Protein AF-A0A0F9LJ72-F1 (afdb_monomer_lite)

Organism: NCBI:txid412755

Sequence (467 aa):
MPEAILSLEEQFSLPLVQDIVIENDKLRALLKSGTKIPDSQIEDLTVPYVFKNKLLMKEGEYNGVFYPKEEILAEADQADEKGLVYDHLDTAGEGASNWLGQVTNPRWDDSGEDGPGLYGDLKVVDKSCAQLLASGAKWGISPAIDYQKNEVDGQIVGTNLLWKSFSFVLSPAVRETMLNNLKKIKGDVTMAEPKDEKKKLPYKYPAQNQETPEEKKKRMKKEKEEQGELQVDEKTLQILEARDAEISELKEFKDKIELSEKTATVAELIANEYLIGRLQVDELADREKALMEKSSDVLTELADVIGSHAELSKFTDFVKAFIKKHKGATIKDAAKAWKKQKPKANDKKGKGKLAEPPAVDPNMPGNIPGAATDDPSGVEEGEEGEAEDLEEGEGYIDDPLKPADPNTAAGQAAMAAQAAAKANGAAALTGADNADPGRALAQLNASGMTPDDTDAQMLAWFRGGAE

pLDDT: mean 70.54, std 20.56, range [31.77, 98.31]

Foldseek 3Di:
DDDPDDDPVRVCPPPVNVVVVVVVVVVVVCVVQLPQDPPVVLVVDDAQDKDFWFFQDAAQAFPQAGEHPVQCQVCQVLQAFAWEFAPPPPPDPCRVVGTFFGWHDWHFDCPGPLHTGIITMGGGGDSVVSSCLSRQNWWFKEWDWDFDWDADPNGTYGHPIHTHHIYTHNDYSPNSRTRNPSPPPVDDDDPDDPPPPPPPDPPDDDPDPPDDPVNVVVVVVVVVVPPPDPPCDPVNVVVVVVVVVVVVVVVVVVVVVVVVVVLVVLVVVLVVCVVVVVDDPVCSVVSSVVVVVVVVVVVVVVVVVVVVVVVVVVLVVQLVVVCVVPPPDDSVNSVVVVVVPPDPPDPPDDPDDDDDDDDDDPDDDDDDDDDDDDDDDDDDDDDDDDDDDDDDDDDDDDDPDDQDDCPDPNVVVVVVVVVVVVVVVVVVPPPDPDDDPVVVVVVVVVVPDDPVNVVVVVVVVVPPPDD

Secondary structure (DSSP, 8-state):
-------HHHHHTSHHHHHHHHHHHHHHHHHHTT----HHHHTTPPSSEEEEEEEEE-SEEETTEEE-HHHHHHTGGGGTTPEEEETT--STT-TTTTEEEEEEEEEEETT-TTSSEEEEEEEE--HHHHHHHHTT---EEEEEEEEEEEEETTEEEEEEEEEEEEEEESS-SSGGGBTT-----TT-------------------------HHHHHHHHHHHHHHS------HHHHHHHHHHHHHHHHHHHHHHHHHHHHHHHHHHHHHHHHHHTT-S-GGGHHHHHHHHHHHHHHHHHHHHHHHHHHHHHHHHHHHHHHHHHHSTT--HHHHHHHHHHHS----------PPPPPPPPPS-PPP-------------------------------PPS-PPPPTTSHHHHHHHHHHHHHHHHHHHTT-------HHHHHHHHHHHT--HHHHHHHHHHHHHSS--

Radius of gyration: 37.3 Å; chains: 1; bounding box: 86×95×108 Å

Structure (mmCIF, N/CA/C/O backbone):
data_AF-A0A0F9LJ72-F1
#
_entry.id   AF-A0A0F9LJ72-F1
#
loop_
_atom_site.group_PDB
_atom_site.id
_atom_site.type_symbol
_atom_site.label_atom_id
_atom_site.label_alt_id
_atom_site.label_comp_id
_atom_site.label_asym_id
_atom_site.label_entity_id
_atom_site.label_seq_id
_atom_site.pdbx_PDB_ins_code
_atom_site.Cartn_x
_atom_site.Cartn_y
_atom_site.Cartn_z
_atom_site.occupancy
_atom_site.B_iso_or_equiv
_atom_site.auth_seq_id
_atom_site.auth_comp_id
_atom_site.auth_asym_id
_atom_site.auth_atom_id
_atom_site.pdbx_PDB_model_num
ATOM 1 N N . MET A 1 1 ? 0.663 -53.477 -32.502 1.00 50.84 1 MET A N 1
ATOM 2 C CA . MET A 1 1 ? 1.498 -53.896 -31.359 1.00 50.84 1 MET A CA 1
ATOM 3 C C . MET A 1 1 ? 1.127 -52.995 -30.199 1.00 50.84 1 MET A C 1
ATOM 5 O O . MET A 1 1 ? 0.999 -51.806 -30.461 1.00 50.84 1 MET A O 1
ATOM 9 N N . PRO A 1 2 ? 0.837 -53.519 -29.000 1.00 62.47 2 PRO A N 1
ATOM 10 C CA . PRO A 1 2 ? 0.548 -52.662 -27.855 1.00 62.47 2 PRO A CA 1
ATOM 11 C C . PRO A 1 2 ? 1.790 -51.820 -27.548 1.00 62.47 2 PRO A C 1
ATOM 13 O O . PRO A 1 2 ? 2.891 -52.363 -27.462 1.00 62.47 2 PRO A O 1
ATOM 16 N N . GLU A 1 3 ? 1.619 -50.503 -27.456 1.00 69.69 3 GLU A N 1
ATOM 17 C CA . GLU A 1 3 ? 2.677 -49.601 -27.011 1.00 69.69 3 GLU A CA 1
ATOM 18 C C . GLU A 1 3 ? 3.055 -49.984 -25.580 1.00 69.69 3 GLU A C 1
ATOM 20 O O . GLU A 1 3 ? 2.192 -50.117 -24.709 1.00 69.69 3 GLU A O 1
ATOM 25 N N . ALA A 1 4 ? 4.342 -50.241 -25.354 1.00 78.44 4 ALA A N 1
ATOM 26 C CA . ALA A 1 4 ? 4.844 -50.524 -24.023 1.00 78.44 4 ALA A CA 1
ATOM 27 C C . ALA A 1 4 ? 4.711 -49.246 -23.188 1.00 78.44 4 ALA A C 1
ATOM 29 O O . ALA A 1 4 ? 5.447 -48.281 -23.388 1.00 78.44 4 ALA A O 1
ATOM 30 N N . ILE A 1 5 ? 3.739 -49.229 -22.278 1.00 86.88 5 ILE A N 1
ATOM 31 C CA . ILE A 1 5 ? 3.590 -48.156 -21.301 1.00 86.88 5 ILE A CA 1
ATOM 32 C C . ILE A 1 5 ? 4.741 -48.315 -20.309 1.00 86.88 5 ILE A C 1
ATOM 34 O O . ILE A 1 5 ? 4.753 -49.260 -19.521 1.00 86.88 5 ILE A O 1
ATOM 38 N N . LEU A 1 6 ? 5.714 -47.408 -20.386 1.00 88.56 6 LEU A N 1
ATOM 39 C CA . LEU A 1 6 ? 6.800 -47.317 -19.413 1.00 88.56 6 LEU A CA 1
ATOM 40 C C . LEU A 1 6 ? 6.217 -47.112 -18.015 1.00 88.56 6 LEU A C 1
ATOM 42 O O . LEU A 1 6 ? 5.262 -46.347 -17.837 1.00 88.56 6 LEU A O 1
ATOM 46 N N . SER A 1 7 ? 6.810 -47.766 -17.024 1.00 93.81 7 SER A N 1
ATOM 47 C CA . SER A 1 7 ? 6.487 -47.519 -15.621 1.00 93.81 7 SER A CA 1
ATOM 48 C C . SER A 1 7 ? 6.820 -46.074 -15.231 1.00 93.81 7 SER A C 1
ATOM 50 O O . SER A 1 7 ? 7.626 -45.403 -15.875 1.00 93.81 7 SER A O 1
ATOM 52 N N . LEU A 1 8 ? 6.202 -45.569 -14.161 1.00 88.75 8 LEU A N 1
ATOM 53 C CA . LEU A 1 8 ? 6.429 -44.194 -13.706 1.00 88.75 8 LEU A CA 1
ATOM 54 C C . LEU A 1 8 ? 7.914 -43.942 -13.374 1.00 88.75 8 LEU A C 1
ATOM 56 O O . LEU A 1 8 ? 8.455 -42.905 -13.736 1.00 88.75 8 LEU A O 1
ATOM 60 N N . GLU A 1 9 ? 8.600 -44.908 -12.759 1.00 92.00 9 GLU A N 1
ATOM 61 C CA . GLU A 1 9 ? 10.041 -44.818 -12.468 1.00 92.00 9 GLU A CA 1
ATOM 62 C C . GLU A 1 9 ? 10.893 -44.757 -13.746 1.00 92.00 9 GLU A C 1
ATOM 64 O O . GLU A 1 9 ? 11.844 -43.976 -13.833 1.00 92.00 9 GLU A O 1
ATOM 69 N N . GLU A 1 10 ? 10.522 -45.516 -14.778 1.00 93.19 10 GLU A N 1
ATOM 70 C CA . GLU A 1 10 ? 11.187 -45.455 -16.083 1.00 93.19 10 GLU A CA 1
ATOM 71 C C . GLU A 1 10 ? 10.942 -44.109 -16.772 1.00 93.19 10 GLU A C 1
ATOM 73 O O . GLU A 1 10 ? 11.863 -43.548 -17.353 1.00 93.19 10 GLU A O 1
ATOM 78 N N . GLN A 1 11 ? 9.742 -43.534 -16.644 1.00 90.12 11 GLN A N 1
ATOM 79 C CA . GLN A 1 11 ? 9.440 -42.202 -17.177 1.00 90.12 11 GLN A CA 1
ATOM 80 C C . GLN A 1 11 ? 10.259 -41.109 -16.474 1.00 90.12 11 GLN A C 1
ATOM 82 O O . GLN A 1 11 ? 10.795 -40.229 -17.143 1.00 90.12 11 GLN A O 1
ATOM 87 N N . PHE A 1 12 ? 10.420 -41.179 -15.148 1.00 88.44 12 PHE A N 1
ATOM 88 C CA . PHE A 1 12 ? 11.232 -40.215 -14.395 1.00 88.44 12 PHE A CA 1
ATOM 89 C C . PHE A 1 12 ? 12.741 -40.388 -14.590 1.00 88.44 12 PHE A C 1
ATOM 91 O O . PHE A 1 12 ? 13.483 -39.441 -14.345 1.00 88.44 12 PHE A O 1
ATOM 98 N N . SER A 1 13 ? 13.215 -41.553 -15.034 1.00 91.88 13 SER A N 1
ATOM 99 C CA . SER A 1 13 ? 14.638 -41.776 -15.335 1.00 91.88 13 SER A CA 1
ATOM 100 C C . SER A 1 13 ? 15.041 -41.369 -16.756 1.00 91.88 13 SER A C 1
ATOM 102 O O . SER A 1 13 ? 16.231 -41.372 -17.077 1.00 91.88 13 SER A O 1
ATOM 104 N N . LEU A 1 14 ? 14.086 -40.960 -17.601 1.00 93.06 14 LEU A N 1
ATOM 105 C CA . LEU A 1 14 ? 14.394 -40.397 -18.913 1.00 93.06 14 LEU A CA 1
ATOM 106 C C . LEU A 1 14 ? 15.237 -39.114 -18.760 1.00 93.06 14 LEU A C 1
ATOM 108 O O . LEU A 1 14 ? 14.856 -38.238 -17.978 1.00 93.06 14 LEU A O 1
ATOM 112 N N . PRO A 1 15 ? 16.330 -38.944 -19.535 1.00 93.69 15 PRO A N 1
ATOM 113 C CA . PRO A 1 15 ? 17.223 -37.785 -19.422 1.00 93.69 15 PRO A CA 1
ATOM 114 C C . PRO A 1 15 ? 16.497 -36.437 -19.498 1.00 93.69 15 PRO A C 1
ATOM 116 O O . PRO A 1 15 ? 16.713 -35.573 -18.659 1.00 93.69 15 PRO A O 1
ATOM 119 N N . LEU A 1 16 ? 15.545 -36.303 -20.428 1.00 89.75 16 LEU A N 1
ATOM 120 C CA . LEU A 1 16 ? 14.754 -35.080 -20.582 1.00 89.75 16 LEU A CA 1
ATOM 121 C C . LEU A 1 16 ? 13.919 -34.755 -19.332 1.00 89.75 16 LEU A C 1
ATOM 123 O O . LEU A 1 16 ? 13.757 -33.592 -18.978 1.00 89.75 16 LEU A O 1
ATOM 127 N N . VAL A 1 17 ? 13.385 -35.773 -18.651 1.00 87.56 17 VAL A N 1
ATOM 128 C CA . VAL A 1 17 ? 12.588 -35.574 -17.432 1.00 87.56 17 VAL A CA 1
ATOM 129 C C . VAL A 1 17 ? 13.492 -35.184 -16.264 1.00 87.56 17 VAL A C 1
ATOM 131 O O . VAL A 1 17 ? 13.129 -34.299 -15.494 1.00 87.56 17 VAL A O 1
ATOM 134 N N . GLN A 1 18 ? 14.687 -35.770 -16.166 1.00 94.06 18 GLN A N 1
ATOM 135 C CA . GLN A 1 18 ? 15.696 -35.367 -15.181 1.00 94.06 18 GLN A CA 1
ATOM 136 C C . GLN A 1 18 ? 16.146 -33.915 -15.383 1.00 94.06 18 GLN A C 1
ATOM 138 O O . GLN A 1 18 ? 16.195 -33.162 -14.412 1.00 94.06 18 GLN A O 1
ATOM 143 N N . ASP A 1 19 ? 16.383 -33.490 -16.626 1.00 89.62 19 ASP A N 1
ATOM 144 C CA . ASP A 1 19 ? 16.747 -32.104 -16.942 1.00 89.62 19 ASP A CA 1
ATOM 145 C C . ASP A 1 19 ? 15.642 -31.123 -16.518 1.00 89.62 19 ASP A C 1
ATOM 147 O O . ASP A 1 19 ? 15.917 -30.130 -15.841 1.00 89.62 19 ASP A O 1
ATOM 151 N N . ILE A 1 20 ? 14.376 -31.450 -16.808 1.00 86.75 20 ILE A N 1
ATOM 152 C CA . ILE A 1 20 ? 13.211 -30.650 -16.392 1.00 86.75 20 ILE A CA 1
ATOM 153 C C . ILE A 1 20 ? 13.081 -30.589 -14.865 1.00 86.75 20 ILE A C 1
ATOM 155 O O . ILE A 1 20 ? 12.712 -29.546 -14.319 1.00 86.75 20 ILE A O 1
ATOM 159 N N . VAL A 1 21 ? 13.348 -31.689 -14.155 1.00 87.25 21 VAL A N 1
ATOM 160 C CA . VAL A 1 21 ? 13.312 -31.724 -12.685 1.00 87.25 21 VAL A CA 1
ATOM 161 C C . VAL A 1 21 ? 14.422 -30.850 -12.104 1.00 87.25 21 VAL A C 1
ATOM 163 O O . VAL A 1 21 ? 14.139 -30.013 -11.251 1.00 87.25 21 VAL A O 1
ATOM 166 N N . ILE A 1 22 ? 15.653 -30.967 -12.609 1.00 89.25 22 ILE A N 1
ATOM 167 C CA . ILE A 1 22 ? 16.801 -30.162 -12.167 1.00 89.25 22 ILE A CA 1
ATOM 168 C C . ILE A 1 22 ? 16.555 -28.672 -12.422 1.00 89.25 22 ILE A C 1
ATOM 170 O O . ILE A 1 22 ? 16.842 -27.839 -11.561 1.00 89.25 22 ILE A O 1
ATOM 174 N N . GLU A 1 23 ? 16.029 -28.312 -13.590 1.00 85.69 23 GLU A N 1
ATOM 175 C CA . GLU A 1 23 ? 15.719 -26.924 -13.921 1.00 85.69 23 GLU A CA 1
ATOM 176 C C . GLU A 1 23 ? 14.580 -26.372 -13.056 1.00 85.69 23 GLU A C 1
ATOM 178 O O . GLU A 1 23 ? 14.698 -25.271 -12.517 1.00 85.69 23 GLU A O 1
ATOM 183 N N . ASN A 1 24 ? 13.531 -27.163 -12.804 1.00 75.12 24 ASN A N 1
ATOM 184 C CA . ASN A 1 24 ? 12.488 -26.797 -11.847 1.00 75.12 24 ASN A CA 1
ATOM 185 C C . ASN A 1 24 ? 13.031 -26.631 -10.429 1.00 75.12 24 ASN A C 1
ATOM 187 O O . ASN A 1 24 ? 12.614 -25.712 -9.728 1.00 75.12 24 ASN A O 1
ATOM 191 N N . ASP A 1 25 ? 13.957 -27.479 -9.993 1.00 79.69 25 ASP A N 1
ATOM 192 C CA . ASP A 1 25 ? 14.572 -27.363 -8.676 1.00 79.69 25 ASP A CA 1
ATOM 193 C C . ASP A 1 25 ? 15.471 -26.128 -8.579 1.00 79.69 25 ASP A C 1
ATOM 195 O O . ASP A 1 25 ? 15.443 -25.445 -7.556 1.00 79.69 25 ASP A O 1
ATOM 199 N N . LYS A 1 26 ? 16.184 -25.760 -9.653 1.00 73.94 26 LYS A N 1
ATOM 200 C CA . LYS A 1 26 ? 16.916 -24.485 -9.744 1.00 73.94 26 LYS A CA 1
ATOM 201 C C . LYS A 1 26 ? 15.971 -23.287 -9.688 1.00 73.94 26 LYS A C 1
ATOM 203 O O . LYS A 1 26 ? 16.219 -22.368 -8.915 1.00 73.94 26 LYS A O 1
ATOM 208 N N . LEU A 1 27 ? 14.869 -23.304 -10.437 1.00 71.94 27 LEU A N 1
ATOM 209 C CA . LEU A 1 27 ? 13.854 -22.245 -10.405 1.00 71.94 27 LEU A CA 1
ATOM 210 C C . LEU A 1 27 ? 13.197 -22.141 -9.025 1.00 71.94 27 LEU A C 1
ATOM 212 O O . LEU A 1 27 ? 13.038 -21.047 -8.493 1.00 71.94 27 LEU A O 1
ATOM 216 N N . ARG A 1 28 ? 12.874 -23.274 -8.394 1.00 68.94 28 ARG A N 1
ATOM 217 C CA . ARG A 1 28 ? 12.359 -23.327 -7.019 1.00 68.94 28 ARG A CA 1
ATOM 218 C C . ARG A 1 28 ? 13.387 -22.844 -6.009 1.00 68.94 28 ARG A C 1
ATOM 220 O O . ARG A 1 28 ? 12.994 -22.197 -5.045 1.00 68.94 28 ARG A O 1
ATOM 227 N N . ALA A 1 29 ? 14.669 -23.145 -6.201 1.00 68.06 29 ALA A N 1
ATOM 228 C CA . ALA A 1 29 ? 15.744 -22.637 -5.360 1.00 68.06 29 ALA A CA 1
ATOM 229 C C . ALA A 1 29 ? 15.866 -21.118 -5.504 1.00 68.06 29 ALA A C 1
ATOM 231 O O . ALA A 1 29 ? 15.840 -20.445 -4.483 1.00 68.06 29 ALA A O 1
ATOM 232 N N . LEU A 1 30 ? 15.867 -20.584 -6.731 1.00 61.53 30 LEU A N 1
ATOM 233 C CA . LEU A 1 30 ? 15.886 -19.143 -7.019 1.00 61.53 30 LEU A CA 1
ATOM 234 C C . LEU A 1 30 ? 14.655 -18.412 -6.457 1.00 61.53 30 LEU A C 1
ATOM 236 O O . LEU A 1 30 ? 14.777 -17.321 -5.900 1.00 61.53 30 LEU A O 1
ATOM 240 N N . LEU A 1 31 ? 13.474 -19.027 -6.545 1.00 58.81 31 LEU A N 1
ATOM 241 C CA . LEU A 1 31 ? 12.247 -18.520 -5.927 1.00 58.81 31 LEU A CA 1
ATOM 242 C C . LEU A 1 31 ? 12.326 -18.561 -4.392 1.00 58.81 31 LEU A C 1
ATOM 244 O O . LEU A 1 31 ? 11.867 -17.637 -3.725 1.00 58.81 31 LEU A O 1
ATOM 248 N N . LYS A 1 32 ? 12.927 -19.611 -3.815 1.00 59.56 32 LYS A N 1
ATOM 249 C CA . LYS A 1 32 ? 13.073 -19.782 -2.359 1.00 59.56 32 LYS A CA 1
ATOM 250 C C . LYS A 1 32 ? 14.172 -18.922 -1.744 1.00 59.56 32 LYS A C 1
ATOM 252 O O . LYS A 1 32 ? 14.033 -18.549 -0.582 1.00 59.56 32 LYS A O 1
ATOM 257 N N . SER A 1 33 ? 15.246 -18.611 -2.468 1.00 56.75 33 SER A N 1
ATOM 258 C CA . SER A 1 33 ? 16.335 -17.771 -1.957 1.00 56.75 33 SER A CA 1
ATOM 259 C C . SER A 1 33 ? 15.973 -16.289 -1.892 1.00 56.75 33 SER A C 1
ATOM 261 O O . SER A 1 33 ? 16.799 -15.499 -1.442 1.00 56.75 33 SER A O 1
ATOM 263 N N . GLY A 1 34 ? 14.764 -15.893 -2.320 1.00 56.47 34 GLY A N 1
ATOM 264 C CA . GLY A 1 34 ? 14.388 -14.480 -2.409 1.00 56.47 34 GLY A CA 1
ATOM 265 C C . GLY A 1 34 ? 15.362 -13.702 -3.292 1.00 56.47 34 GLY A C 1
ATOM 266 O O . GLY A 1 34 ? 15.623 -12.527 -3.039 1.00 56.47 34 GLY A O 1
ATOM 267 N N . THR A 1 35 ? 15.980 -14.394 -4.257 1.00 53.97 35 THR A N 1
ATOM 268 C CA . THR A 1 35 ? 17.068 -13.850 -5.062 1.00 53.97 35 THR A CA 1
ATOM 269 C C . THR A 1 35 ? 16.526 -12.665 -5.825 1.00 53.97 35 THR A C 1
ATOM 271 O O . THR A 1 35 ? 15.562 -12.800 -6.580 1.00 53.97 35 THR A O 1
ATOM 274 N N . LYS A 1 36 ? 17.150 -11.511 -5.585 1.00 64.00 36 LYS A N 1
ATOM 275 C CA . LYS A 1 36 ? 16.972 -10.302 -6.380 1.00 64.00 36 LYS A CA 1
ATOM 276 C C . LYS A 1 36 ? 16.926 -10.693 -7.851 1.00 64.00 36 LYS A C 1
ATOM 278 O O . LYS A 1 36 ? 17.757 -11.489 -8.299 1.00 64.00 36 LYS A O 1
ATOM 283 N N . ILE A 1 37 ? 15.947 -10.157 -8.570 1.00 69.69 37 ILE A N 1
ATOM 284 C CA . ILE A 1 37 ? 15.932 -10.263 -10.027 1.00 69.69 37 ILE A CA 1
ATOM 285 C C . ILE A 1 37 ? 17.291 -9.725 -10.510 1.00 69.69 37 ILE A C 1
ATOM 287 O O . ILE A 1 37 ? 17.715 -8.691 -9.993 1.00 69.69 37 ILE A O 1
ATOM 291 N N . PRO A 1 38 ? 18.026 -10.428 -11.394 1.00 74.75 38 PRO A N 1
ATOM 292 C CA . PRO A 1 38 ? 19.294 -9.924 -11.913 1.00 74.75 38 PRO A CA 1
ATOM 293 C C . PRO A 1 38 ? 19.111 -8.515 -12.477 1.00 74.75 38 PRO A C 1
ATOM 295 O O . PRO A 1 38 ? 18.100 -8.265 -13.131 1.00 74.75 38 PRO A O 1
ATOM 298 N N . ASP A 1 39 ? 20.077 -7.618 -12.270 1.00 75.50 39 ASP A N 1
ATOM 299 C CA . ASP A 1 39 ? 19.963 -6.210 -12.688 1.00 75.50 39 ASP A CA 1
ATOM 300 C C . ASP A 1 39 ? 19.587 -6.065 -14.174 1.00 75.50 39 ASP A C 1
ATOM 302 O O . ASP A 1 39 ? 18.750 -5.237 -14.524 1.00 75.50 39 ASP A O 1
ATOM 306 N N . SER A 1 40 ? 20.083 -6.964 -15.033 1.00 79.75 40 SER A N 1
ATOM 307 C CA . SER A 1 40 ? 19.744 -7.005 -16.462 1.00 79.75 40 SER A CA 1
ATOM 308 C C . SER A 1 40 ? 18.270 -7.298 -16.767 1.00 79.75 40 SER A C 1
ATOM 310 O O . SER A 1 40 ? 17.785 -6.920 -17.822 1.00 79.75 40 SER A O 1
ATOM 312 N N . GLN A 1 41 ? 17.546 -7.965 -15.869 1.00 80.12 41 GLN A N 1
ATOM 313 C CA . GLN A 1 41 ? 16.116 -8.258 -16.018 1.00 80.12 41 GLN A CA 1
ATOM 314 C C . GLN A 1 41 ? 15.227 -7.204 -15.340 1.00 80.12 41 GLN A C 1
ATOM 316 O O . GLN A 1 41 ? 14.017 -7.184 -15.562 1.00 80.12 41 GLN A O 1
ATOM 321 N N . ILE A 1 42 ? 15.804 -6.330 -14.508 1.00 81.81 42 ILE A N 1
ATOM 322 C CA . ILE A 1 42 ? 15.067 -5.254 -13.837 1.00 81.81 42 ILE A CA 1
ATOM 323 C C . ILE A 1 42 ? 14.723 -4.140 -14.836 1.00 81.81 42 ILE A C 1
ATOM 325 O O . ILE A 1 42 ? 13.632 -3.569 -14.774 1.00 81.81 42 ILE A O 1
ATOM 329 N N . GLU A 1 43 ? 15.601 -3.843 -15.795 1.00 84.62 43 GLU A N 1
ATOM 330 C CA . GLU A 1 43 ? 15.350 -2.822 -16.827 1.00 84.62 43 GLU A CA 1
ATOM 331 C C . GLU A 1 43 ? 14.154 -3.175 -17.734 1.00 84.62 43 GLU A C 1
ATOM 333 O O . GLU A 1 43 ? 13.341 -2.301 -18.071 1.00 84.62 43 GLU A O 1
ATOM 338 N N . ASP A 1 44 ? 13.985 -4.471 -18.009 1.00 87.94 44 ASP A N 1
ATOM 339 C CA . ASP A 1 44 ? 12.940 -5.045 -18.868 1.00 87.94 44 ASP A CA 1
ATOM 340 C C . ASP A 1 44 ? 11.633 -5.379 -18.127 1.00 87.94 44 ASP A C 1
ATOM 342 O O . ASP A 1 44 ? 10.718 -5.985 -18.692 1.00 87.94 44 ASP A O 1
ATOM 346 N N . LEU A 1 45 ? 11.510 -4.984 -16.857 1.00 89.06 45 LEU A N 1
ATOM 347 C CA . LEU A 1 45 ? 10.332 -5.281 -16.049 1.00 89.06 45 LEU A CA 1
ATOM 348 C C . LEU A 1 45 ? 9.066 -4.658 -16.666 1.00 89.06 45 LEU A C 1
ATOM 350 O O . LEU A 1 45 ? 8.931 -3.435 -16.779 1.00 89.06 45 LEU A O 1
ATOM 354 N N . THR A 1 46 ? 8.114 -5.509 -17.049 1.00 92.56 46 THR A N 1
ATOM 355 C CA . THR A 1 46 ? 6.834 -5.085 -17.624 1.00 92.56 46 THR A CA 1
ATOM 356 C C . THR A 1 46 ? 5.858 -4.667 -16.530 1.00 92.56 46 THR A C 1
ATOM 358 O O . THR A 1 46 ? 5.611 -5.432 -15.594 1.00 92.56 46 THR A O 1
ATOM 361 N N . VAL A 1 47 ? 5.247 -3.492 -16.681 1.00 93.38 47 VAL A N 1
ATOM 362 C CA . VAL A 1 47 ? 4.157 -3.019 -15.817 1.00 93.38 47 VAL A CA 1
ATOM 363 C C . VAL A 1 47 ? 2.783 -3.301 -16.453 1.00 93.38 47 VAL A C 1
ATOM 365 O O . VAL A 1 47 ? 2.656 -3.209 -17.675 1.00 93.38 47 VAL A O 1
ATOM 368 N N . PRO A 1 48 ? 1.740 -3.637 -15.665 1.00 96.00 48 PRO A N 1
ATOM 369 C CA . PRO A 1 48 ? 1.744 -3.751 -14.208 1.00 96.00 48 PRO A CA 1
ATOM 370 C C . PRO A 1 48 ? 2.512 -4.982 -13.712 1.00 96.00 48 PRO A C 1
ATOM 372 O O . PRO A 1 48 ? 2.287 -6.094 -14.186 1.00 96.00 48 PRO A O 1
ATOM 375 N N . TYR A 1 49 ? 3.366 -4.788 -12.709 1.00 95.62 49 TYR A N 1
ATOM 376 C CA . TYR A 1 49 ? 4.073 -5.872 -12.041 1.00 95.62 49 TYR A CA 1
ATOM 377 C C . TYR A 1 49 ? 3.315 -6.288 -10.779 1.00 95.62 49 TYR A C 1
ATOM 379 O O . TYR A 1 49 ? 2.917 -5.443 -9.975 1.00 95.62 49 TYR A O 1
ATOM 387 N N . VAL A 1 50 ? 3.083 -7.591 -10.608 1.00 96.31 50 VAL A N 1
ATOM 388 C CA . VAL A 1 50 ? 2.220 -8.115 -9.539 1.00 96.31 50 VAL A CA 1
ATOM 389 C C . VAL A 1 50 ? 3.048 -8.833 -8.479 1.00 96.31 50 VAL A C 1
ATOM 391 O O . VAL A 1 50 ? 3.538 -9.942 -8.702 1.00 96.31 50 VAL A O 1
ATOM 394 N N . PHE A 1 51 ? 3.141 -8.240 -7.290 1.00 94.44 51 PHE A N 1
ATOM 395 C CA . PHE A 1 51 ? 3.702 -8.893 -6.110 1.00 94.44 51 PHE A CA 1
ATOM 396 C C . PHE A 1 51 ? 2.612 -9.701 -5.414 1.00 94.44 51 PHE A C 1
ATOM 398 O O . PHE A 1 51 ? 1.777 -9.150 -4.701 1.00 94.44 51 PHE A O 1
ATOM 405 N N . LYS A 1 52 ? 2.621 -11.017 -5.625 1.00 95.62 52 LYS A N 1
ATOM 406 C CA . LYS A 1 52 ? 1.585 -11.901 -5.086 1.00 95.62 52 LYS A CA 1
ATOM 407 C C . LYS A 1 52 ? 1.732 -12.149 -3.587 1.00 95.62 52 LYS A C 1
ATOM 409 O O . LYS A 1 52 ? 2.856 -12.219 -3.080 1.00 95.62 52 LYS A O 1
ATOM 414 N N . ASN A 1 53 ? 0.595 -12.382 -2.934 1.00 95.69 53 ASN A N 1
ATOM 415 C CA . ASN A 1 53 ? 0.471 -12.906 -1.573 1.00 95.69 53 ASN A CA 1
ATOM 416 C C . ASN A 1 53 ? 1.287 -12.129 -0.535 1.00 95.69 53 ASN A C 1
ATOM 418 O O . ASN A 1 53 ? 2.058 -12.712 0.225 1.00 95.69 53 ASN A O 1
ATOM 422 N N . LYS A 1 54 ? 1.149 -10.805 -0.514 1.00 95.50 54 LYS A N 1
ATOM 423 C CA . LYS A 1 54 ? 1.808 -9.946 0.471 1.00 95.50 54 LYS A CA 1
ATOM 424 C C . LYS A 1 54 ? 0.898 -9.704 1.666 1.00 95.50 54 LYS A C 1
ATOM 426 O O . LYS A 1 54 ? -0.294 -9.466 1.488 1.00 95.50 54 LYS A O 1
ATOM 431 N N . LEU A 1 55 ? 1.466 -9.782 2.871 1.00 96.38 55 LEU A N 1
ATOM 432 C CA . LEU A 1 55 ? 0.759 -9.487 4.114 1.00 96.38 55 LEU A CA 1
ATOM 433 C C . LEU A 1 55 ? 0.424 -7.993 4.164 1.00 96.38 55 LEU A C 1
ATOM 435 O O . LEU A 1 55 ? 1.322 -7.157 4.195 1.00 96.38 55 LEU A O 1
ATOM 439 N N . LEU A 1 56 ? -0.864 -7.670 4.198 1.00 96.81 56 LEU A N 1
ATOM 440 C CA . LEU A 1 56 ? -1.381 -6.303 4.242 1.00 96.81 56 LEU A CA 1
ATOM 441 C C . LEU A 1 56 ? -1.602 -5.825 5.680 1.00 96.81 56 LEU A C 1
ATOM 443 O O . LEU A 1 56 ? -1.294 -4.686 6.018 1.00 96.81 56 LEU A O 1
ATOM 447 N N . MET A 1 57 ? -2.157 -6.695 6.527 1.00 96.75 57 MET A N 1
ATOM 448 C CA . MET A 1 57 ? -2.449 -6.412 7.933 1.00 96.75 57 MET A CA 1
ATOM 449 C C . MET A 1 57 ? -2.608 -7.723 8.705 1.00 96.75 57 MET A C 1
ATOM 451 O O . MET A 1 57 ? -3.050 -8.722 8.149 1.00 96.75 57 MET A O 1
ATOM 455 N N . LYS A 1 58 ? -2.299 -7.730 10.001 1.00 96.25 58 LYS A N 1
ATOM 456 C CA . LYS A 1 58 ? -2.567 -8.861 10.903 1.00 96.25 58 LYS A CA 1
ATOM 457 C C . LYS A 1 58 ? -3.317 -8.369 12.139 1.00 96.25 58 LYS A C 1
ATOM 459 O O . LYS A 1 58 ? -3.228 -7.187 12.473 1.00 96.25 58 LYS A O 1
ATOM 464 N N . GLU A 1 59 ? -3.987 -9.267 12.849 1.00 96.69 59 GLU A N 1
ATOM 465 C CA . GLU A 1 59 ? -4.580 -8.955 14.155 1.00 96.69 59 GLU A CA 1
ATOM 466 C C . GLU A 1 59 ? -3.513 -8.409 15.119 1.00 96.69 59 GLU A C 1
ATOM 468 O O . GLU A 1 59 ? -2.409 -8.955 15.224 1.00 96.69 59 GLU A O 1
ATOM 473 N N . GLY A 1 60 ? -3.824 -7.327 15.831 1.00 95.44 60 GLY A N 1
ATOM 474 C CA . GLY A 1 60 ? -2.882 -6.752 16.785 1.00 95.44 60 GLY A CA 1
ATOM 475 C C . GLY A 1 60 ? -3.196 -5.326 17.205 1.00 95.44 60 GLY A C 1
ATOM 476 O O . GLY A 1 60 ? -4.178 -4.728 16.776 1.00 95.44 60 GLY A O 1
ATOM 477 N N . GLU A 1 61 ? -2.341 -4.792 18.075 1.00 95.12 61 GLU A N 1
ATOM 478 C CA . GLU A 1 61 ? -2.402 -3.403 18.522 1.00 95.12 61 GLU A CA 1
ATOM 479 C C . GLU A 1 61 ? -1.455 -2.540 17.686 1.00 95.12 61 GLU A C 1
ATOM 481 O O . GLU A 1 61 ? -0.243 -2.760 17.690 1.00 95.12 61 GLU A O 1
ATOM 486 N N . TYR A 1 62 ? -2.009 -1.546 16.993 1.00 93.62 62 TYR A N 1
ATOM 487 C CA . TYR A 1 62 ? -1.255 -0.582 16.196 1.00 93.62 62 TYR A CA 1
ATOM 488 C C . TYR A 1 62 ? -1.693 0.823 16.564 1.00 93.62 62 TYR A C 1
ATOM 490 O O . TYR A 1 62 ? -2.884 1.134 16.571 1.00 93.62 62 TYR A O 1
ATOM 498 N N . ASN A 1 63 ? -0.723 1.681 16.877 1.00 91.50 63 ASN A N 1
ATOM 499 C CA . ASN A 1 63 ? -0.972 3.065 17.283 1.00 91.50 63 ASN A CA 1
ATOM 500 C C . ASN A 1 63 ? -1.968 3.175 18.460 1.00 91.50 63 ASN A C 1
ATOM 502 O O . ASN A 1 63 ? -2.813 4.068 18.488 1.00 91.50 63 ASN A O 1
ATOM 506 N N . GLY A 1 64 ? -1.882 2.244 19.421 1.00 93.31 64 GLY A N 1
ATOM 507 C CA . GLY A 1 64 ? -2.738 2.201 20.613 1.00 93.31 64 GLY A CA 1
ATOM 508 C C . GLY A 1 64 ? -4.172 1.721 20.366 1.00 93.31 64 GLY A C 1
ATOM 509 O O . GLY A 1 64 ? -5.018 1.868 21.247 1.00 93.31 64 GLY A O 1
ATOM 510 N N . VAL A 1 65 ? -4.465 1.176 19.180 1.00 96.50 65 VAL A N 1
ATOM 511 C CA . VAL A 1 65 ? -5.769 0.600 18.837 1.00 96.50 65 VAL A CA 1
ATOM 512 C C . VAL A 1 65 ? -5.603 -0.865 18.482 1.00 96.50 65 VAL A C 1
ATOM 514 O O . VAL A 1 65 ? -4.769 -1.221 17.652 1.00 96.50 65 VAL A O 1
ATOM 517 N N . PHE A 1 66 ? -6.402 -1.715 19.114 1.00 97.19 66 PHE A N 1
ATOM 518 C CA . PHE A 1 66 ? -6.461 -3.137 18.824 1.00 97.19 66 PHE A CA 1
ATOM 519 C C . PHE A 1 66 ? -7.429 -3.413 17.672 1.00 97.19 66 PHE A C 1
ATOM 521 O O . PHE A 1 66 ? -8.584 -2.990 17.710 1.00 97.19 66 PHE A O 1
ATOM 528 N N . TYR A 1 67 ? -6.955 -4.131 16.658 1.00 97.00 67 TYR A N 1
ATOM 529 C CA . TYR A 1 67 ? -7.729 -4.533 15.488 1.00 97.00 67 TYR A CA 1
ATOM 530 C C . TYR A 1 67 ? -7.938 -6.050 15.531 1.00 97.00 67 TYR A C 1
ATOM 532 O O . TYR A 1 67 ? -6.986 -6.795 15.268 1.00 97.00 67 TYR A O 1
ATOM 540 N N . PRO A 1 68 ? -9.143 -6.514 15.898 1.00 96.94 68 PRO A N 1
ATOM 541 C CA . PRO A 1 68 ? -9.437 -7.934 16.031 1.00 96.94 68 PRO A CA 1
ATOM 542 C C . PRO A 1 68 ? -9.574 -8.601 14.655 1.00 96.94 68 PRO A C 1
ATOM 544 O O . PRO A 1 68 ? -9.983 -7.965 13.678 1.00 96.94 68 PRO A O 1
ATOM 547 N N . LYS A 1 69 ? -9.264 -9.903 14.582 1.00 97.12 69 LYS A N 1
ATOM 548 C CA . LYS A 1 69 ? -9.365 -10.703 13.349 1.00 97.12 69 LYS A CA 1
ATOM 549 C C . LYS A 1 69 ? -10.757 -10.618 12.732 1.00 97.12 69 LYS A C 1
ATOM 551 O O . LYS A 1 69 ? -10.872 -10.503 11.517 1.00 97.12 69 LYS A O 1
ATOM 556 N N . GLU A 1 70 ? -11.799 -10.680 13.553 1.00 96.75 70 GLU A N 1
ATOM 557 C CA . GLU A 1 70 ? -13.188 -10.706 13.099 1.00 96.75 70 GLU A CA 1
ATOM 558 C C . GLU A 1 70 ? -13.557 -9.437 12.321 1.00 96.75 70 GLU A C 1
ATOM 560 O O . GLU A 1 70 ? -14.209 -9.531 11.285 1.00 96.75 70 GLU A O 1
ATOM 565 N N . GLU A 1 71 ? -13.085 -8.270 12.768 1.00 96.94 71 GLU A N 1
ATOM 566 C CA . GLU A 1 71 ? -13.333 -6.983 12.102 1.00 96.94 71 GLU A CA 1
ATOM 567 C C . GLU A 1 71 ? -12.518 -6.836 10.814 1.00 96.94 71 GLU A C 1
ATOM 569 O O . GLU A 1 71 ? -13.026 -6.337 9.813 1.00 96.94 71 GLU A O 1
ATOM 574 N N . ILE A 1 72 ? -11.268 -7.313 10.808 1.00 97.31 72 ILE A N 1
ATOM 575 C CA . ILE A 1 72 ? -10.438 -7.320 9.593 1.00 97.31 72 ILE A CA 1
ATOM 576 C C . ILE A 1 72 ? -11.049 -8.249 8.540 1.00 97.31 72 ILE A C 1
ATOM 578 O O . ILE A 1 72 ? -11.118 -7.887 7.369 1.00 97.31 72 ILE A O 1
ATOM 582 N N . LEU A 1 73 ? -11.497 -9.439 8.951 1.00 96.81 73 LEU A N 1
ATOM 583 C CA . LEU A 1 73 ? -12.103 -10.434 8.071 1.00 96.81 73 LEU A CA 1
ATOM 584 C C . LEU A 1 73 ? -13.442 -9.953 7.504 1.00 96.81 73 LEU A C 1
ATOM 586 O O . LEU A 1 73 ? -13.686 -10.139 6.315 1.00 96.81 73 LEU A O 1
ATOM 590 N N . ALA A 1 74 ? -14.292 -9.344 8.338 1.00 96.81 74 ALA A N 1
ATOM 591 C CA . ALA A 1 74 ? -15.601 -8.845 7.922 1.00 96.81 74 ALA A CA 1
ATOM 592 C C . ALA A 1 74 ? -15.500 -7.799 6.804 1.00 96.81 74 ALA A C 1
ATOM 594 O O . ALA A 1 74 ? -16.357 -7.761 5.927 1.00 96.81 74 ALA A O 1
ATOM 595 N N . GLU A 1 75 ? -14.433 -6.998 6.820 1.00 96.94 75 GLU A N 1
ATOM 596 C CA . GLU A 1 75 ? -14.228 -5.898 5.879 1.00 96.94 75 GLU A CA 1
ATOM 597 C C . GLU A 1 75 ? -13.093 -6.169 4.879 1.00 96.94 75 GLU A C 1
ATOM 599 O O . GLU A 1 75 ? -12.630 -5.247 4.210 1.00 96.94 75 GLU A O 1
ATOM 604 N N . ALA A 1 76 ? -12.626 -7.417 4.758 1.00 96.06 76 ALA A N 1
ATOM 605 C CA . ALA A 1 76 ? -11.500 -7.786 3.898 1.00 96.06 76 ALA A CA 1
ATOM 606 C C . ALA A 1 76 ? -11.760 -7.474 2.415 1.00 96.06 76 ALA A C 1
ATOM 608 O O . ALA A 1 76 ? -10.881 -6.946 1.736 1.00 96.06 76 ALA A O 1
ATOM 609 N N . ASP A 1 77 ? -12.977 -7.731 1.929 1.00 96.62 77 ASP A N 1
ATOM 610 C CA . ASP A 1 77 ? -13.360 -7.497 0.530 1.00 96.62 77 ASP A CA 1
ATOM 611 C C . ASP A 1 77 ? -13.292 -6.011 0.151 1.00 96.62 77 ASP A C 1
ATOM 613 O O . ASP A 1 77 ? -13.008 -5.666 -0.993 1.00 96.62 77 ASP A O 1
ATOM 617 N N . GLN A 1 78 ? -13.494 -5.105 1.116 1.00 96.88 78 GLN A N 1
ATOM 618 C CA . GLN A 1 78 ? -13.364 -3.672 0.866 1.00 96.88 78 GLN A CA 1
ATOM 619 C C . GLN A 1 78 ? -11.925 -3.261 0.537 1.00 96.88 78 GLN A C 1
ATOM 621 O O . GLN A 1 78 ? -11.733 -2.173 0.002 1.00 96.88 78 GLN A O 1
ATOM 626 N N . ALA A 1 79 ? -10.916 -4.066 0.881 1.00 96.50 79 ALA A N 1
ATOM 627 C CA . ALA A 1 79 ? -9.527 -3.774 0.545 1.00 96.50 79 ALA A CA 1
ATOM 628 C C . ALA A 1 79 ? -9.222 -3.969 -0.952 1.00 96.50 79 ALA A C 1
ATOM 630 O O . ALA A 1 79 ? -8.172 -3.515 -1.415 1.00 96.50 79 ALA A O 1
ATOM 631 N N . ASP A 1 80 ? -10.112 -4.626 -1.705 1.00 97.88 80 ASP A N 1
ATOM 632 C CA . ASP A 1 80 ? -9.914 -4.882 -3.128 1.00 97.88 80 ASP A CA 1
ATOM 633 C C . ASP A 1 80 ? -9.968 -3.568 -3.911 1.00 97.88 80 ASP A C 1
ATOM 635 O O . ASP A 1 80 ? -10.723 -2.649 -3.586 1.00 97.88 80 ASP A O 1
ATOM 639 N N . GLU A 1 81 ? -9.104 -3.458 -4.915 1.00 96.81 81 GLU A N 1
ATOM 640 C CA . GLU A 1 81 ? -8.941 -2.272 -5.764 1.00 96.81 81 GLU A CA 1
ATOM 641 C C . GLU A 1 81 ? -8.549 -0.980 -5.021 1.00 96.81 81 GLU A C 1
ATOM 643 O O . GLU A 1 81 ? -8.534 0.104 -5.611 1.00 96.81 81 GLU A O 1
ATOM 648 N N . LYS A 1 82 ? -8.175 -1.055 -3.736 1.00 96.44 82 LYS A N 1
ATOM 649 C CA . LYS A 1 82 ? -7.701 0.120 -2.996 1.00 96.44 82 LYS A CA 1
ATOM 650 C C . LYS A 1 82 ? -6.339 0.567 -3.501 1.00 96.44 82 LYS A C 1
ATOM 652 O O . LYS A 1 82 ? -5.444 -0.245 -3.742 1.00 96.44 82 LYS A O 1
ATOM 657 N N . GLY A 1 83 ? -6.197 1.883 -3.648 1.00 95.00 83 GLY A N 1
ATOM 658 C CA . GLY A 1 83 ? -4.995 2.509 -4.182 1.00 95.00 83 GLY A CA 1
ATOM 659 C C . GLY A 1 83 ? -3.772 2.244 -3.311 1.00 95.00 83 GLY A C 1
ATOM 660 O O . GLY A 1 83 ? -3.861 2.236 -2.084 1.00 95.00 83 GLY A O 1
ATOM 661 N N . LEU A 1 84 ? -2.640 2.047 -3.973 1.00 95.62 84 LEU A N 1
ATOM 662 C CA . LEU A 1 84 ? -1.319 1.923 -3.383 1.00 95.62 84 LEU A CA 1
ATOM 663 C C . LEU A 1 84 ? -0.570 3.237 -3.604 1.00 95.62 84 LEU A C 1
ATOM 665 O O . LEU A 1 84 ? -0.469 3.679 -4.748 1.00 95.62 84 LEU A O 1
ATOM 669 N N . VAL A 1 85 ? -0.074 3.868 -2.542 1.00 95.00 85 VAL A N 1
ATOM 670 C CA . VAL A 1 85 ? 0.569 5.191 -2.600 1.00 95.00 85 VAL A CA 1
ATOM 671 C C . VAL A 1 85 ? 1.900 5.231 -1.849 1.00 95.00 85 VAL A C 1
ATOM 673 O O . VAL A 1 85 ? 2.230 4.308 -1.104 1.00 95.00 85 VAL A O 1
ATOM 676 N N . TYR A 1 86 ? 2.675 6.301 -2.019 1.00 92.56 86 TYR A N 1
ATOM 677 C CA . TYR A 1 86 ? 3.846 6.565 -1.178 1.00 92.56 86 TYR A CA 1
ATOM 678 C C . TYR A 1 86 ? 3.478 7.265 0.141 1.00 92.56 86 TYR A C 1
ATOM 680 O O . TYR A 1 86 ? 2.691 8.209 0.155 1.00 92.56 86 TYR A O 1
ATOM 688 N N . ASP A 1 87 ? 4.066 6.784 1.243 1.00 86.75 87 ASP A N 1
ATOM 689 C CA . ASP A 1 87 ? 4.166 7.441 2.560 1.00 86.75 87 ASP A CA 1
ATOM 690 C C . ASP A 1 87 ? 2.891 8.104 3.119 1.00 86.75 87 ASP A C 1
ATOM 692 O O . ASP A 1 87 ? 2.928 9.165 3.733 1.00 86.75 87 ASP A O 1
ATOM 696 N N . HIS A 1 88 ? 1.724 7.487 2.901 1.00 82.44 88 HIS A N 1
ATOM 697 C CA . HIS A 1 88 ? 0.428 8.022 3.345 1.00 82.44 88 HIS A CA 1
ATOM 698 C C . HIS A 1 88 ? 0.104 9.439 2.845 1.00 82.44 88 HIS A C 1
ATOM 700 O O . HIS A 1 88 ? -0.744 10.110 3.436 1.00 82.44 88 HIS A O 1
ATOM 706 N N . LEU A 1 89 ? 0.686 9.870 1.722 1.00 72.44 89 LEU A N 1
ATOM 707 C CA . LEU A 1 89 ? 0.352 11.130 1.046 1.00 72.44 89 LEU A CA 1
ATOM 708 C C . LEU A 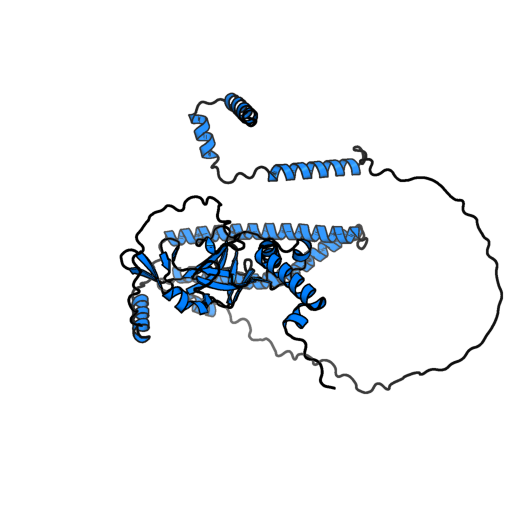1 89 ? -1.001 11.038 0.303 1.00 72.44 89 LEU A C 1
ATOM 710 O O . LEU A 1 89 ? -1.134 11.378 -0.870 1.00 72.44 89 LEU A O 1
ATOM 714 N N . ASP A 1 90 ? -2.019 10.549 1.013 1.00 59.91 90 ASP A N 1
ATOM 715 C CA . ASP A 1 90 ? -3.444 10.500 0.656 1.00 59.91 90 ASP A CA 1
ATOM 716 C C . ASP A 1 90 ? -4.080 11.910 0.682 1.00 59.91 90 ASP A C 1
ATOM 718 O O . ASP A 1 90 ? -5.182 12.135 0.185 1.00 59.91 90 ASP A O 1
ATOM 722 N N . THR A 1 91 ? -3.371 12.906 1.217 1.00 51.78 91 THR A N 1
ATOM 723 C CA . THR A 1 91 ? -3.890 14.249 1.476 1.00 51.78 91 THR A CA 1
ATOM 724 C C . THR A 1 91 ? -4.428 14.961 0.228 1.00 51.78 91 THR A C 1
ATOM 726 O O . THR A 1 91 ? -3.704 15.277 -0.711 1.00 51.78 91 THR A O 1
ATOM 729 N N . ALA A 1 92 ? -5.740 15.230 0.266 1.00 54.53 92 ALA A N 1
ATOM 730 C CA . ALA A 1 92 ? -6.505 16.302 -0.386 1.00 54.53 92 ALA A CA 1
ATOM 731 C C . ALA A 1 92 ? -5.897 16.968 -1.645 1.00 54.53 92 ALA A C 1
ATOM 733 O O . ALA A 1 92 ? -5.772 18.189 -1.697 1.00 54.53 92 ALA A O 1
ATOM 734 N N . GLY A 1 93 ? -5.595 16.182 -2.683 1.00 58.00 93 GLY A N 1
ATOM 735 C CA . GLY A 1 93 ? -5.227 16.690 -4.014 1.00 58.00 93 GLY A CA 1
ATOM 736 C C . GLY A 1 93 ? -3.932 16.127 -4.600 1.00 58.00 93 GLY A C 1
ATOM 737 O O . GLY A 1 93 ? -3.759 16.195 -5.812 1.00 58.00 93 GLY A O 1
ATOM 738 N N . GLU A 1 94 ? -3.073 15.511 -3.785 1.00 61.34 94 GLU A N 1
ATOM 739 C CA . GLU A 1 94 ? -1.780 14.950 -4.227 1.00 61.34 94 GLU A CA 1
ATOM 740 C C . GLU A 1 94 ? -1.811 13.425 -4.423 1.00 61.34 94 GLU A C 1
ATOM 742 O O . GLU A 1 94 ? -0.863 12.823 -4.926 1.00 61.34 94 GLU A O 1
ATOM 747 N N . GLY A 1 95 ? -2.931 12.777 -4.089 1.00 65.81 95 GLY A N 1
ATOM 748 C CA . GLY A 1 95 ? -3.056 11.319 -4.172 1.00 65.81 95 GLY A CA 1
ATOM 749 C C . GLY A 1 95 ? -2.853 10.751 -5.583 1.00 65.81 95 GLY A C 1
ATOM 750 O O . GLY A 1 95 ? -2.438 9.605 -5.719 1.00 65.81 95 GLY A O 1
ATOM 751 N N . ALA A 1 96 ? -3.098 11.544 -6.634 1.00 73.25 96 ALA A N 1
ATOM 752 C CA . ALA A 1 96 ? -2.893 11.108 -8.016 1.00 73.25 96 ALA A CA 1
ATOM 753 C C . ALA A 1 96 ? -1.409 11.060 -8.415 1.00 73.25 96 ALA A C 1
ATOM 755 O O . ALA A 1 96 ? -1.010 10.141 -9.123 1.00 73.25 96 ALA A O 1
ATOM 756 N N . SER A 1 97 ? -0.587 12.014 -7.959 1.00 81.56 97 SER A N 1
ATOM 757 C CA . SER A 1 97 ? 0.851 12.036 -8.273 1.00 81.56 97 SER A CA 1
ATOM 758 C C . SER A 1 97 ? 1.632 10.966 -7.515 1.00 81.56 97 SER A C 1
ATOM 760 O O . SER A 1 97 ? 2.673 10.527 -7.986 1.00 81.56 97 SER A O 1
ATOM 762 N N . ASN A 1 98 ? 1.109 10.519 -6.372 1.00 89.19 98 ASN A N 1
ATOM 763 C CA . ASN A 1 98 ? 1.739 9.503 -5.529 1.00 89.19 98 ASN A CA 1
ATOM 764 C C . ASN A 1 98 ? 1.154 8.101 -5.733 1.00 89.19 98 ASN A C 1
ATOM 766 O O . ASN A 1 98 ? 1.440 7.203 -4.942 1.00 89.19 98 ASN A O 1
ATOM 770 N N . TRP A 1 99 ? 0.310 7.910 -6.749 1.00 93.44 99 TRP A N 1
ATOM 771 C CA . TRP A 1 99 ? -0.342 6.636 -7.022 1.00 93.44 99 TRP A CA 1
ATOM 772 C C . TRP A 1 99 ? 0.608 5.654 -7.710 1.00 93.44 99 TRP A C 1
ATOM 774 O O . TRP A 1 99 ? 1.156 5.928 -8.772 1.00 93.44 99 TRP A O 1
ATOM 784 N N . LEU A 1 100 ? 0.768 4.477 -7.109 1.00 95.62 100 LEU A N 1
ATOM 785 C CA . LEU A 1 100 ? 1.700 3.436 -7.548 1.00 95.62 100 LEU A CA 1
ATOM 786 C C . LEU A 1 100 ? 0.997 2.228 -8.140 1.00 95.62 100 LEU A C 1
ATOM 788 O O . LEU A 1 100 ? 1.635 1.412 -8.804 1.00 95.62 100 LEU A O 1
ATOM 792 N N . GLY A 1 101 ? -0.298 2.075 -7.877 1.00 96.88 101 GLY A N 1
ATOM 793 C CA . GLY A 1 101 ? -1.056 0.900 -8.269 1.00 96.88 101 GLY A CA 1
ATOM 794 C C . GLY A 1 101 ? -2.193 0.599 -7.309 1.00 96.88 101 GLY A C 1
ATOM 795 O O . GLY A 1 101 ? -2.785 1.499 -6.718 1.00 96.88 101 GLY A O 1
ATOM 796 N N . GLN A 1 102 ? -2.518 -0.675 -7.147 1.00 97.62 102 GLN A N 1
ATOM 797 C CA . GLN A 1 102 ? -3.643 -1.085 -6.312 1.00 97.62 102 GLN A CA 1
ATOM 798 C C . GLN A 1 102 ? -3.426 -2.453 -5.677 1.00 97.62 102 GLN A C 1
ATOM 800 O O . GLN A 1 102 ? -2.677 -3.289 -6.191 1.00 97.62 102 GLN A O 1
ATOM 805 N N . VAL A 1 103 ? -4.122 -2.684 -4.572 1.00 98.06 103 VAL A N 1
ATOM 806 C CA . VAL A 1 103 ? -4.287 -4.011 -3.983 1.00 98.06 103 VAL A CA 1
ATOM 807 C C . VAL A 1 103 ? -5.345 -4.778 -4.770 1.00 98.06 103 VAL A C 1
ATOM 809 O O . VAL A 1 103 ? -6.328 -4.205 -5.233 1.00 98.06 103 VAL A O 1
ATOM 812 N N . THR A 1 104 ? -5.123 -6.076 -4.955 1.00 98.31 104 THR A N 1
ATOM 813 C CA . THR A 1 104 ? -6.070 -6.995 -5.591 1.00 98.31 104 THR A CA 1
ATOM 814 C C . THR A 1 104 ? -6.156 -8.307 -4.821 1.00 98.31 104 THR A C 1
ATOM 816 O O . THR A 1 104 ? -5.184 -8.697 -4.174 1.00 98.31 104 THR A O 1
ATOM 819 N N . ASN A 1 105 ? -7.287 -9.011 -4.911 1.00 97.88 105 ASN A N 1
ATOM 820 C CA . ASN A 1 105 ? -7.465 -10.348 -4.322 1.00 97.88 105 ASN A CA 1
ATOM 821 C C . ASN A 1 105 ? -7.148 -10.406 -2.803 1.00 97.88 105 ASN A C 1
ATOM 823 O O . ASN A 1 105 ? -6.368 -11.269 -2.368 1.00 97.88 105 ASN A O 1
ATOM 827 N N . PRO A 1 106 ? -7.695 -9.477 -1.989 1.00 98.06 106 PRO A N 1
ATOM 828 C CA . PRO A 1 106 ? -7.526 -9.525 -0.547 1.00 98.06 106 PRO A CA 1
ATOM 829 C C . PRO A 1 106 ? -8.233 -10.756 0.018 1.00 98.06 106 PRO A C 1
ATOM 831 O O . PRO A 1 106 ? -9.353 -11.092 -0.359 1.00 98.06 106 PRO A O 1
ATOM 834 N N . ARG A 1 107 ? -7.574 -11.447 0.939 1.00 97.44 107 ARG A N 1
ATOM 835 C CA . ARG A 1 107 ? -8.140 -12.606 1.624 1.00 97.44 107 ARG A CA 1
ATOM 836 C C . ARG A 1 107 ? -7.442 -12.828 2.947 1.00 97.44 107 ARG A C 1
ATOM 838 O O . ARG A 1 107 ? -6.233 -12.630 3.072 1.00 97.44 107 ARG A O 1
ATOM 845 N N . TRP A 1 108 ? -8.197 -13.282 3.932 1.00 97.50 108 TRP A N 1
ATOM 846 C CA . TRP A 1 108 ? -7.594 -13.772 5.157 1.00 97.50 108 TRP A CA 1
ATOM 847 C C . TRP A 1 108 ? -6.965 -15.146 4.919 1.00 97.50 108 TRP A C 1
ATOM 849 O O . TRP A 1 108 ? -7.598 -16.028 4.338 1.00 97.50 108 TRP A O 1
ATOM 859 N N . ASP A 1 109 ? -5.738 -15.338 5.389 1.00 96.50 109 ASP A N 1
ATOM 860 C CA . ASP A 1 109 ? -5.042 -16.620 5.353 1.00 96.50 109 ASP A CA 1
ATOM 861 C C . ASP A 1 109 ? -4.489 -16.932 6.744 1.00 96.50 109 ASP A C 1
ATOM 863 O O . ASP A 1 109 ? -3.617 -16.230 7.254 1.00 96.50 109 ASP A O 1
ATOM 867 N N . ASP A 1 110 ? -5.004 -17.994 7.366 1.00 96.19 110 ASP A N 1
ATOM 868 C CA . ASP A 1 110 ? -4.532 -18.481 8.669 1.00 96.19 110 ASP A CA 1
ATOM 869 C C . ASP A 1 110 ? -3.185 -19.221 8.576 1.00 96.19 110 ASP A C 1
ATOM 871 O O . ASP A 1 110 ? -2.543 -19.479 9.594 1.00 96.19 110 ASP A O 1
ATOM 875 N N . SER A 1 111 ? -2.754 -19.570 7.362 1.00 94.00 111 SER A N 1
ATOM 876 C CA . SER A 1 111 ? -1.567 -20.377 7.070 1.00 94.00 111 SER A CA 1
ATOM 877 C C . SER A 1 111 ? -0.473 -19.628 6.307 1.00 94.00 111 SER A C 1
ATOM 879 O O . SER A 1 111 ? 0.506 -20.248 5.887 1.00 94.00 111 SER A O 1
ATOM 881 N N . GLY A 1 112 ? -0.628 -18.313 6.127 1.00 88.62 112 GLY A N 1
ATOM 882 C CA . GLY A 1 112 ? 0.318 -17.494 5.378 1.00 88.62 112 GLY A CA 1
ATOM 883 C C . GLY A 1 112 ? 1.740 -17.552 5.949 1.00 88.62 112 GLY A C 1
ATOM 884 O O . GLY A 1 112 ? 1.943 -17.832 7.133 1.00 88.62 112 GLY A O 1
ATOM 885 N N . GLU A 1 113 ? 2.742 -17.295 5.101 1.00 85.56 113 GLU A N 1
ATOM 886 C CA . GLU A 1 113 ? 4.160 -17.437 5.478 1.00 85.56 113 GLU A CA 1
ATOM 887 C C . GLU A 1 113 ? 4.557 -16.573 6.687 1.00 85.56 113 GLU A C 1
ATOM 889 O O . GLU A 1 113 ? 5.409 -16.984 7.477 1.00 85.56 113 GLU A O 1
ATOM 894 N N . ASP A 1 114 ? 3.905 -15.422 6.854 1.00 87.12 114 ASP A N 1
ATOM 895 C CA . ASP A 1 114 ? 4.133 -14.466 7.941 1.00 87.12 114 ASP A CA 1
ATOM 896 C C . ASP A 1 114 ? 3.133 -14.644 9.107 1.00 87.12 114 ASP A C 1
ATOM 898 O O . ASP A 1 114 ? 3.068 -13.824 10.026 1.00 87.12 114 ASP A O 1
ATOM 902 N N . GLY A 1 115 ? 2.371 -15.744 9.099 1.00 91.75 115 GLY A N 1
ATOM 903 C CA . GLY A 1 115 ? 1.335 -16.080 10.074 1.00 91.75 115 GLY A CA 1
ATOM 904 C C . GLY A 1 115 ? -0.077 -15.639 9.659 1.00 91.75 115 GLY A C 1
ATOM 905 O O . GLY A 1 115 ? -0.273 -15.156 8.540 1.00 91.75 115 GLY A O 1
ATOM 906 N N . PRO A 1 116 ? -1.073 -15.811 10.552 1.00 95.38 116 PRO A N 1
ATOM 907 C CA . PRO A 1 116 ? -2.459 -15.432 10.290 1.00 95.38 116 PRO A CA 1
ATOM 908 C C . PRO A 1 116 ? -2.613 -13.934 10.015 1.00 95.38 116 PRO A C 1
ATOM 910 O O . PRO A 1 116 ? -2.220 -13.104 10.840 1.00 95.38 116 PRO A O 1
ATOM 913 N N . GLY A 1 117 ? -3.220 -13.581 8.886 1.00 97.12 117 GLY A N 1
ATOM 914 C CA . GLY A 1 117 ? -3.444 -12.184 8.526 1.00 97.12 117 GLY A CA 1
ATOM 915 C C . GLY A 1 117 ? -4.218 -12.000 7.228 1.00 97.12 117 GLY A C 1
ATOM 916 O O . GLY A 1 117 ? -4.592 -12.961 6.557 1.00 97.12 117 GLY A O 1
ATOM 917 N N . LEU A 1 118 ? -4.450 -10.741 6.873 1.00 97.69 118 LEU A N 1
ATOM 918 C CA . LEU A 1 118 ? -4.994 -10.320 5.592 1.00 97.69 118 LEU A CA 1
ATOM 919 C C . LEU A 1 118 ? -3.859 -10.236 4.569 1.00 97.69 118 LEU A C 1
ATOM 921 O O . LEU A 1 118 ? -2.946 -9.424 4.721 1.00 97.69 118 LEU A O 1
ATOM 925 N N . TYR A 1 119 ? -3.933 -11.047 3.520 1.00 97.88 119 TYR A N 1
ATOM 926 C CA . TYR A 1 119 ? -2.992 -11.063 2.402 1.00 97.88 119 TYR A CA 1
ATOM 927 C C . TYR A 1 119 ? -3.661 -10.544 1.133 1.00 97.88 119 TYR A C 1
ATOM 929 O O . TYR A 1 119 ? -4.862 -10.709 0.958 1.00 97.88 119 TYR A O 1
ATOM 937 N N . GLY A 1 120 ? -2.881 -9.976 0.219 1.00 97.81 120 GLY A N 1
ATOM 938 C CA . GLY A 1 120 ? -3.351 -9.581 -1.107 1.00 97.81 120 GLY A CA 1
ATOM 939 C C . GLY A 1 120 ? -2.217 -9.485 -2.120 1.00 97.81 120 GLY A C 1
ATOM 940 O O . GLY A 1 120 ? -1.037 -9.595 -1.782 1.00 97.81 120 GLY A O 1
ATOM 941 N N . ASP A 1 121 ? -2.581 -9.290 -3.377 1.00 97.94 121 ASP A N 1
ATOM 942 C CA . ASP A 1 121 ? -1.653 -9.108 -4.484 1.00 97.94 121 ASP A CA 1
ATOM 943 C C . ASP A 1 121 ? -1.479 -7.607 -4.754 1.00 97.94 121 ASP A C 1
ATOM 945 O O . ASP A 1 121 ? -2.457 -6.886 -4.950 1.00 97.94 121 ASP A O 1
ATOM 949 N N . LEU A 1 122 ? -0.238 -7.120 -4.782 1.00 97.69 122 LEU A N 1
ATOM 950 C CA . LEU A 1 122 ? 0.058 -5.716 -5.074 1.00 97.69 122 LEU A CA 1
ATOM 951 C C . LEU A 1 122 ? 0.328 -5.559 -6.563 1.00 97.69 122 LEU A C 1
ATOM 953 O O . LEU A 1 122 ? 1.361 -6.006 -7.063 1.00 97.69 122 LEU A O 1
ATOM 957 N N . LYS A 1 123 ? -0.593 -4.917 -7.272 1.00 97.88 123 LYS A N 1
ATOM 958 C CA . LYS A 1 123 ? -0.461 -4.606 -8.692 1.00 97.88 123 LYS A CA 1
ATOM 959 C C . LYS A 1 123 ? 0.156 -3.218 -8.839 1.00 97.88 123 LYS A C 1
ATOM 961 O O . LYS A 1 123 ? -0.561 -2.223 -8.786 1.00 97.88 123 LYS A O 1
ATOM 966 N N . VAL A 1 124 ? 1.473 -3.162 -9.022 1.00 97.44 124 VAL A N 1
ATOM 967 C CA . VAL A 1 124 ? 2.249 -1.919 -9.146 1.00 97.44 124 VAL A CA 1
ATOM 968 C C . VAL A 1 124 ? 2.349 -1.526 -10.618 1.00 97.44 124 VAL A C 1
ATOM 970 O O . VAL A 1 124 ? 2.795 -2.317 -11.449 1.00 97.44 124 VAL A O 1
ATOM 973 N N . VAL A 1 125 ? 1.912 -0.317 -10.955 1.00 96.94 125 VAL A N 1
ATOM 974 C CA . VAL A 1 125 ? 1.988 0.248 -12.310 1.00 96.94 125 VAL A CA 1
ATOM 975 C C . VAL A 1 125 ? 3.168 1.200 -12.490 1.00 96.94 125 VAL A C 1
ATOM 977 O O . VAL A 1 125 ? 3.597 1.410 -13.622 1.00 96.94 125 VAL A O 1
ATOM 980 N N . ASP A 1 126 ? 3.698 1.760 -11.399 1.00 95.94 126 ASP A N 1
ATOM 981 C CA . ASP A 1 126 ? 4.865 2.636 -11.448 1.00 95.94 126 ASP A CA 1
ATOM 982 C C . ASP A 1 126 ? 6.136 1.809 -11.687 1.00 95.94 126 ASP A C 1
ATOM 984 O O . ASP A 1 126 ? 6.499 0.952 -10.873 1.00 95.94 126 ASP A O 1
ATOM 988 N N . LYS A 1 127 ? 6.801 2.038 -12.828 1.00 95.19 127 LYS A N 1
ATOM 989 C CA . LYS A 1 127 ? 7.954 1.231 -13.256 1.00 95.19 127 LYS A CA 1
ATOM 990 C C . LYS A 1 127 ? 9.118 1.361 -12.274 1.00 95.19 127 LYS A C 1
ATOM 992 O O . LYS A 1 127 ? 9.673 0.343 -11.873 1.00 95.19 127 LYS A O 1
ATOM 997 N N . SER A 1 128 ? 9.441 2.579 -11.846 1.00 94.50 128 SER A N 1
ATOM 998 C CA . SER A 1 128 ? 10.550 2.849 -10.925 1.00 94.50 128 SER A CA 1
ATOM 999 C C . SER A 1 128 ? 10.343 2.157 -9.574 1.00 94.50 128 SER A C 1
ATOM 1001 O O . SER A 1 128 ? 11.240 1.483 -9.071 1.00 94.50 128 SER A O 1
ATOM 1003 N N . CYS A 1 129 ? 9.136 2.245 -9.012 1.00 94.81 129 CYS A N 1
ATOM 1004 C CA . CYS A 1 129 ? 8.745 1.548 -7.790 1.00 94.81 129 CYS A CA 1
ATOM 1005 C C . CYS A 1 129 ? 8.868 0.031 -7.946 1.00 94.81 129 CYS A C 1
ATOM 1007 O O . CYS A 1 129 ? 9.491 -0.641 -7.122 1.00 94.81 129 CYS A O 1
ATOM 1009 N N . ALA A 1 130 ? 8.301 -0.514 -9.027 1.00 94.69 130 ALA A N 1
ATOM 1010 C CA . ALA A 1 130 ? 8.326 -1.944 -9.291 1.00 94.69 130 ALA A CA 1
ATOM 1011 C C . ALA A 1 130 ? 9.766 -2.469 -9.420 1.00 94.69 130 ALA A C 1
ATOM 1013 O O . ALA A 1 130 ? 10.083 -3.515 -8.852 1.00 94.69 130 ALA A O 1
ATOM 1014 N N . GLN A 1 131 ? 10.645 -1.714 -10.086 1.00 92.38 131 GLN A N 1
ATOM 1015 C CA . GLN A 1 131 ? 12.072 -2.012 -10.195 1.00 92.38 131 GLN A CA 1
ATOM 1016 C C . GLN A 1 131 ? 12.761 -2.008 -8.829 1.00 92.38 131 GLN A C 1
ATOM 1018 O O . GLN A 1 131 ? 13.388 -3.000 -8.473 1.00 92.38 131 GLN A O 1
ATOM 1023 N N . LEU A 1 132 ? 12.582 -0.959 -8.018 1.00 91.81 132 LEU A N 1
ATOM 1024 C CA . LEU A 1 132 ? 13.172 -0.880 -6.674 1.00 91.81 132 LEU A CA 1
ATOM 1025 C C . LEU A 1 132 ? 12.748 -2.060 -5.789 1.00 91.81 132 LEU A C 1
ATOM 1027 O O . LEU A 1 132 ? 13.578 -2.688 -5.125 1.00 91.81 132 LEU A O 1
ATOM 1031 N N . LEU A 1 133 ? 11.458 -2.396 -5.794 1.00 91.50 133 LEU A N 1
ATOM 1032 C CA . LEU A 1 133 ? 10.928 -3.525 -5.033 1.00 91.50 133 LEU A CA 1
ATOM 1033 C C . LEU A 1 133 ? 11.465 -4.869 -5.546 1.00 91.50 133 LEU A C 1
ATOM 1035 O O . LEU A 1 133 ? 11.805 -5.735 -4.735 1.00 91.50 133 LEU A O 1
ATOM 1039 N N . ALA A 1 134 ? 11.594 -5.033 -6.866 1.00 88.25 134 ALA A N 1
ATOM 1040 C CA . ALA A 1 134 ? 12.193 -6.208 -7.500 1.00 88.25 134 ALA A CA 1
ATOM 1041 C C . ALA A 1 134 ? 13.698 -6.357 -7.198 1.00 88.25 134 ALA A C 1
ATOM 1043 O O . ALA A 1 134 ? 14.182 -7.476 -7.010 1.00 88.25 134 ALA A O 1
ATOM 1044 N N . SER A 1 135 ? 14.421 -5.243 -7.057 1.00 85.69 135 SER A N 1
ATOM 1045 C CA . SER A 1 135 ? 15.822 -5.193 -6.610 1.00 85.69 135 SER A CA 1
ATOM 1046 C C . SER A 1 135 ? 16.002 -5.507 -5.119 1.00 85.69 135 SER A C 1
ATOM 1048 O O . SER A 1 135 ? 17.131 -5.541 -4.613 1.00 85.69 135 SER A O 1
ATOM 1050 N N . GLY A 1 136 ? 14.911 -5.743 -4.386 1.00 85.56 136 GLY A N 1
ATOM 1051 C CA . GLY A 1 136 ? 14.948 -6.086 -2.969 1.00 85.56 136 GLY A CA 1
ATOM 1052 C C . GLY A 1 136 ? 14.935 -4.877 -2.037 1.00 85.56 136 GLY A C 1
ATOM 1053 O O . GLY A 1 136 ? 15.434 -4.983 -0.914 1.00 85.56 136 GLY A O 1
ATOM 1054 N N . ALA A 1 137 ? 14.399 -3.730 -2.470 1.00 88.81 137 ALA A N 1
ATOM 1055 C CA . ALA A 1 137 ? 14.162 -2.618 -1.558 1.00 88.81 137 ALA A CA 1
ATOM 1056 C C . ALA A 1 137 ? 13.269 -3.069 -0.387 1.00 88.81 137 ALA A C 1
ATOM 1058 O O . ALA A 1 137 ? 12.341 -3.868 -0.553 1.00 88.81 137 ALA A O 1
ATOM 1059 N N . LYS A 1 138 ? 13.580 -2.566 0.812 1.00 89.44 138 LYS A N 1
ATOM 1060 C CA . LYS A 1 138 ? 12.903 -2.923 2.064 1.00 89.44 138 LYS A CA 1
ATOM 1061 C C . LYS A 1 138 ? 11.833 -1.888 2.383 1.00 89.44 138 LYS A C 1
ATOM 1063 O O . LYS A 1 138 ? 12.142 -0.839 2.937 1.00 89.44 138 LYS A O 1
ATOM 1068 N N . TRP A 1 139 ? 10.597 -2.191 2.016 1.00 93.81 139 TRP A N 1
ATOM 1069 C CA . TRP A 1 139 ? 9.442 -1.322 2.232 1.00 93.81 139 TRP A CA 1
ATOM 1070 C C . TRP A 1 139 ? 8.341 -2.110 2.920 1.00 93.81 139 TRP A C 1
ATOM 1072 O O . TRP A 1 139 ? 8.116 -3.261 2.585 1.00 93.81 139 TRP A O 1
ATOM 1082 N N . GLY A 1 140 ? 7.651 -1.506 3.869 1.00 94.69 140 GLY A N 1
ATOM 1083 C CA . GLY A 1 140 ? 6.448 -2.032 4.492 1.00 94.69 140 GLY A CA 1
ATOM 1084 C C . GLY A 1 140 ? 5.183 -1.638 3.765 1.00 94.69 140 GLY A C 1
ATOM 1085 O O . GLY A 1 140 ? 5.158 -0.642 3.045 1.00 94.69 140 GLY A O 1
ATOM 1086 N N . ILE A 1 141 ? 4.124 -2.399 4.017 1.00 96.12 141 ILE A N 1
ATOM 1087 C CA . ILE A 1 141 ? 2.765 -2.046 3.620 1.00 96.12 141 ILE A CA 1
ATOM 1088 C C . ILE A 1 141 ? 2.051 -1.516 4.855 1.00 96.12 141 ILE A C 1
ATOM 1090 O O . ILE A 1 141 ? 1.968 -2.189 5.878 1.00 96.12 141 ILE A O 1
ATOM 1094 N N . SER A 1 142 ? 1.530 -0.302 4.767 1.00 95.38 142 SER A N 1
ATOM 1095 C CA . SER A 1 142 ? 0.798 0.321 5.862 1.00 95.38 142 SER A CA 1
ATOM 1096 C C . SER A 1 142 ? -0.598 0.707 5.385 1.00 95.38 142 SER A C 1
ATOM 1098 O O . SER A 1 142 ? -0.723 1.569 4.511 1.00 95.38 142 SER A O 1
ATOM 1100 N N . PRO A 1 143 ? -1.660 0.066 5.895 1.00 95.88 143 PRO A N 1
ATOM 1101 C CA . PRO A 1 143 ? -3.015 0.407 5.501 1.00 95.88 143 PRO A CA 1
ATOM 1102 C C . PRO A 1 143 ? -3.474 1.720 6.143 1.00 95.88 143 PRO A C 1
ATOM 1104 O O . PRO A 1 143 ? -3.243 1.968 7.327 1.00 95.88 143 PRO A O 1
ATOM 1107 N N . ALA A 1 144 ? -4.176 2.545 5.371 1.00 94.38 144 ALA A N 1
ATOM 1108 C CA . ALA A 1 144 ? -4.940 3.675 5.879 1.00 94.38 144 ALA A CA 1
ATOM 1109 C C . ALA A 1 144 ? -6.388 3.225 6.117 1.00 94.38 144 ALA A C 1
ATOM 1111 O O . ALA A 1 144 ? -7.114 2.892 5.175 1.00 94.38 144 ALA A O 1
ATOM 1112 N N . ILE A 1 145 ? -6.798 3.197 7.385 1.00 94.50 145 ILE A N 1
ATOM 1113 C CA . ILE A 1 145 ? -8.088 2.652 7.818 1.00 94.50 145 ILE A CA 1
ATOM 1114 C C . ILE A 1 145 ? -8.802 3.689 8.679 1.00 94.50 145 ILE A C 1
ATOM 1116 O O . ILE A 1 145 ? -8.249 4.162 9.674 1.00 94.50 145 ILE A O 1
ATOM 1120 N N . ASP A 1 146 ? -10.046 3.999 8.326 1.00 95.81 146 ASP A N 1
ATOM 1121 C CA . ASP A 1 146 ? -10.980 4.651 9.241 1.00 95.81 146 ASP A CA 1
ATOM 1122 C C . ASP A 1 146 ? -11.708 3.591 10.066 1.00 95.81 146 ASP A C 1
ATOM 1124 O O . ASP A 1 146 ? -12.042 2.521 9.566 1.00 95.81 146 ASP A O 1
ATOM 1128 N N . TYR A 1 147 ? -11.974 3.881 11.335 1.00 96.88 147 TYR A N 1
ATOM 1129 C CA . TYR A 1 147 ? -12.633 2.940 12.236 1.00 96.88 147 TYR A CA 1
ATOM 1130 C C . TYR A 1 147 ? -13.442 3.672 13.304 1.00 96.88 147 TYR A C 1
ATOM 1132 O O . TYR A 1 147 ? -13.173 4.825 13.656 1.00 96.88 147 TYR A O 1
ATOM 1140 N N . GLN A 1 148 ? -14.430 2.977 13.858 1.00 96.81 148 GLN A N 1
ATOM 1141 C CA . GLN A 1 148 ? -15.134 3.401 15.059 1.00 96.81 148 GLN A CA 1
ATOM 1142 C C . GLN A 1 148 ? -14.375 2.921 16.294 1.00 96.81 148 GLN A C 1
ATOM 1144 O O . GLN A 1 148 ? -14.072 1.734 16.434 1.00 96.81 148 GLN A O 1
ATOM 1149 N N . LYS A 1 149 ? -14.068 3.863 17.189 1.00 96.31 149 LYS A N 1
ATOM 1150 C CA . LYS A 1 149 ? -13.412 3.596 18.471 1.00 96.31 149 LYS A CA 1
ATOM 1151 C C . LYS A 1 149 ? -14.429 3.057 19.469 1.00 96.31 149 LYS A C 1
ATOM 1153 O O . LYS A 1 149 ? -15.317 3.799 19.878 1.00 96.31 149 LYS A O 1
ATOM 1158 N N . ASN A 1 150 ? -14.243 1.813 19.895 1.00 95.88 150 ASN A N 1
ATOM 1159 C CA . ASN A 1 150 ? -14.983 1.214 21.000 1.00 95.88 150 ASN A CA 1
ATOM 1160 C C . ASN A 1 150 ? -14.018 0.888 22.137 1.00 95.88 150 ASN A C 1
ATOM 1162 O O . ASN A 1 150 ? -12.955 0.330 21.898 1.00 95.88 150 ASN A O 1
ATOM 1166 N N . GLU A 1 151 ? -14.370 1.225 23.373 1.00 96.25 151 GLU A N 1
ATOM 1167 C CA . GLU A 1 151 ? -13.578 0.839 24.542 1.00 96.25 151 GLU A CA 1
ATOM 1168 C C . GLU A 1 151 ? -14.159 -0.443 25.141 1.00 96.25 151 GLU A C 1
ATOM 1170 O O . GLU A 1 151 ? -15.331 -0.486 25.518 1.00 96.25 151 GLU A O 1
ATOM 1175 N N . VAL A 1 152 ? -13.347 -1.498 25.204 1.00 92.94 152 VAL A N 1
ATOM 1176 C CA . VAL A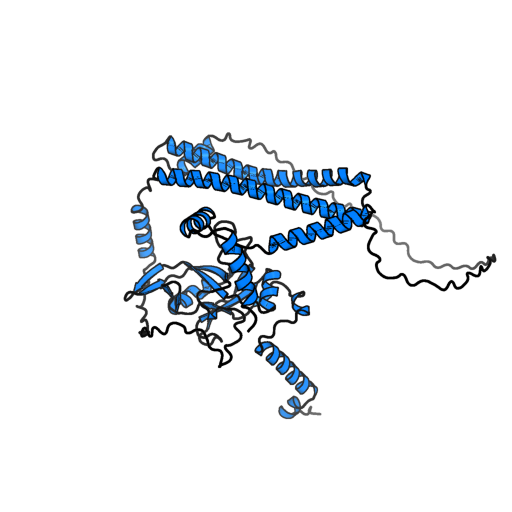 1 152 ? -13.726 -2.796 25.773 1.00 92.94 152 VAL A CA 1
ATOM 1177 C C . VAL A 1 152 ? -12.651 -3.195 26.772 1.00 92.94 152 VAL A C 1
ATOM 1179 O O . VAL A 1 152 ? -11.480 -3.282 26.417 1.00 92.94 152 VAL A O 1
ATOM 1182 N N . ASP A 1 153 ? -13.041 -3.383 28.033 1.00 92.50 153 ASP A N 1
ATOM 1183 C CA . ASP A 1 153 ? -12.135 -3.742 29.134 1.00 92.50 153 ASP A CA 1
ATOM 1184 C C . ASP A 1 153 ? -10.911 -2.808 29.277 1.00 92.50 153 ASP A C 1
ATOM 1186 O O . ASP A 1 153 ? -9.818 -3.231 29.654 1.00 92.50 153 ASP A O 1
ATOM 1190 N N . GLY A 1 154 ? -11.091 -1.515 28.975 1.00 92.69 154 GLY A N 1
ATOM 1191 C CA . GLY A 1 154 ? -10.033 -0.499 29.035 1.00 92.69 154 GLY A CA 1
ATOM 1192 C C . GLY A 1 154 ? -9.055 -0.516 27.853 1.00 92.69 154 GLY A C 1
ATOM 1193 O O . GLY A 1 154 ? -8.054 0.199 27.882 1.00 92.69 154 GLY A O 1
ATOM 1194 N N . GLN A 1 155 ? -9.319 -1.318 26.816 1.00 94.19 155 GLN A N 1
ATOM 1195 C CA . GLN A 1 155 ? -8.577 -1.318 25.557 1.00 94.19 155 GLN A CA 1
ATOM 1196 C C . GLN A 1 155 ? -9.413 -0.660 24.451 1.00 94.19 155 GLN A C 1
ATOM 1198 O O . GLN A 1 155 ? -10.606 -0.935 24.311 1.00 94.19 155 GLN A O 1
ATOM 1203 N N . ILE A 1 156 ? -8.789 0.207 23.647 1.00 96.38 156 ILE A N 1
ATOM 1204 C CA . ILE A 1 156 ? -9.435 0.801 22.470 1.00 96.38 156 ILE A CA 1
ATOM 1205 C C . ILE A 1 156 ? -9.405 -0.229 21.342 1.00 96.38 156 ILE A C 1
ATOM 1207 O O . ILE A 1 156 ? -8.337 -0.614 20.872 1.00 96.38 156 ILE A O 1
ATOM 1211 N N . VAL A 1 157 ? -10.582 -0.647 20.898 1.00 97.12 157 VAL A N 1
ATOM 1212 C CA . VAL A 1 157 ? -10.800 -1.605 19.816 1.00 97.12 157 VAL A CA 1
ATOM 1213 C C . VAL A 1 157 ? -11.365 -0.868 18.604 1.00 97.12 157 VAL A C 1
ATOM 1215 O O . VAL A 1 157 ? -12.348 -0.128 18.710 1.00 97.12 157 VAL A O 1
ATOM 1218 N N . GLY A 1 158 ? -10.726 -1.049 17.451 1.00 96.88 158 GLY A N 1
ATOM 1219 C CA . GLY A 1 158 ? -11.211 -0.539 16.173 1.00 96.88 158 GLY A CA 1
ATOM 1220 C C . GLY A 1 158 ? -12.269 -1.470 15.590 1.00 96.88 158 GLY A C 1
ATOM 1221 O O . GLY A 1 158 ? -12.016 -2.659 15.429 1.00 96.88 158 GLY A O 1
ATOM 1222 N N . THR A 1 159 ? -13.446 -0.931 15.274 1.00 96.25 159 THR A N 1
ATOM 1223 C CA . THR A 1 159 ? -14.558 -1.675 14.648 1.00 96.25 159 THR A CA 1
ATOM 1224 C C . THR A 1 159 ? -15.099 -0.940 13.425 1.00 96.25 159 THR A C 1
ATOM 1226 O O . THR A 1 159 ? -14.850 0.260 13.281 1.00 96.25 159 THR A O 1
ATOM 1229 N N . ASN A 1 160 ? -15.879 -1.623 12.582 1.00 95.44 160 ASN A N 1
ATOM 1230 C CA . ASN A 1 160 ? -16.440 -1.094 11.334 1.00 95.44 160 ASN A CA 1
ATOM 1231 C C . ASN A 1 160 ? -15.343 -0.470 10.459 1.00 95.44 160 ASN A C 1
ATOM 1233 O O . ASN A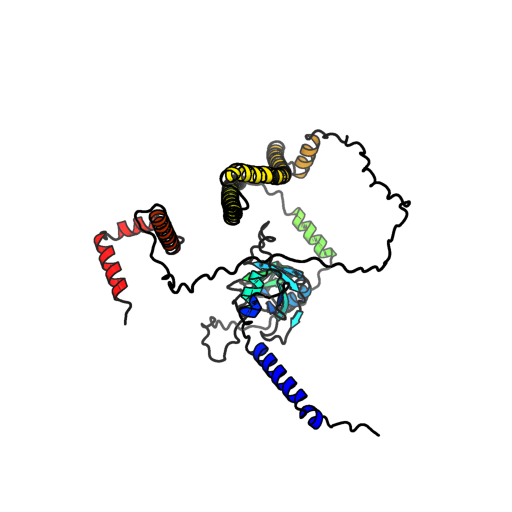 1 160 ? -15.368 0.732 10.172 1.00 95.44 160 ASN A O 1
ATOM 1237 N N . LEU A 1 161 ? -14.335 -1.277 10.131 1.00 97.00 161 LEU A N 1
ATOM 1238 C CA . LEU A 1 161 ? -13.151 -0.825 9.411 1.00 97.00 161 LEU A CA 1
ATOM 1239 C C . LEU A 1 161 ? -13.528 -0.368 7.995 1.00 97.00 161 LEU A C 1
ATOM 1241 O O . LEU A 1 161 ? -14.252 -1.047 7.274 1.00 97.00 161 LEU A O 1
ATOM 1245 N N . LEU A 1 162 ? -13.009 0.787 7.589 1.00 96.69 162 LEU A N 1
ATOM 1246 C CA . LEU A 1 162 ? -13.172 1.338 6.250 1.00 96.69 162 LEU A CA 1
ATOM 1247 C C . LEU A 1 162 ? -11.793 1.576 5.639 1.00 96.69 162 LEU A C 1
ATOM 1249 O O . LEU A 1 162 ? -11.073 2.501 6.022 1.00 96.69 162 LEU A O 1
ATOM 1253 N N . TRP A 1 163 ? -11.441 0.747 4.660 1.00 95.94 163 TRP A N 1
ATOM 1254 C CA . TRP A 1 163 ? -10.162 0.833 3.962 1.00 95.94 163 TRP A CA 1
ATOM 1255 C C . TRP A 1 163 ? -10.160 2.011 2.990 1.00 95.94 163 TRP A C 1
ATOM 1257 O O . TRP A 1 163 ? -11.000 2.102 2.084 1.00 95.94 163 TRP A O 1
ATOM 1267 N N . LYS A 1 164 ? -9.197 2.915 3.161 1.00 94.62 164 LYS A N 1
ATOM 1268 C CA . LYS A 1 164 ? -9.002 4.069 2.277 1.00 94.62 164 LYS A CA 1
ATOM 1269 C C . LYS A 1 164 ? -7.998 3.759 1.180 1.00 94.62 164 LYS A C 1
ATOM 1271 O O . LYS A 1 164 ? -8.325 3.849 -0.001 1.00 94.62 164 LYS A O 1
ATOM 1276 N N . SER A 1 165 ? -6.802 3.366 1.588 1.00 95.00 165 SER A N 1
ATOM 1277 C CA . SER A 1 165 ? -5.642 3.168 0.727 1.00 95.00 165 SER A CA 1
ATOM 1278 C C . SER A 1 165 ? -4.611 2.298 1.446 1.00 95.00 165 SER A C 1
ATOM 1280 O O . SER A 1 165 ? -4.733 2.005 2.639 1.00 95.00 165 SER A O 1
ATOM 1282 N N . PHE A 1 166 ? -3.593 1.873 0.712 1.00 96.25 166 PHE A N 1
ATOM 1283 C CA . PHE A 1 166 ? -2.407 1.219 1.241 1.00 96.25 166 PHE A CA 1
ATOM 1284 C C . PHE A 1 166 ? -1.192 2.048 0.860 1.00 96.25 166 PHE A C 1
ATOM 1286 O O . PHE A 1 166 ? -1.125 2.580 -0.244 1.00 96.25 166 PHE A O 1
ATOM 1293 N N . SER A 1 167 ? -0.219 2.137 1.755 1.00 95.38 167 SER A N 1
ATOM 1294 C CA . SER A 1 167 ? 0.998 2.898 1.507 1.00 95.38 167 SER A CA 1
ATOM 1295 C C . SER A 1 167 ? 2.219 2.006 1.550 1.00 95.38 167 SER A C 1
ATOM 1297 O O . SER A 1 167 ? 2.342 1.160 2.437 1.00 95.38 167 SER A O 1
ATOM 1299 N N . PHE A 1 168 ? 3.156 2.256 0.644 1.00 95.69 168 PHE A N 1
ATOM 1300 C CA . PHE A 1 168 ? 4.526 1.817 0.826 1.00 95.69 168 PHE A CA 1
ATOM 1301 C C . PHE A 1 168 ? 5.256 2.791 1.751 1.00 95.69 168 PHE A C 1
ATOM 1303 O O . PHE A 1 168 ? 5.337 3.988 1.474 1.00 95.69 168 PHE A O 1
ATOM 1310 N N . VAL A 1 169 ? 5.774 2.264 2.862 1.00 94.38 169 VAL A N 1
ATOM 1311 C CA . VAL A 1 169 ? 6.448 3.032 3.921 1.00 94.38 169 VAL A CA 1
ATOM 1312 C C . VAL A 1 169 ? 7.779 2.389 4.292 1.00 94.38 169 VAL A C 1
ATOM 1314 O O . VAL A 1 169 ? 7.922 1.173 4.243 1.00 94.38 169 VAL A O 1
ATOM 1317 N N . LEU A 1 170 ? 8.763 3.169 4.733 1.00 90.31 170 LEU A N 1
ATOM 1318 C CA . LEU A 1 170 ? 10.047 2.612 5.190 1.00 90.31 170 LEU A CA 1
ATOM 1319 C C . LEU A 1 170 ? 9.963 1.977 6.588 1.00 90.31 170 LEU A C 1
ATOM 1321 O O . LEU A 1 170 ? 10.838 1.208 6.983 1.00 90.31 170 LEU A O 1
ATOM 1325 N N . SER A 1 171 ? 8.936 2.318 7.368 1.00 87.19 171 SER A N 1
ATOM 1326 C CA . SER A 1 171 ? 8.750 1.853 8.747 1.00 87.19 171 SER A CA 1
ATOM 1327 C C . SER A 1 171 ? 7.266 1.613 9.039 1.00 87.19 171 SER A C 1
ATOM 1329 O O . SER A 1 171 ? 6.608 2.475 9.620 1.00 87.19 171 SER A O 1
ATOM 1331 N N . PRO A 1 172 ? 6.705 0.462 8.625 1.00 88.06 172 PRO A N 1
ATOM 1332 C CA . PRO A 1 172 ? 5.307 0.141 8.881 1.00 88.06 172 PRO A CA 1
ATOM 1333 C C . PRO A 1 172 ? 5.064 -0.095 10.373 1.00 88.06 172 PRO A C 1
ATOM 1335 O O . PRO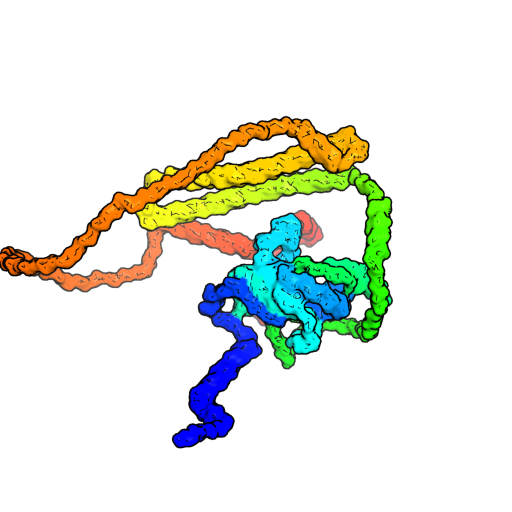 A 1 172 ? 5.927 -0.617 11.085 1.00 88.06 172 PRO A O 1
ATOM 1338 N N . ALA A 1 173 ? 3.847 0.208 10.831 1.00 82.12 173 ALA A N 1
ATOM 1339 C CA . ALA A 1 173 ? 3.411 -0.126 12.189 1.00 82.12 173 ALA A CA 1
ATOM 1340 C C . ALA A 1 173 ? 3.456 -1.645 12.446 1.00 82.12 173 ALA A C 1
ATOM 1342 O O . ALA A 1 173 ? 3.760 -2.093 13.550 1.00 82.12 173 ALA A O 1
ATOM 1343 N N . VAL A 1 174 ? 3.203 -2.439 11.401 1.00 84.62 174 VAL A N 1
ATOM 1344 C CA . VAL A 1 174 ? 3.302 -3.899 11.421 1.00 84.62 174 VAL A CA 1
ATOM 1345 C C . VAL A 1 174 ? 4.611 -4.313 10.751 1.00 84.62 174 VAL A C 1
ATOM 1347 O O . VAL A 1 174 ? 4.675 -4.400 9.529 1.00 84.62 174 VAL A O 1
ATOM 1350 N N . ARG A 1 175 ? 5.677 -4.577 11.511 1.00 85.00 175 ARG A N 1
ATOM 1351 C CA . ARG A 1 175 ? 7.002 -4.900 10.933 1.00 85.00 175 ARG A CA 1
ATOM 1352 C C . ARG A 1 175 ? 7.003 -6.120 10.007 1.00 85.00 175 ARG A C 1
ATOM 1354 O O . ARG A 1 175 ? 7.843 -6.213 9.118 1.00 85.00 175 ARG A O 1
ATOM 1361 N N . GLU A 1 176 ? 6.082 -7.053 10.197 1.00 85.19 176 GLU A N 1
ATOM 1362 C CA . GLU A 1 176 ? 5.936 -8.243 9.357 1.00 85.19 176 GLU A CA 1
ATOM 1363 C C . GLU A 1 176 ? 5.397 -7.924 7.960 1.00 85.19 176 GLU A C 1
ATOM 1365 O O . GLU A 1 176 ? 5.622 -8.698 7.042 1.00 85.19 176 GLU A O 1
ATOM 1370 N N . THR A 1 177 ? 4.775 -6.758 7.761 1.00 84.12 177 THR A N 1
ATOM 1371 C CA . THR A 1 177 ? 4.358 -6.287 6.425 1.00 84.12 177 THR A CA 1
ATOM 1372 C C . THR A 1 177 ? 5.526 -5.769 5.578 1.00 84.12 177 THR A C 1
ATOM 1374 O O . THR A 1 177 ? 5.322 -5.361 4.435 1.00 84.12 177 THR A O 1
ATOM 1377 N N . MET A 1 178 ? 6.753 -5.752 6.117 1.00 88.38 178 MET A N 1
ATOM 1378 C CA . MET A 1 178 ? 7.958 -5.422 5.354 1.00 88.38 178 MET A CA 1
ATOM 1379 C C . MET A 1 178 ? 8.154 -6.420 4.209 1.00 88.38 178 MET A C 1
ATOM 1381 O O . MET A 1 178 ? 8.460 -7.598 4.404 1.00 88.38 178 MET A O 1
ATOM 1385 N N . LEU A 1 179 ? 8.027 -5.909 2.991 1.00 81.44 179 LEU A N 1
ATOM 1386 C CA . LEU A 1 179 ? 8.412 -6.569 1.763 1.00 81.44 179 LEU A CA 1
ATOM 1387 C C . LEU A 1 179 ? 9.886 -6.942 1.812 1.00 81.44 179 LEU A C 1
ATOM 1389 O O . LEU A 1 179 ? 10.738 -6.182 2.279 1.00 81.44 179 LEU A O 1
ATOM 1393 N N . ASN A 1 180 ? 10.179 -8.125 1.277 1.00 73.38 180 ASN A N 1
ATOM 1394 C CA . ASN A 1 180 ? 11.533 -8.655 1.199 1.00 73.38 180 ASN A CA 1
ATOM 1395 C C . ASN A 1 180 ? 12.220 -8.733 2.571 1.00 73.38 180 ASN A C 1
ATOM 1397 O O . ASN A 1 180 ? 13.446 -8.622 2.660 1.00 73.38 180 ASN A O 1
ATOM 1401 N N . ASN A 1 181 ? 11.449 -8.962 3.643 1.00 66.06 181 ASN A N 1
ATOM 1402 C CA . ASN A 1 181 ? 12.001 -9.493 4.878 1.00 66.06 181 ASN A CA 1
ATOM 1403 C C . ASN A 1 181 ? 12.695 -10.812 4.534 1.00 66.06 181 ASN A C 1
ATOM 1405 O O . ASN A 1 181 ? 12.062 -11.859 4.402 1.00 66.06 181 ASN A O 1
ATOM 1409 N N . LEU A 1 182 ? 14.017 -10.746 4.350 1.00 54.22 182 LEU A N 1
ATOM 1410 C CA . LEU A 1 182 ? 14.888 -11.908 4.380 1.00 54.22 182 LEU A CA 1
ATOM 1411 C C . LEU A 1 182 ? 14.503 -12.645 5.656 1.00 54.22 182 LEU A C 1
ATOM 1413 O O . LEU A 1 182 ? 14.670 -12.094 6.748 1.00 54.22 182 LEU A O 1
ATOM 1417 N N . LYS A 1 183 ? 13.874 -13.818 5.496 1.00 55.62 183 LYS A N 1
ATOM 1418 C CA . LYS A 1 183 ? 13.414 -14.665 6.599 1.00 55.62 183 LYS A CA 1
ATOM 1419 C C . LYS A 1 183 ? 14.474 -14.598 7.679 1.00 55.62 183 LYS A C 1
ATOM 1421 O O . LYS A 1 183 ? 15.630 -14.862 7.354 1.00 55.62 183 LYS A O 1
ATOM 1426 N N . LYS A 1 184 ? 14.093 -14.211 8.908 1.00 48.47 184 LYS A N 1
ATOM 1427 C CA . LYS A 1 184 ? 14.992 -14.233 10.069 1.00 48.47 184 LYS A CA 1
ATOM 1428 C C . LYS A 1 184 ? 15.739 -15.560 10.009 1.00 48.47 184 LYS A C 1
ATOM 1430 O O . LYS A 1 184 ? 15.156 -16.609 10.295 1.00 48.47 184 LYS A O 1
ATOM 1435 N N . ILE A 1 185 ? 16.997 -15.527 9.574 1.00 43.25 185 ILE A N 1
ATOM 1436 C CA . ILE A 1 185 ? 17.880 -16.673 9.693 1.00 43.25 185 ILE A CA 1
ATOM 1437 C C . ILE A 1 185 ? 17.873 -16.919 11.195 1.00 43.25 185 ILE A C 1
ATOM 1439 O O . ILE A 1 185 ? 18.153 -15.996 11.962 1.00 43.25 185 ILE A O 1
ATOM 1443 N N . LYS A 1 186 ? 17.396 -18.093 11.626 1.00 40.81 186 LYS A N 1
ATOM 1444 C CA . LYS A 1 186 ? 17.336 -18.470 13.045 1.00 40.81 186 LYS A CA 1
ATOM 1445 C C . LYS A 1 186 ? 18.730 -18.244 13.646 1.00 40.81 186 LYS A C 1
ATOM 1447 O O . LYS A 1 186 ? 19.596 -19.092 13.472 1.00 40.81 186 LYS A O 1
ATOM 1452 N N . GLY A 1 187 ? 18.956 -17.100 14.289 1.00 45.03 187 GLY A N 1
ATOM 1453 C CA . GLY A 1 187 ? 20.290 -16.693 14.731 1.00 45.03 187 GLY A CA 1
ATOM 1454 C C . GLY A 1 187 ? 20.524 -15.185 14.813 1.00 45.03 187 GLY A C 1
ATOM 1455 O O . GLY A 1 187 ? 21.304 -14.773 15.665 1.00 45.03 187 GLY A O 1
ATOM 1456 N N . ASP A 1 188 ? 19.835 -14.359 14.017 1.00 34.78 188 ASP A N 1
ATOM 1457 C CA . ASP A 1 188 ? 20.049 -12.908 14.094 1.00 34.78 188 ASP A CA 1
ATOM 1458 C C . ASP A 1 188 ? 19.341 -12.290 15.304 1.00 34.78 188 ASP A C 1
ATOM 1460 O O . ASP A 1 188 ? 18.119 -12.361 15.473 1.00 34.78 188 ASP A O 1
ATOM 1464 N N . VAL A 1 189 ? 20.160 -11.687 16.165 1.00 35.81 189 VAL A N 1
ATOM 1465 C CA . VAL A 1 189 ? 19.776 -10.979 17.383 1.00 35.81 189 VAL A CA 1
ATOM 1466 C C . VAL A 1 189 ? 18.914 -9.778 16.999 1.00 35.81 189 VAL A C 1
ATOM 1468 O O . VAL A 1 189 ? 19.408 -8.718 16.627 1.00 35.81 189 VAL A O 1
ATOM 1471 N N . THR A 1 190 ? 17.597 -9.929 17.091 1.00 35.22 190 THR A N 1
ATOM 1472 C CA . THR A 1 190 ? 16.688 -8.786 17.035 1.00 35.22 190 THR A CA 1
ATOM 1473 C C . THR A 1 190 ? 16.843 -7.954 18.301 1.00 35.22 190 THR A C 1
ATOM 1475 O O . THR A 1 190 ? 16.777 -8.503 19.402 1.00 35.22 190 THR A O 1
ATOM 1478 N N . MET A 1 191 ? 16.983 -6.634 18.142 1.00 34.75 191 MET A N 1
ATOM 1479 C CA . MET A 1 191 ? 16.765 -5.654 19.211 1.00 34.75 191 MET A CA 1
ATOM 1480 C C . MET A 1 191 ? 15.466 -6.011 19.932 1.00 34.75 191 MET A C 1
ATOM 1482 O O . MET A 1 191 ? 14.412 -6.083 19.297 1.00 34.75 191 MET A O 1
ATOM 1486 N N . ALA A 1 192 ? 15.587 -6.327 21.221 1.00 35.53 192 ALA A N 1
ATOM 1487 C CA . ALA A 1 192 ? 14.505 -6.850 22.034 1.00 35.53 192 ALA A CA 1
ATOM 1488 C C . ALA A 1 192 ? 13.274 -5.945 21.914 1.00 35.53 192 ALA A C 1
ATOM 1490 O O . ALA A 1 192 ? 13.310 -4.781 22.312 1.00 35.53 192 ALA A O 1
ATOM 1491 N N . GLU A 1 193 ? 12.182 -6.490 21.376 1.00 45.97 193 GLU A N 1
ATOM 1492 C CA . GLU A 1 193 ? 10.863 -5.940 21.662 1.00 45.97 193 GLU A CA 1
ATOM 1493 C C . GLU A 1 193 ? 10.724 -5.900 23.190 1.00 45.97 193 GLU A C 1
ATOM 1495 O O . GLU A 1 193 ? 11.091 -6.885 23.850 1.00 45.97 193 GLU A O 1
ATOM 1500 N N . PRO A 1 194 ? 10.283 -4.775 23.780 1.00 39.53 194 PRO A N 1
ATOM 1501 C CA . PRO A 1 194 ? 10.059 -4.707 25.212 1.00 39.53 194 PRO A CA 1
ATOM 1502 C C . PRO A 1 194 ? 9.097 -5.835 25.585 1.00 39.53 194 PRO A C 1
ATOM 1504 O O . PRO A 1 194 ? 7.943 -5.861 25.158 1.00 39.53 194 PRO A O 1
ATOM 1507 N N . LYS A 1 195 ? 9.617 -6.814 26.332 1.00 40.31 195 LYS A N 1
ATOM 1508 C CA . LYS A 1 195 ? 8.871 -7.953 26.868 1.00 40.31 195 LYS A CA 1
ATOM 1509 C C . LYS A 1 195 ? 7.957 -7.472 27.991 1.00 40.31 195 LYS A C 1
ATOM 1511 O O . LYS A 1 195 ? 8.128 -7.860 29.142 1.00 40.31 195 LYS A O 1
ATOM 1516 N N . ASP A 1 196 ? 6.986 -6.636 27.667 1.00 44.53 196 ASP A N 1
ATOM 1517 C CA . ASP A 1 196 ? 5.838 -6.469 28.537 1.00 44.53 196 ASP A CA 1
ATOM 1518 C C . ASP A 1 196 ? 4.929 -7.671 28.291 1.00 44.53 196 ASP A C 1
ATOM 1520 O O . ASP A 1 196 ? 4.108 -7.696 27.375 1.00 44.53 196 ASP A O 1
ATOM 1524 N N . GLU A 1 197 ? 5.113 -8.707 29.114 1.00 46.22 197 GLU A N 1
ATOM 1525 C CA . GLU A 1 197 ? 4.206 -9.847 29.269 1.00 46.22 197 GLU A CA 1
ATOM 1526 C C . GLU A 1 197 ? 2.848 -9.374 29.824 1.00 46.22 197 GLU A C 1
ATOM 1528 O O . GLU A 1 197 ? 2.399 -9.767 30.903 1.00 46.22 197 GLU A O 1
ATOM 1533 N N . LYS A 1 198 ? 2.139 -8.514 29.091 1.00 49.44 198 LYS A N 1
ATOM 1534 C CA . LYS A 1 198 ? 0.709 -8.330 29.307 1.00 49.44 198 LYS A CA 1
ATOM 1535 C C . LYS A 1 198 ? 0.049 -9.627 28.861 1.00 49.44 198 LYS A C 1
ATOM 1537 O O . LYS A 1 198 ? 0.023 -9.951 27.676 1.00 49.44 198 LYS A O 1
ATOM 1542 N N . LYS A 1 199 ? -0.434 -10.404 29.837 1.00 45.75 199 LYS A N 1
ATOM 1543 C CA . LYS A 1 199 ? -1.271 -11.592 29.626 1.00 45.75 199 LYS A CA 1
ATOM 1544 C C . LYS A 1 199 ? -2.337 -11.257 28.580 1.00 45.75 199 LYS A C 1
ATOM 1546 O O . LYS A 1 199 ? -3.293 -10.555 28.896 1.00 45.75 199 LYS A O 1
ATOM 1551 N N . LYS A 1 200 ? -2.175 -11.767 27.354 1.00 46.78 200 LYS A N 1
ATOM 1552 C CA . LYS A 1 200 ? -3.230 -11.785 26.338 1.00 46.78 200 LYS A CA 1
ATOM 1553 C C . LYS A 1 200 ? -4.341 -12.685 26.872 1.00 46.78 200 LYS A C 1
ATOM 1555 O O . LYS A 1 200 ? -4.306 -13.900 26.691 1.00 46.78 200 LYS A O 1
ATOM 1560 N N . LEU A 1 201 ? -5.281 -12.111 27.620 1.00 46.22 201 LEU A N 1
ATOM 1561 C CA . LEU A 1 201 ? -6.565 -12.765 27.825 1.00 46.22 201 LEU A CA 1
ATOM 1562 C C . LEU A 1 201 ? -7.184 -12.916 26.428 1.00 46.22 201 LEU A C 1
ATOM 1564 O O . LEU A 1 201 ? -7.132 -11.954 25.661 1.00 46.22 201 LEU A O 1
ATOM 1568 N N . PRO A 1 202 ? -7.697 -14.100 26.054 1.00 57.03 202 PRO A N 1
ATOM 1569 C CA . PRO A 1 202 ? -8.375 -14.263 24.778 1.00 57.03 202 PRO A CA 1
ATOM 1570 C C . PRO A 1 202 ? -9.530 -13.263 24.740 1.00 57.03 202 PRO A C 1
ATOM 1572 O O . PRO A 1 202 ? -10.460 -13.366 25.545 1.00 57.03 202 PRO A O 1
ATOM 1575 N N . TYR A 1 203 ? -9.425 -12.269 23.857 1.00 55.12 203 TYR A N 1
ATOM 1576 C CA . TYR A 1 203 ? -10.463 -11.274 23.642 1.00 55.12 203 TYR A CA 1
ATOM 1577 C C . TYR A 1 203 ? -11.726 -12.023 23.214 1.00 55.12 203 TYR A C 1
ATOM 1579 O O . TYR A 1 203 ? -11.782 -12.618 22.139 1.00 55.12 203 TYR A O 1
ATOM 1587 N N . LYS A 1 204 ? -12.726 -12.087 24.097 1.00 62.16 204 LYS A N 1
ATOM 1588 C CA . LYS A 1 204 ? -14.030 -12.648 23.750 1.00 62.16 204 LYS A CA 1
ATOM 1589 C C . LYS A 1 204 ? -14.824 -11.539 23.096 1.00 62.16 204 LYS A C 1
ATOM 1591 O O . LYS A 1 204 ? -15.390 -10.705 23.795 1.00 62.16 204 LYS A O 1
ATOM 1596 N N . TYR A 1 205 ? -14.857 -11.567 21.769 1.00 54.56 205 TYR A N 1
ATOM 1597 C CA . TYR A 1 205 ? -15.693 -10.686 20.972 1.00 54.56 205 TYR A CA 1
ATOM 1598 C C . TYR A 1 205 ? -17.140 -10.766 21.500 1.00 54.56 205 TYR A C 1
ATOM 1600 O O . TYR A 1 205 ? -17.741 -11.848 21.448 1.00 54.56 205 TYR A O 1
ATOM 1608 N N . PRO A 1 206 ? -17.710 -9.694 22.086 1.00 56.28 206 PRO A N 1
ATOM 1609 C CA . PRO A 1 206 ? -19.114 -9.714 22.458 1.00 56.28 206 PRO A CA 1
ATOM 1610 C C . PRO A 1 206 ? -19.902 -9.849 21.158 1.00 56.28 206 PRO A C 1
ATOM 1612 O O . PRO A 1 206 ? -19.721 -9.045 20.248 1.00 56.28 206 PRO A O 1
ATOM 1615 N N . ALA A 1 207 ? -20.724 -10.894 21.038 1.00 52.16 207 ALA A N 1
ATOM 1616 C CA . ALA A 1 207 ? -21.551 -11.107 19.856 1.00 52.16 207 ALA A CA 1
ATOM 1617 C C . ALA A 1 207 ? -22.320 -9.811 19.551 1.00 52.16 207 ALA A C 1
ATOM 1619 O O . ALA A 1 207 ? -23.183 -9.404 20.331 1.00 52.16 207 ALA A O 1
ATOM 1620 N N . GLN A 1 208 ? -21.946 -9.127 18.466 1.00 53.00 208 GLN A N 1
ATOM 1621 C CA . GLN A 1 208 ? -22.586 -7.882 18.067 1.00 53.00 208 GLN A CA 1
ATOM 1622 C C . GLN A 1 208 ? -24.057 -8.187 17.776 1.00 53.00 208 GLN A C 1
ATOM 1624 O O . GLN A 1 208 ? -24.389 -8.913 16.838 1.00 53.00 208 GLN A O 1
ATOM 1629 N N . ASN A 1 209 ? -24.947 -7.610 18.582 1.00 49.66 209 ASN A N 1
ATOM 1630 C CA . ASN A 1 209 ? -26.321 -7.388 18.164 1.00 49.66 209 ASN A CA 1
ATOM 1631 C C . ASN A 1 209 ? -26.246 -6.495 16.923 1.00 49.66 209 ASN A C 1
ATOM 1633 O O . ASN A 1 209 ? -25.893 -5.323 17.036 1.00 49.66 209 ASN A O 1
ATOM 1637 N N . GLN A 1 210 ? -26.519 -7.053 15.744 1.00 49.69 210 GLN A N 1
ATOM 1638 C CA . GLN A 1 210 ? -26.652 -6.274 14.518 1.00 49.69 210 GLN A CA 1
ATOM 1639 C C . GLN A 1 210 ? -27.777 -5.254 14.726 1.00 49.69 210 GLN A C 1
ATOM 1641 O O . GLN A 1 210 ? -28.955 -5.613 14.704 1.00 49.69 210 GLN A O 1
ATOM 1646 N N . GLU A 1 211 ? -27.416 -3.993 14.978 1.00 52.59 211 GLU A N 1
ATOM 1647 C CA . GLU A 1 211 ? -28.382 -2.897 15.026 1.00 52.59 211 GLU A CA 1
ATOM 1648 C C . GLU A 1 211 ? -29.120 -2.850 13.690 1.00 52.59 211 GLU A C 1
ATOM 1650 O O . GLU A 1 211 ? -28.526 -2.868 12.605 1.00 52.59 211 GLU A O 1
ATOM 1655 N N . THR A 1 212 ? -30.444 -2.803 13.766 1.00 70.00 212 THR A N 1
ATOM 1656 C CA . THR A 1 212 ? -31.265 -2.802 12.560 1.00 70.00 212 THR A CA 1
ATOM 1657 C C . THR A 1 212 ? -31.064 -1.491 11.784 1.00 70.00 212 THR A C 1
ATOM 1659 O O . THR A 1 212 ? -30.833 -0.434 12.382 1.00 70.00 212 THR A O 1
ATOM 1662 N N . PRO A 1 213 ? -31.197 -1.489 10.442 1.00 65.00 213 PRO A N 1
ATOM 1663 C CA . PRO A 1 213 ? -31.062 -0.278 9.621 1.00 65.00 213 PRO A CA 1
ATOM 1664 C C . PRO A 1 213 ? -31.934 0.913 10.074 1.00 65.00 213 PRO A C 1
ATOM 1666 O O . PRO A 1 213 ? -31.629 2.067 9.762 1.00 65.00 213 PRO A O 1
ATOM 1669 N N . GLU A 1 214 ? -33.014 0.655 10.818 1.00 73.50 214 GLU A N 1
ATOM 1670 C CA . GLU A 1 214 ? -33.891 1.677 11.398 1.00 73.50 214 GLU A CA 1
ATOM 1671 C C . GLU A 1 214 ? -33.284 2.389 12.618 1.00 73.50 214 GLU A C 1
ATOM 1673 O O . GLU A 1 214 ? -33.457 3.605 12.763 1.00 73.50 214 GLU A O 1
ATOM 1678 N N . GLU A 1 215 ? -32.520 1.686 13.457 1.00 73.31 215 GLU A N 1
ATOM 1679 C CA . GLU A 1 215 ? -31.834 2.262 14.623 1.00 73.31 215 GLU A CA 1
ATOM 1680 C C . GLU A 1 215 ? -30.674 3.166 14.189 1.00 73.31 215 GLU A C 1
ATOM 1682 O O . GLU A 1 215 ? -30.566 4.309 14.652 1.00 73.31 215 GLU A O 1
ATOM 1687 N N . LYS A 1 216 ? -29.911 2.740 13.172 1.00 68.94 216 LYS A N 1
ATOM 1688 C CA . LYS A 1 216 ? -28.837 3.541 12.558 1.00 68.94 216 LYS A CA 1
ATOM 1689 C C . LYS A 1 216 ? -29.368 4.853 11.956 1.00 68.94 216 LYS A C 1
ATOM 1691 O O . LYS A 1 216 ? -28.770 5.918 12.130 1.00 68.94 216 LYS A O 1
ATOM 1696 N N . LYS A 1 217 ? -30.549 4.817 11.320 1.00 72.94 217 LYS A N 1
ATOM 1697 C CA . LYS A 1 217 ? -31.231 6.014 10.784 1.00 72.94 217 LYS A CA 1
ATOM 1698 C C . LYS A 1 217 ? -31.700 6.977 11.875 1.00 72.94 217 LYS A C 1
ATOM 1700 O O . LYS A 1 217 ? -31.613 8.191 11.686 1.00 72.94 217 LYS A O 1
ATOM 1705 N N . LYS A 1 218 ? -32.195 6.468 13.009 1.00 75.06 218 LYS A N 1
ATOM 1706 C CA . LYS A 1 218 ? -32.608 7.304 14.150 1.00 75.06 218 LYS A CA 1
ATOM 1707 C C . LYS A 1 218 ? -31.421 8.021 14.787 1.00 75.06 218 LYS A C 1
ATOM 1709 O O . LYS A 1 218 ? -31.543 9.200 15.116 1.00 75.06 218 LYS A O 1
ATOM 1714 N N . ARG A 1 219 ? -30.274 7.348 14.908 1.00 73.62 219 ARG A N 1
ATOM 1715 C CA . ARG A 1 219 ? -29.069 7.921 15.519 1.00 73.62 219 ARG A CA 1
ATOM 1716 C C . ARG A 1 219 ? -28.450 9.031 14.663 1.00 73.62 219 ARG A C 1
ATOM 1718 O O . ARG A 1 219 ? -28.235 10.128 15.170 1.00 73.62 219 ARG A O 1
ATOM 1725 N N . MET A 1 220 ? -28.323 8.814 13.348 1.00 61.03 220 MET A N 1
ATOM 1726 C CA . MET A 1 220 ? -27.848 9.849 12.412 1.00 61.03 220 MET A CA 1
ATOM 1727 C C . MET A 1 220 ? -28.748 11.091 12.371 1.00 61.03 220 MET A C 1
ATOM 1729 O O . MET A 1 220 ? -28.271 12.198 12.131 1.00 61.03 220 MET A O 1
ATOM 1733 N N . LYS A 1 221 ? -30.060 10.932 12.590 1.00 72.62 221 LYS A N 1
ATOM 1734 C CA . LYS A 1 221 ? -30.982 12.073 12.630 1.00 72.62 221 LYS A CA 1
ATOM 1735 C C . LYS A 1 221 ? -30.806 12.908 13.905 1.00 72.62 221 LYS A C 1
ATOM 1737 O O . LYS A 1 221 ? -30.928 14.124 13.833 1.00 72.62 221 LYS A O 1
ATOM 1742 N N . LYS A 1 222 ? -30.469 12.267 15.029 1.00 72.25 222 LYS A N 1
ATOM 1743 C CA . LYS A 1 222 ? -30.264 12.926 16.325 1.00 72.25 222 LYS A CA 1
ATOM 1744 C C . LYS A 1 222 ? -28.933 13.690 16.392 1.00 72.25 222 LYS A C 1
ATOM 1746 O O . LYS A 1 222 ? -28.926 14.839 16.812 1.00 72.25 222 LYS A O 1
ATOM 1751 N N . GLU A 1 223 ? -27.842 13.123 15.870 1.00 55.50 223 GLU A N 1
ATOM 1752 C CA . GLU A 1 223 ? -26.538 13.817 15.802 1.00 55.50 223 GLU A CA 1
ATOM 1753 C C . GLU A 1 223 ? -26.571 15.057 14.892 1.00 55.50 223 GLU A C 1
ATOM 1755 O O . GLU A 1 223 ? -25.901 16.053 15.159 1.00 55.50 223 GLU A O 1
ATOM 1760 N N . LYS A 1 224 ? -27.400 15.037 13.841 1.00 58.2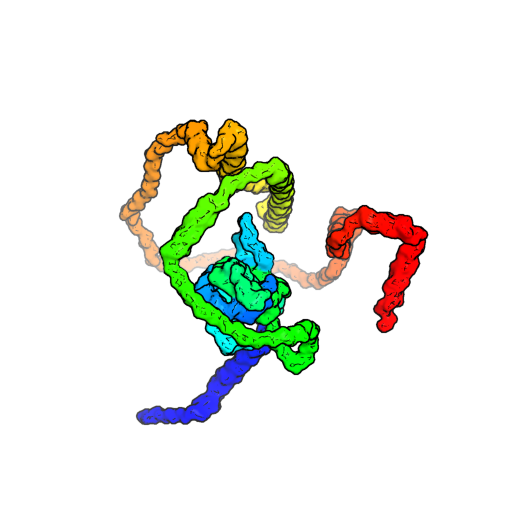5 224 LYS A N 1
ATOM 1761 C CA . LYS A 1 224 ? -27.556 16.169 12.917 1.00 58.25 224 LYS A CA 1
ATOM 1762 C C . LYS A 1 224 ? -28.389 17.324 13.489 1.00 58.25 224 LYS A C 1
ATOM 1764 O O . LYS A 1 224 ? -28.305 18.432 12.970 1.00 58.25 224 LYS A O 1
ATOM 1769 N N . GLU A 1 225 ? -29.197 17.068 14.517 1.00 59.16 225 GLU A N 1
ATOM 1770 C CA . GLU A 1 225 ? -29.966 18.091 15.242 1.00 59.16 225 GLU A CA 1
ATOM 1771 C C . GLU A 1 225 ? -29.194 18.647 16.457 1.00 59.16 225 GLU A C 1
ATOM 1773 O O . GLU A 1 225 ? -29.444 19.782 16.854 1.00 59.16 225 GLU A O 1
ATOM 1778 N N . GLU A 1 226 ? -28.223 17.904 17.008 1.00 52.25 226 GLU A N 1
ATOM 1779 C CA . GLU A 1 226 ? -27.373 18.347 18.132 1.00 52.25 226 GLU A CA 1
ATOM 1780 C C . GLU A 1 226 ? -26.108 19.118 17.706 1.00 52.25 226 GLU A C 1
ATOM 1782 O O . GLU A 1 226 ? -25.560 19.879 18.507 1.00 52.25 226 GLU A O 1
ATOM 1787 N N . GLN A 1 227 ? -25.666 19.016 16.447 1.00 41.19 227 GLN A N 1
ATOM 1788 C CA . GLN A 1 227 ? -24.647 19.915 15.887 1.00 41.19 227 GLN A CA 1
ATOM 1789 C C . GLN A 1 227 ? -25.259 21.285 15.558 1.00 41.19 227 GLN A C 1
ATOM 1791 O O . GLN A 1 227 ? -25.555 21.609 14.407 1.00 41.19 227 GLN A O 1
ATOM 1796 N N . GLY A 1 228 ? -25.475 22.087 16.602 1.00 49.62 228 GLY A N 1
ATOM 1797 C CA . GLY A 1 228 ? -25.834 23.497 16.482 1.00 49.62 228 GLY A CA 1
ATOM 1798 C C . GLY A 1 228 ? -24.812 24.286 15.656 1.00 49.62 228 GLY A C 1
ATOM 1799 O O . GLY A 1 228 ? -23.641 23.914 15.569 1.00 49.62 228 GLY A O 1
ATOM 1800 N N . GLU A 1 229 ? -25.280 25.375 15.040 1.00 48.25 229 GLU A N 1
ATOM 1801 C CA . GLU A 1 229 ? -24.495 26.293 14.209 1.00 48.25 229 GLU A CA 1
ATOM 1802 C C . GLU A 1 229 ? -23.133 26.614 14.845 1.00 48.25 229 GLU A C 1
ATOM 1804 O O . GLU A 1 229 ? -23.051 27.321 15.851 1.00 48.25 229 GLU A O 1
ATOM 1809 N N . LEU A 1 230 ? -22.057 26.103 14.236 1.00 47.94 230 LEU A N 1
ATOM 1810 C CA . LEU A 1 230 ? -20.690 26.489 14.566 1.00 47.94 230 LEU A CA 1
ATOM 1811 C C . LEU A 1 230 ? -20.542 27.995 14.325 1.00 47.94 230 LEU A C 1
ATOM 1813 O O . LEU A 1 230 ? -20.444 28.457 13.187 1.00 47.94 230 LEU A O 1
ATOM 1817 N N . GLN A 1 231 ? -20.529 28.766 15.410 1.00 54.00 231 GLN A N 1
ATOM 1818 C CA . GLN A 1 231 ? -20.088 30.150 15.370 1.00 54.00 231 GLN A CA 1
ATOM 1819 C C . GLN A 1 231 ? -18.582 30.140 15.124 1.00 54.00 231 GLN A C 1
ATOM 1821 O O . GLN A 1 231 ? -17.801 29.775 15.999 1.00 54.00 231 GLN A O 1
ATOM 1826 N N . VAL A 1 232 ? -18.187 30.492 13.902 1.00 57.88 232 VAL A N 1
ATOM 1827 C CA . VAL A 1 232 ? -16.782 30.686 13.543 1.00 57.88 232 VAL A CA 1
ATOM 1828 C C . VAL A 1 232 ? -16.284 31.897 14.321 1.00 57.88 232 VAL A C 1
ATOM 1830 O O . VAL A 1 232 ? -16.759 33.015 14.104 1.00 57.88 232 VAL A O 1
ATOM 1833 N N . ASP A 1 233 ? -15.385 31.666 15.272 1.00 80.50 233 ASP A N 1
ATOM 1834 C CA . ASP A 1 233 ? -14.804 32.733 16.071 1.00 80.50 233 ASP A CA 1
ATOM 1835 C C . ASP A 1 233 ? -13.806 33.563 15.243 1.00 80.50 233 ASP A C 1
ATOM 1837 O O . ASP A 1 233 ? -13.285 33.145 14.206 1.00 80.50 233 ASP A O 1
ATOM 1841 N N . GLU A 1 234 ? -13.550 34.792 15.690 1.00 82.69 234 GLU A N 1
ATOM 1842 C CA . GLU A 1 234 ? -12.682 35.734 14.973 1.00 82.69 234 GLU A CA 1
ATOM 1843 C C . GLU A 1 234 ? -11.231 35.231 14.869 1.00 82.69 234 GLU A C 1
ATOM 1845 O O . GLU A 1 234 ? -10.521 35.562 13.922 1.00 82.69 234 GLU A O 1
ATOM 1850 N N . LYS A 1 235 ? -10.818 34.342 15.783 1.00 81.88 235 LYS A N 1
ATOM 1851 C CA . LYS A 1 235 ? -9.526 33.649 15.716 1.00 81.88 235 LYS A CA 1
ATOM 1852 C C . LYS A 1 235 ? -9.465 32.646 14.567 1.00 81.88 235 LYS A C 1
ATOM 1854 O O . LYS A 1 235 ? -8.460 32.609 13.864 1.00 81.88 235 LYS A O 1
ATOM 1859 N N . THR A 1 236 ? -10.526 31.874 14.329 1.00 73.38 236 THR A N 1
ATOM 1860 C CA . THR A 1 236 ? -10.592 30.953 13.185 1.00 73.38 236 THR A CA 1
ATOM 1861 C C . THR A 1 236 ? -10.544 31.717 11.861 1.00 73.38 236 THR A C 1
ATOM 1863 O O . THR A 1 236 ? -9.882 31.275 10.927 1.00 73.38 236 THR A O 1
ATOM 1866 N N . LEU A 1 237 ? -11.169 32.898 11.783 1.00 77.38 237 LEU A N 1
ATOM 1867 C CA . LEU A 1 237 ? -11.072 33.764 10.601 1.00 77.38 237 LEU A CA 1
ATOM 1868 C C . LEU A 1 237 ? -9.641 34.264 10.350 1.00 77.38 237 LEU A C 1
ATOM 1870 O O . LEU A 1 237 ? -9.177 34.181 9.217 1.00 77.38 237 LEU A O 1
ATOM 1874 N N . GLN A 1 238 ? -8.917 34.700 11.386 1.00 84.31 238 GLN A N 1
ATOM 1875 C CA . GLN A 1 238 ? -7.515 35.126 11.249 1.00 84.31 238 GLN A CA 1
ATOM 1876 C C . GLN A 1 238 ? -6.586 33.976 10.826 1.00 84.31 238 GLN A C 1
ATOM 1878 O O . GLN A 1 238 ? -5.680 34.182 10.022 1.00 84.31 238 GLN A O 1
ATOM 1883 N N . ILE A 1 239 ? -6.826 32.755 11.322 1.00 78.88 239 ILE A N 1
ATOM 1884 C CA . ILE A 1 239 ? -6.073 31.559 10.906 1.00 78.88 239 ILE A CA 1
ATOM 1885 C C . ILE A 1 239 ? -6.332 31.237 9.428 1.00 78.88 239 ILE A C 1
ATOM 1887 O O . ILE A 1 239 ? -5.401 30.883 8.706 1.00 78.88 239 ILE A O 1
ATOM 1891 N N . LEU A 1 240 ? -7.577 31.378 8.962 1.00 74.38 240 LEU A N 1
ATOM 1892 C CA . LEU A 1 240 ? -7.920 31.168 7.554 1.00 74.38 240 LEU A CA 1
ATOM 1893 C C . LEU A 1 240 ? -7.285 32.228 6.643 1.00 74.38 240 LEU A C 1
ATOM 1895 O O . LEU A 1 240 ? -6.767 31.872 5.593 1.00 74.38 240 LEU A O 1
ATOM 1899 N N . GLU A 1 241 ? -7.264 33.500 7.049 1.00 84.19 241 GLU A N 1
ATOM 1900 C CA . GLU A 1 241 ? -6.606 34.571 6.283 1.00 84.19 241 GLU A CA 1
ATOM 1901 C C . GLU A 1 241 ? -5.083 34.383 6.204 1.00 84.19 241 GLU A C 1
ATOM 1903 O O . GLU A 1 241 ? -4.499 34.570 5.137 1.00 84.19 241 GLU A O 1
ATOM 1908 N N . ALA A 1 242 ? -4.440 33.953 7.296 1.00 85.88 242 ALA A N 1
ATOM 1909 C CA . ALA A 1 242 ? -3.011 33.638 7.298 1.00 85.88 242 ALA A CA 1
ATOM 1910 C C . ALA A 1 242 ? -2.679 32.454 6.373 1.00 85.88 242 ALA A C 1
ATOM 1912 O O . ALA A 1 242 ? -1.696 32.505 5.636 1.00 85.88 242 ALA A O 1
ATOM 1913 N N . ARG A 1 243 ? -3.528 31.415 6.354 1.00 81.19 243 ARG A N 1
ATOM 1914 C CA . ARG A 1 243 ? -3.367 30.283 5.430 1.00 81.19 243 ARG A CA 1
ATOM 1915 C C . ARG A 1 243 ? -3.616 30.653 3.973 1.00 81.19 243 ARG A C 1
ATOM 1917 O O . ARG A 1 243 ? -2.903 30.160 3.107 1.00 81.19 243 ARG A O 1
ATOM 1924 N N . ASP A 1 244 ? -4.586 31.521 3.695 1.00 78.06 244 ASP A N 1
ATOM 1925 C CA . ASP A 1 244 ? -4.835 32.010 2.334 1.00 78.06 244 ASP A CA 1
ATOM 1926 C C . ASP A 1 244 ? -3.601 32.778 1.794 1.00 78.06 244 ASP A C 1
ATOM 1928 O O . ASP A 1 244 ? -3.256 32.633 0.619 1.00 78.06 244 ASP A O 1
ATOM 1932 N N . ALA A 1 245 ? -2.891 33.536 2.643 1.00 85.62 245 ALA A N 1
ATOM 1933 C CA . ALA A 1 245 ? -1.650 34.224 2.268 1.00 85.62 245 ALA A CA 1
ATOM 1934 C C . ALA A 1 245 ? -0.489 33.249 1.991 1.00 85.62 245 ALA A C 1
ATOM 1936 O O . ALA A 1 245 ? 0.167 33.359 0.957 1.00 85.62 245 ALA A O 1
ATOM 1937 N N . GLU A 1 246 ? -0.290 32.254 2.861 1.00 81.44 246 GLU A N 1
ATOM 1938 C CA . GLU A 1 246 ? 0.732 31.207 2.696 1.00 81.44 246 GLU A CA 1
ATOM 1939 C C . GLU A 1 246 ? 0.518 30.397 1.403 1.00 81.44 246 GLU A C 1
ATOM 1941 O O . GLU A 1 246 ? 1.454 30.154 0.642 1.00 81.44 246 GLU A O 1
ATOM 1946 N N . ILE A 1 247 ? -0.737 30.049 1.091 1.00 78.75 247 ILE A N 1
ATOM 1947 C CA . ILE A 1 247 ? -1.096 29.370 -0.163 1.00 78.75 247 ILE A CA 1
ATOM 1948 C C . ILE A 1 247 ? -0.762 30.243 -1.382 1.00 78.75 247 ILE A C 1
ATOM 1950 O O . ILE A 1 247 ? -0.331 29.719 -2.412 1.00 78.75 247 ILE A O 1
ATOM 1954 N N . SER A 1 248 ? -0.944 31.563 -1.288 1.00 82.75 248 SER A N 1
ATOM 1955 C CA . SER A 1 248 ? -0.607 32.484 -2.377 1.00 82.75 248 SER A CA 1
ATOM 1956 C C . SER A 1 248 ? 0.903 32.549 -2.628 1.00 82.75 248 SER A C 1
ATOM 1958 O O . SER A 1 248 ? 1.322 32.486 -3.782 1.00 82.75 248 SER A O 1
ATOM 1960 N N . GLU A 1 249 ? 1.721 32.617 -1.574 1.00 84.31 249 GLU A N 1
ATOM 1961 C CA . GLU A 1 249 ? 3.188 32.621 -1.692 1.00 84.31 249 GLU A CA 1
ATOM 1962 C C . GLU A 1 249 ? 3.720 31.301 -2.270 1.00 84.31 249 GLU A C 1
ATOM 1964 O O . GLU A 1 249 ? 4.553 31.306 -3.180 1.00 84.31 249 GLU A O 1
ATOM 1969 N N . LEU A 1 250 ? 3.187 30.161 -1.810 1.00 73.56 250 LEU A N 1
ATOM 1970 C CA . LEU A 1 250 ? 3.541 28.842 -2.345 1.00 73.56 250 LEU A CA 1
ATOM 1971 C C . LEU A 1 250 ? 3.181 28.702 -3.826 1.00 73.56 250 LEU A C 1
ATOM 1973 O O . LEU A 1 250 ? 3.917 28.072 -4.586 1.00 73.56 250 LEU A O 1
ATOM 1977 N N . LYS A 1 251 ? 2.074 29.314 -4.257 1.00 77.25 251 LYS A N 1
ATOM 1978 C CA . LYS A 1 251 ? 1.672 29.316 -5.663 1.00 77.25 251 LYS A CA 1
ATOM 1979 C C . LYS A 1 251 ? 2.649 30.113 -6.530 1.00 77.25 251 LYS A C 1
ATOM 1981 O O . LYS A 1 251 ? 3.095 29.600 -7.550 1.00 77.25 251 LYS A O 1
ATOM 1986 N N . GLU A 1 252 ? 3.049 31.310 -6.099 1.00 83.44 252 GLU A N 1
ATOM 1987 C CA . GLU A 1 252 ? 4.063 32.100 -6.814 1.00 83.44 252 GLU A CA 1
ATOM 1988 C C . GLU A 1 252 ? 5.422 31.390 -6.878 1.00 83.44 252 GLU A C 1
ATOM 1990 O O . GLU A 1 252 ? 6.137 31.486 -7.878 1.00 83.44 252 GLU A O 1
ATOM 1995 N N . PHE A 1 253 ? 5.797 30.675 -5.815 1.00 73.44 253 PHE A N 1
ATOM 1996 C CA . PHE A 1 253 ? 7.031 29.896 -5.780 1.00 73.44 253 PHE A CA 1
ATOM 1997 C C . PHE A 1 253 ? 6.985 28.703 -6.744 1.00 73.44 253 PHE A C 1
ATOM 1999 O O . PHE A 1 253 ? 7.931 28.498 -7.505 1.00 73.44 253 PHE A O 1
ATOM 2006 N N . LYS A 1 254 ? 5.866 27.968 -6.776 1.00 77.00 254 LYS A N 1
ATOM 2007 C CA . LYS A 1 254 ? 5.645 26.871 -7.726 1.00 77.00 254 LYS A CA 1
ATOM 2008 C C . LYS A 1 254 ? 5.713 27.357 -9.175 1.00 77.00 254 LYS A C 1
ATOM 2010 O O . LYS A 1 254 ? 6.425 26.756 -9.974 1.00 77.00 254 LYS A O 1
ATOM 2015 N N . ASP A 1 255 ? 5.052 28.472 -9.487 1.00 76.31 255 ASP A N 1
ATOM 2016 C CA . ASP A 1 255 ? 5.052 29.051 -10.835 1.00 76.31 255 ASP A CA 1
ATOM 2017 C C . ASP A 1 255 ? 6.477 29.459 -11.277 1.00 76.31 255 ASP A C 1
ATOM 2019 O O . ASP A 1 255 ? 6.845 29.289 -12.441 1.00 76.31 255 ASP A O 1
ATOM 2023 N N . LYS A 1 256 ? 7.322 29.938 -10.347 1.00 78.69 256 LYS A N 1
ATOM 2024 C CA . LYS A 1 256 ? 8.743 30.242 -10.614 1.00 78.69 256 LYS A CA 1
ATOM 2025 C C . LYS A 1 256 ? 9.579 28.991 -10.887 1.00 78.69 256 LYS A C 1
ATOM 2027 O O . LYS A 1 256 ? 10.393 29.016 -11.810 1.00 78.69 256 LYS A O 1
ATOM 2032 N N . ILE A 1 257 ? 9.398 27.923 -10.105 1.00 71.69 257 ILE A N 1
ATOM 2033 C CA . ILE A 1 257 ? 10.104 26.650 -10.324 1.00 71.69 257 ILE A CA 1
ATOM 2034 C C . ILE A 1 257 ? 9.727 26.083 -11.689 1.00 71.69 257 ILE A C 1
ATOM 2036 O O . ILE A 1 257 ? 10.614 25.803 -12.494 1.00 71.69 257 ILE A O 1
ATOM 2040 N N . GLU A 1 258 ? 8.432 26.013 -11.990 1.00 74.38 258 GLU A N 1
ATOM 2041 C CA . GLU A 1 258 ? 7.937 25.454 -13.247 1.00 74.38 258 GLU A CA 1
ATOM 2042 C C . GLU A 1 258 ? 8.445 26.254 -14.460 1.00 74.38 258 GLU A C 1
ATOM 2044 O O . GLU A 1 258 ? 8.835 25.678 -15.476 1.00 74.38 258 GLU A O 1
ATOM 2049 N N . LEU A 1 259 ? 8.520 27.586 -14.352 1.00 78.50 259 LEU A N 1
ATOM 2050 C CA . LEU A 1 259 ? 9.125 28.425 -15.387 1.00 78.50 259 LEU A CA 1
ATOM 2051 C C . LEU A 1 259 ? 10.627 28.138 -15.566 1.00 78.50 259 LEU A C 1
ATOM 2053 O O . LEU A 1 259 ? 11.112 28.098 -16.700 1.00 78.50 259 LEU A O 1
ATOM 2057 N N . SER A 1 260 ? 11.364 27.919 -14.473 1.00 75.31 260 SER A N 1
ATOM 2058 C CA . SER A 1 260 ? 12.801 27.622 -14.523 1.00 75.31 260 SER A CA 1
ATOM 2059 C C . SER A 1 260 ? 13.100 26.261 -15.162 1.00 75.31 260 SER A C 1
ATOM 2061 O O . SER A 1 260 ? 13.975 26.173 -16.022 1.00 75.31 260 SER A O 1
ATOM 2063 N N . GLU A 1 261 ? 12.316 25.229 -14.837 1.00 75.56 261 GLU A N 1
ATOM 2064 C CA . GLU A 1 261 ? 12.454 23.882 -15.407 1.00 75.56 261 GLU A CA 1
ATOM 2065 C C . GLU A 1 261 ? 12.109 23.871 -16.900 1.00 75.56 261 GLU A C 1
ATOM 2067 O O . GLU A 1 261 ? 12.818 23.269 -17.713 1.00 75.56 261 GLU A O 1
ATOM 2072 N N . LYS A 1 262 ? 11.065 24.612 -17.294 1.00 72.44 262 LYS A N 1
ATOM 2073 C CA . LYS A 1 262 ? 10.709 24.812 -18.706 1.00 72.44 262 LYS A CA 1
ATOM 2074 C C . LYS A 1 262 ? 11.823 25.510 -19.474 1.00 72.44 262 LYS A C 1
ATOM 2076 O O . LYS A 1 262 ? 12.169 25.071 -20.567 1.00 72.44 262 LYS A O 1
ATOM 2081 N N . THR A 1 263 ? 12.413 26.554 -18.893 1.00 72.50 263 THR A N 1
ATOM 2082 C CA . THR A 1 263 ? 13.526 27.285 -19.520 1.00 72.50 263 THR A CA 1
ATOM 2083 C C . THR A 1 263 ? 14.734 26.368 -19.728 1.00 72.50 263 THR A C 1
ATOM 2085 O O . THR A 1 263 ? 15.328 26.373 -20.804 1.00 72.50 263 THR A O 1
ATOM 2088 N N . ALA A 1 264 ? 15.052 25.522 -18.742 1.00 73.38 264 ALA A N 1
ATOM 2089 C CA . ALA A 1 264 ? 16.130 24.541 -18.850 1.00 73.38 264 ALA A CA 1
ATOM 2090 C C . ALA A 1 264 ? 15.856 23.486 -19.939 1.00 73.38 264 ALA A C 1
ATOM 2092 O O . ALA A 1 264 ? 16.723 23.219 -20.768 1.00 73.38 264 ALA A O 1
ATOM 2093 N N . THR A 1 265 ? 14.634 22.948 -19.993 1.00 68.31 265 THR A N 1
ATOM 2094 C CA . THR A 1 265 ? 14.241 21.927 -20.983 1.00 68.31 265 THR A CA 1
ATOM 2095 C C . THR A 1 265 ? 14.272 22.481 -22.411 1.00 68.31 265 THR A C 1
ATOM 2097 O O . THR A 1 265 ? 14.741 21.820 -23.336 1.00 68.31 265 THR A O 1
ATOM 2100 N N . VAL A 1 266 ? 13.795 23.715 -22.606 1.00 68.69 266 VAL A N 1
ATOM 2101 C CA . VAL A 1 266 ? 13.841 24.394 -23.909 1.00 68.69 266 VAL A CA 1
ATOM 2102 C C . VAL A 1 266 ? 15.289 24.639 -24.336 1.00 68.69 266 VAL A C 1
ATOM 2104 O O . VAL A 1 266 ? 15.634 24.336 -25.477 1.00 68.69 266 VAL A O 1
ATOM 2107 N N . ALA A 1 267 ? 16.153 25.102 -23.428 1.00 68.06 267 ALA A N 1
ATOM 2108 C CA . ALA A 1 267 ? 17.575 25.286 -23.717 1.00 68.06 267 ALA A CA 1
ATOM 2109 C C . ALA A 1 267 ? 18.268 23.969 -24.120 1.00 68.06 267 ALA A C 1
ATOM 2111 O O . ALA A 1 267 ? 19.069 23.958 -25.054 1.00 68.06 267 ALA A O 1
ATOM 2112 N N . GLU A 1 268 ? 17.930 22.852 -23.470 1.00 68.00 268 GLU A N 1
ATOM 2113 C CA . GLU A 1 268 ? 18.478 21.529 -23.790 1.00 68.00 268 GLU A CA 1
ATOM 2114 C C . GLU A 1 268 ? 18.024 21.024 -25.169 1.00 68.00 268 GLU A C 1
ATOM 2116 O O . GLU A 1 268 ? 18.842 20.557 -25.964 1.00 68.00 268 GLU A O 1
ATOM 2121 N N . LEU A 1 269 ? 16.736 21.167 -25.502 1.00 63.09 269 LEU A N 1
ATOM 2122 C CA . LEU A 1 269 ? 16.209 20.796 -26.821 1.00 63.09 269 LEU A CA 1
ATOM 2123 C C . LEU A 1 269 ? 16.867 21.604 -27.944 1.00 63.09 269 LEU A C 1
ATOM 2125 O O . LEU A 1 269 ? 17.244 21.039 -28.970 1.00 63.09 269 LEU A O 1
ATOM 2129 N N . ILE A 1 270 ? 17.052 22.905 -27.727 1.00 62.09 270 ILE A N 1
ATOM 2130 C CA . ILE A 1 270 ? 17.713 23.799 -28.680 1.00 62.09 270 ILE A CA 1
ATOM 2131 C C . ILE A 1 270 ? 19.186 23.409 -28.863 1.00 62.09 270 ILE A C 1
ATOM 2133 O O . ILE A 1 270 ? 19.662 23.315 -29.997 1.00 62.09 270 ILE A O 1
ATOM 2137 N N . ALA A 1 271 ? 19.901 23.125 -27.770 1.00 61.81 271 ALA A N 1
ATOM 2138 C CA . ALA A 1 271 ? 21.288 22.668 -27.825 1.00 61.81 271 ALA A CA 1
ATOM 2139 C C . ALA A 1 271 ? 21.425 21.339 -28.589 1.00 61.81 271 ALA A C 1
ATOM 2141 O O . ALA A 1 271 ? 22.343 21.183 -29.396 1.00 61.81 271 ALA A O 1
ATOM 2142 N N . ASN A 1 272 ? 20.485 20.411 -28.395 1.00 56.97 272 ASN A N 1
ATOM 2143 C CA . ASN A 1 272 ? 20.455 19.132 -29.100 1.00 56.97 272 ASN A CA 1
ATOM 2144 C C . ASN A 1 272 ? 20.144 19.295 -30.599 1.00 56.97 272 ASN A C 1
ATOM 2146 O O . ASN A 1 272 ? 20.803 18.666 -31.427 1.00 56.97 272 ASN A O 1
ATOM 2150 N N . GLU A 1 273 ? 19.195 20.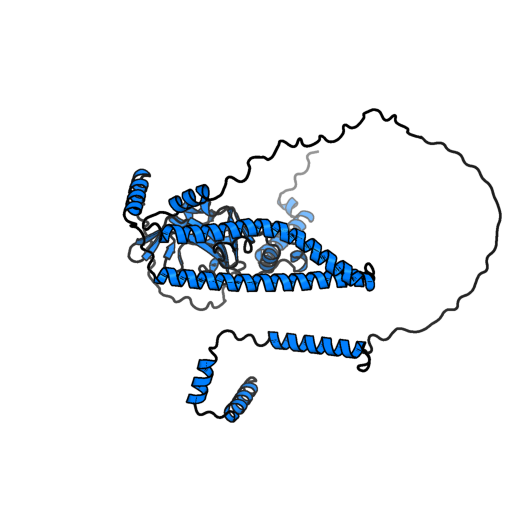157 -30.985 1.00 58.28 273 GLU A N 1
ATOM 2151 C CA . GLU A 1 273 ? 18.912 20.437 -32.405 1.00 58.28 273 GLU A CA 1
ATOM 2152 C C . GLU A 1 273 ? 20.107 21.100 -33.114 1.00 58.28 273 GLU A C 1
ATOM 2154 O O . GLU A 1 273 ? 20.411 20.756 -34.262 1.00 58.28 273 GLU A O 1
ATOM 2159 N N . TYR A 1 274 ? 20.824 21.985 -32.414 1.00 59.91 274 TYR A N 1
ATOM 2160 C CA . TYR A 1 274 ? 22.057 22.605 -32.899 1.00 59.91 274 TYR A CA 1
ATOM 2161 C C . TYR A 1 274 ? 23.192 21.587 -33.080 1.00 59.91 274 TYR A C 1
ATOM 2163 O O . TYR A 1 274 ? 23.819 21.538 -34.138 1.00 59.91 274 TYR A O 1
ATOM 2171 N N . LEU A 1 275 ? 23.421 20.715 -32.091 1.00 59.38 275 LEU A N 1
ATOM 2172 C CA . LEU A 1 275 ? 24.459 19.675 -32.140 1.00 59.38 275 LEU A CA 1
ATOM 2173 C C . LEU A 1 275 ? 24.252 18.669 -33.281 1.00 59.38 275 LEU A C 1
ATOM 2175 O O . LEU A 1 275 ? 25.224 18.167 -33.840 1.00 59.38 275 LEU A O 1
ATOM 2179 N N . ILE A 1 276 ? 22.999 18.393 -33.656 1.00 62.19 276 ILE A N 1
ATOM 2180 C CA . ILE A 1 276 ? 22.656 17.478 -34.760 1.00 62.19 276 ILE A CA 1
ATOM 2181 C C . ILE A 1 276 ? 22.726 18.200 -36.129 1.00 62.19 276 ILE A C 1
ATOM 2183 O O . ILE A 1 276 ? 22.461 17.601 -37.171 1.00 62.19 276 ILE A O 1
ATOM 2187 N N . GLY A 1 277 ? 23.095 19.487 -36.157 1.00 64.38 277 GLY A N 1
ATOM 2188 C CA . GLY A 1 277 ? 23.243 20.278 -37.383 1.00 64.38 277 GLY A CA 1
ATOM 2189 C C . GLY A 1 277 ? 21.916 20.590 -38.079 1.00 64.38 277 GLY A C 1
ATOM 2190 O O . GLY A 1 277 ? 21.904 20.920 -39.263 1.00 64.38 277 GLY A O 1
ATOM 2191 N N . ARG A 1 278 ? 20.789 20.452 -37.365 1.00 60.47 278 ARG A N 1
ATOM 2192 C CA . ARG A 1 278 ? 19.440 20.741 -37.881 1.00 60.47 278 ARG A CA 1
ATOM 2193 C C . ARG A 1 278 ? 19.027 22.197 -37.712 1.00 60.47 278 ARG A C 1
ATOM 2195 O O . ARG A 1 278 ? 18.012 22.586 -38.280 1.00 60.47 278 ARG A O 1
ATOM 2202 N N . LEU A 1 279 ? 19.790 22.961 -36.937 1.00 55.56 279 LEU A N 1
ATOM 2203 C CA . LEU A 1 279 ? 19.592 24.387 -36.730 1.00 55.56 279 LEU A CA 1
ATOM 2204 C C . LEU A 1 279 ? 20.880 25.134 -37.068 1.00 55.56 279 LEU A C 1
ATOM 2206 O O . LEU A 1 279 ? 21.949 24.767 -36.573 1.00 55.56 279 LEU A O 1
ATOM 2210 N N . GLN A 1 280 ? 20.782 26.189 -37.875 1.00 71.94 280 GLN A N 1
ATOM 2211 C CA . GLN A 1 280 ? 21.891 27.127 -38.045 1.00 71.94 280 GLN A CA 1
ATOM 2212 C C . GLN A 1 280 ? 21.936 28.127 -36.876 1.00 71.94 280 GLN A C 1
ATOM 2214 O O . GLN A 1 280 ? 20.943 28.346 -36.180 1.00 71.94 280 GLN A O 1
ATOM 2219 N N . VAL A 1 281 ? 23.112 28.710 -36.611 1.00 69.62 281 VAL A N 1
ATOM 2220 C CA . VAL A 1 281 ? 23.340 29.601 -35.449 1.00 69.62 281 VAL A CA 1
ATOM 2221 C C . VAL A 1 281 ? 22.402 30.812 -35.465 1.00 69.62 281 VAL A C 1
ATOM 2223 O O . VAL A 1 281 ? 21.960 31.280 -34.419 1.00 69.62 281 VAL A O 1
ATOM 2226 N N . ASP A 1 282 ? 22.093 31.317 -36.652 1.00 76.81 282 ASP A N 1
ATOM 2227 C CA . ASP A 1 282 ? 21.202 32.446 -36.896 1.00 76.81 282 ASP A CA 1
ATOM 2228 C C . ASP A 1 282 ? 19.712 32.103 -36.729 1.00 76.81 282 ASP A C 1
ATOM 2230 O O . ASP A 1 282 ? 18.909 33.005 -36.509 1.00 76.81 282 ASP A O 1
ATOM 2234 N N . GLU A 1 283 ? 19.345 30.818 -36.724 1.00 67.81 283 GLU A N 1
ATOM 2235 C CA . GLU A 1 283 ? 17.965 30.342 -36.533 1.00 67.81 283 GLU A CA 1
ATOM 2236 C C . GLU A 1 283 ? 17.619 30.052 -35.058 1.00 67.81 283 GLU A C 1
ATOM 2238 O O . GLU A 1 283 ? 16.448 29.870 -34.714 1.00 67.81 283 GLU A O 1
ATOM 2243 N N . LEU A 1 284 ? 18.620 30.032 -34.165 1.00 65.88 284 LEU A N 1
ATOM 2244 C CA . LEU A 1 284 ? 18.466 29.700 -32.740 1.00 65.88 284 LEU A CA 1
ATOM 2245 C C . LEU A 1 284 ? 17.480 30.621 -32.014 1.00 65.88 284 LEU A C 1
ATOM 2247 O O . LEU A 1 284 ? 16.567 30.143 -31.341 1.00 65.88 284 LEU A O 1
ATOM 2251 N N . ALA A 1 285 ? 17.634 31.936 -32.178 1.00 68.88 285 ALA A N 1
ATOM 2252 C CA . ALA A 1 285 ? 16.836 32.925 -31.453 1.00 68.88 285 ALA A CA 1
ATOM 2253 C C . ALA A 1 285 ? 15.356 32.919 -31.883 1.00 68.88 285 ALA A C 1
ATOM 2255 O O . ALA A 1 285 ? 14.456 33.039 -31.049 1.00 68.88 285 ALA A O 1
ATOM 2256 N N . ASP A 1 286 ? 15.090 32.732 -33.178 1.00 72.56 286 ASP A N 1
ATOM 2257 C CA . ASP A 1 286 ? 13.726 32.666 -33.710 1.00 72.56 286 ASP A CA 1
ATOM 2258 C C . ASP A 1 286 ? 13.029 31.357 -33.312 1.00 72.56 286 ASP A C 1
ATOM 2260 O O . ASP A 1 286 ? 11.826 31.344 -33.032 1.00 72.56 286 ASP A O 1
ATOM 2264 N N . ARG A 1 287 ? 13.784 30.254 -33.217 1.00 61.78 287 ARG A N 1
ATOM 2265 C CA . ARG A 1 287 ? 13.276 28.952 -32.768 1.00 61.78 287 ARG A CA 1
ATOM 2266 C C . ARG A 1 287 ? 12.968 28.931 -31.273 1.00 61.78 287 ARG A C 1
ATOM 2268 O O . ARG A 1 287 ? 11.905 28.440 -30.891 1.00 61.78 287 ARG A O 1
ATOM 2275 N N . GLU A 1 288 ? 13.850 29.503 -30.454 1.00 64.31 288 GLU A N 1
ATOM 2276 C CA . GLU A 1 288 ? 13.639 29.701 -29.016 1.00 64.31 288 GLU A CA 1
ATOM 2277 C C . GLU A 1 288 ? 12.355 30.496 -28.767 1.00 64.31 288 GLU A C 1
ATOM 2279 O O . GLU A 1 288 ? 11.468 30.064 -28.027 1.00 64.31 288 GLU A O 1
ATOM 2284 N N . LYS A 1 289 ? 12.197 31.613 -29.484 1.00 72.19 289 LYS A N 1
ATOM 2285 C CA . LYS A 1 289 ? 11.005 32.453 -29.404 1.00 72.19 289 LYS A CA 1
ATOM 2286 C C . LYS A 1 289 ? 9.734 31.718 -29.847 1.00 72.19 289 LYS A C 1
ATOM 2288 O O . LYS A 1 289 ? 8.719 31.818 -29.164 1.00 72.19 289 LYS A O 1
ATOM 2293 N N . ALA A 1 290 ? 9.777 30.954 -30.942 1.00 67.94 290 ALA A N 1
ATOM 2294 C CA . ALA A 1 290 ? 8.621 30.212 -31.454 1.00 67.94 290 ALA A CA 1
ATOM 2295 C C . ALA A 1 290 ? 8.188 29.046 -30.542 1.00 67.94 290 ALA A C 1
ATOM 2297 O O . ALA A 1 290 ? 6.995 28.750 -30.442 1.00 67.94 290 ALA A O 1
ATOM 2298 N N . LEU A 1 291 ? 9.132 28.374 -29.874 1.00 61.06 291 LEU A N 1
ATOM 2299 C CA . LEU A 1 291 ? 8.834 27.336 -28.880 1.00 61.06 291 LEU A CA 1
ATOM 2300 C C . LEU A 1 291 ? 8.207 27.940 -27.617 1.00 61.06 291 LEU A C 1
ATOM 2302 O O . LEU A 1 291 ? 7.210 27.416 -27.115 1.00 61.06 291 LEU A O 1
ATOM 2306 N N . MET A 1 292 ? 8.722 29.087 -27.169 1.00 62.53 292 MET A N 1
ATOM 2307 C CA . MET A 1 292 ? 8.135 29.862 -26.074 1.00 62.53 292 MET A CA 1
ATOM 2308 C C . MET A 1 292 ? 6.739 30.405 -26.435 1.00 62.53 292 MET A C 1
ATOM 2310 O O . MET A 1 292 ? 5.833 30.330 -25.611 1.00 62.53 292 MET A O 1
ATOM 2314 N N . GLU A 1 293 ? 6.498 30.860 -27.669 1.00 62.97 293 GLU A N 1
ATOM 2315 C CA . GLU A 1 293 ? 5.162 31.276 -28.137 1.00 62.97 293 GLU A CA 1
ATOM 2316 C C . GLU A 1 293 ? 4.176 30.106 -28.269 1.00 62.97 293 GLU A C 1
ATOM 2318 O O . GLU A 1 293 ? 3.036 30.236 -27.841 1.00 62.97 293 GLU A O 1
ATOM 2323 N N . LYS A 1 294 ? 4.577 28.928 -28.765 1.00 61.00 294 LYS A N 1
ATOM 2324 C CA . LYS A 1 294 ? 3.685 27.746 -28.791 1.00 61.00 294 LYS A CA 1
ATOM 2325 C C . LYS A 1 294 ? 3.310 27.250 -27.394 1.00 61.00 294 LYS A C 1
ATOM 2327 O O . LYS A 1 294 ? 2.226 26.702 -27.204 1.00 61.00 294 LYS A O 1
ATOM 2332 N N . SER A 1 295 ? 4.173 27.478 -26.404 1.00 56.06 295 SER A N 1
ATOM 2333 C CA . SER A 1 295 ? 3.819 27.252 -25.003 1.00 56.06 295 SER A CA 1
ATOM 2334 C C . SER A 1 295 ? 2.728 28.217 -24.513 1.00 56.06 295 SER A C 1
ATOM 2336 O O . SER A 1 295 ? 1.961 27.850 -23.629 1.00 56.06 295 SER A O 1
ATOM 2338 N N . SER A 1 296 ? 2.570 29.395 -25.136 1.00 49.81 296 SER A N 1
ATOM 2339 C CA . SER A 1 296 ? 1.488 30.347 -24.842 1.00 49.81 296 SER A CA 1
ATOM 2340 C C . SER A 1 296 ? 0.105 29.797 -25.195 1.00 49.81 296 SER A C 1
ATOM 2342 O O . SER A 1 296 ? -0.855 30.093 -24.488 1.00 49.81 296 SER A O 1
ATOM 2344 N N . ASP A 1 297 ? -0.028 28.991 -26.249 1.00 51.16 297 ASP A N 1
ATOM 2345 C CA . ASP A 1 297 ? -1.313 28.383 -26.626 1.00 51.16 297 ASP A CA 1
ATOM 2346 C C . ASP A 1 297 ? -1.736 27.320 -25.598 1.00 51.16 297 ASP A C 1
ATOM 2348 O O . ASP A 1 297 ? -2.881 27.308 -25.141 1.00 51.16 297 ASP A O 1
ATOM 2352 N N . VAL A 1 298 ? -0.776 26.516 -25.122 1.00 50.94 298 VAL A N 1
ATOM 2353 C CA . VAL A 1 298 ? -0.961 25.588 -23.990 1.00 50.94 298 VAL A CA 1
ATOM 2354 C C . VAL A 1 298 ? -1.270 26.355 -22.698 1.00 50.94 298 VAL A C 1
ATOM 2356 O O . VAL A 1 298 ? -2.128 25.946 -21.920 1.00 50.94 298 VAL A O 1
ATOM 2359 N N . LEU A 1 299 ? -0.634 27.511 -22.481 1.00 44.03 299 LEU A N 1
ATOM 2360 C CA . LEU A 1 299 ? -0.949 28.415 -21.372 1.00 44.03 299 LEU A CA 1
ATOM 2361 C C . LEU A 1 299 ? -2.314 29.089 -21.525 1.00 44.03 299 LEU A C 1
ATOM 2363 O O . LEU A 1 299 ? -2.873 29.489 -20.515 1.00 44.03 299 LEU A O 1
ATOM 2367 N N . THR A 1 300 ? -2.873 29.204 -22.731 1.00 49.72 300 THR A N 1
ATOM 2368 C CA . THR A 1 300 ? -4.212 29.769 -22.956 1.00 49.72 300 THR A CA 1
ATOM 2369 C C . THR A 1 300 ? -5.289 28.733 -22.630 1.00 49.72 300 THR A C 1
ATOM 2371 O O . THR A 1 300 ? -6.244 29.057 -21.930 1.00 49.72 300 THR A O 1
ATOM 2374 N N . GLU A 1 301 ? -5.088 27.463 -23.005 1.00 47.03 301 GLU A N 1
ATOM 2375 C CA . GLU A 1 301 ? -5.915 26.349 -22.511 1.00 47.03 301 GLU A CA 1
ATOM 2376 C C . GLU A 1 301 ? -5.810 26.198 -20.985 1.00 47.03 301 GLU A C 1
ATOM 2378 O O . GLU A 1 301 ? -6.819 26.027 -20.296 1.00 47.03 301 GLU A O 1
ATOM 2383 N N . LEU A 1 302 ? -4.604 26.341 -20.424 1.00 38.44 302 LEU A N 1
ATOM 2384 C CA . LEU A 1 302 ? -4.400 26.343 -18.977 1.00 38.44 302 LEU A CA 1
ATOM 2385 C C . LEU A 1 302 ? -5.002 27.596 -18.317 1.00 38.44 302 LEU A C 1
ATOM 2387 O O . LEU A 1 302 ? -5.539 27.496 -17.220 1.00 38.44 302 LEU A O 1
ATOM 2391 N N . ALA A 1 303 ? -4.978 28.760 -18.971 1.00 39.81 303 ALA A N 1
ATOM 2392 C CA . ALA A 1 303 ? -5.593 30.002 -18.503 1.00 39.81 303 ALA A CA 1
ATOM 2393 C C . ALA A 1 303 ? -7.122 29.948 -18.547 1.00 39.81 303 ALA A C 1
ATOM 2395 O O . ALA A 1 303 ? -7.755 30.578 -17.707 1.00 39.81 303 ALA A O 1
ATOM 2396 N N . ASP A 1 304 ? -7.723 29.165 -19.443 1.00 46.38 304 ASP A N 1
ATOM 2397 C CA . ASP A 1 304 ? -9.156 28.861 -19.427 1.00 46.38 304 ASP A CA 1
ATOM 2398 C C . ASP A 1 304 ? -9.510 27.945 -18.242 1.00 46.38 304 ASP A C 1
ATOM 2400 O O . ASP A 1 304 ? -10.479 28.205 -17.520 1.00 46.38 304 ASP A O 1
ATOM 2404 N N . VAL A 1 305 ? -8.667 26.946 -17.946 1.00 42.25 305 VAL A N 1
ATOM 2405 C CA . VAL A 1 305 ? -8.785 26.090 -16.746 1.00 42.25 305 VAL A CA 1
ATOM 2406 C C . VAL A 1 305 ? -8.553 26.893 -15.451 1.00 42.25 305 VAL A C 1
ATOM 2408 O O . VAL A 1 305 ? -9.290 26.751 -14.468 1.00 42.25 305 VAL A O 1
ATOM 2411 N N . ILE A 1 306 ? -7.594 27.819 -15.444 1.00 38.41 306 ILE A N 1
ATOM 2412 C CA . ILE A 1 306 ? -7.332 28.760 -14.345 1.00 38.41 306 ILE A CA 1
ATOM 2413 C C . ILE A 1 306 ? -8.422 29.838 -14.283 1.00 38.41 306 ILE A C 1
ATOM 2415 O O . ILE A 1 306 ? -8.763 30.293 -13.196 1.00 38.41 306 ILE A O 1
ATOM 2419 N N . GLY A 1 307 ? -9.045 30.202 -15.402 1.00 47.69 307 GLY A N 1
ATOM 2420 C CA . GLY A 1 307 ? -10.182 31.114 -15.495 1.00 47.69 307 GLY A CA 1
ATOM 2421 C C . GLY A 1 307 ? -11.393 30.567 -14.747 1.00 47.69 307 GLY A C 1
ATOM 2422 O O . GLY A 1 307 ? -12.004 31.291 -13.957 1.00 47.69 307 GLY A O 1
ATOM 2423 N N . SER A 1 308 ? -11.662 29.261 -14.865 1.00 49.38 308 SER A N 1
ATOM 2424 C CA . SER A 1 308 ? -12.614 28.558 -13.990 1.00 49.38 308 SER A CA 1
ATOM 2425 C C . SER A 1 308 ? -12.218 28.597 -12.508 1.00 49.38 308 SER A C 1
ATOM 2427 O O . SER A 1 308 ? -13.089 28.678 -11.639 1.00 49.38 308 SER A O 1
ATOM 2429 N N . HIS A 1 309 ? -10.921 28.623 -12.197 1.00 45.53 309 HIS A N 1
ATOM 2430 C CA . HIS A 1 309 ? -10.408 28.743 -10.829 1.00 45.53 309 HIS A CA 1
ATOM 2431 C C . HIS A 1 309 ? -10.487 30.184 -10.278 1.00 45.53 309 HIS A C 1
ATOM 2433 O O . HIS A 1 309 ? -10.757 30.388 -9.093 1.00 45.53 309 HIS A O 1
ATOM 2439 N N . ALA A 1 310 ? -10.327 31.196 -11.133 1.00 50.53 310 ALA A N 1
ATOM 2440 C CA . ALA A 1 310 ? -10.519 32.608 -10.812 1.00 50.53 310 ALA A CA 1
ATOM 2441 C C . ALA A 1 310 ? -12.007 32.938 -10.613 1.00 50.53 310 ALA A C 1
ATOM 2443 O O . ALA A 1 310 ? -12.359 33.751 -9.757 1.00 50.53 310 ALA A O 1
ATOM 2444 N N . GLU A 1 311 ? -12.907 32.276 -11.348 1.00 65.31 311 GLU A N 1
ATOM 2445 C CA . GLU A 1 311 ? -14.341 32.323 -11.056 1.00 65.31 311 GLU A CA 1
ATOM 2446 C C . GLU A 1 311 ? -14.680 31.694 -9.700 1.00 65.31 311 GLU A C 1
ATOM 2448 O O . GLU A 1 311 ? -15.578 32.193 -9.016 1.00 65.31 311 GLU A O 1
ATOM 2453 N N . LEU A 1 312 ? -13.953 30.647 -9.295 1.00 64.12 312 LEU A N 1
ATOM 2454 C CA . LEU A 1 312 ? -14.091 30.027 -7.978 1.00 64.12 312 LEU A CA 1
ATOM 2455 C C . LEU A 1 312 ? -13.639 30.982 -6.865 1.00 64.12 312 LEU A C 1
ATOM 2457 O O . LEU A 1 312 ? -14.355 31.143 -5.884 1.00 64.12 312 LEU A O 1
ATOM 2461 N N . SER A 1 313 ? -12.513 31.679 -7.042 1.00 67.56 313 SER A N 1
ATOM 2462 C CA . SER A 1 313 ? -12.039 32.707 -6.102 1.00 67.56 313 SER A CA 1
ATOM 2463 C C . SER A 1 313 ? -13.031 33.873 -5.980 1.00 67.56 313 SER A C 1
ATOM 2465 O O . SER A 1 313 ? -13.464 34.189 -4.873 1.00 67.56 313 SER A O 1
ATOM 2467 N N . LYS A 1 314 ? -13.524 34.421 -7.103 1.00 81.12 314 LYS A N 1
ATOM 2468 C CA . LYS A 1 314 ? -14.570 35.464 -7.095 1.00 81.12 314 LYS A CA 1
ATOM 2469 C C . LYS A 1 314 ? -15.863 34.990 -6.428 1.00 81.12 314 LYS A C 1
ATOM 2471 O O . LYS A 1 314 ? -16.547 35.774 -5.771 1.00 81.12 314 LYS A O 1
ATOM 2476 N N . PHE A 1 315 ? -16.213 33.715 -6.598 1.00 73.75 315 PHE A N 1
ATOM 2477 C CA . PHE A 1 315 ? -17.351 33.110 -5.917 1.00 73.75 315 PHE A CA 1
ATOM 2478 C C . PHE A 1 315 ? -17.114 33.002 -4.406 1.00 73.75 315 PHE A C 1
ATOM 2480 O O . PHE A 1 315 ? -18.000 33.357 -3.632 1.00 73.75 315 PHE A O 1
ATOM 2487 N N . THR A 1 316 ? -15.926 32.577 -3.980 1.00 73.12 316 THR A N 1
ATOM 2488 C CA . THR A 1 316 ? -15.541 32.505 -2.566 1.00 73.12 316 THR A CA 1
ATOM 2489 C C . THR A 1 316 ? -15.594 33.881 -1.901 1.00 73.12 316 THR A C 1
ATOM 2491 O O . THR A 1 316 ? -16.224 34.021 -0.850 1.00 73.12 316 THR A O 1
ATOM 2494 N N . ASP A 1 317 ? -15.043 34.915 -2.539 1.00 86.75 317 ASP A N 1
ATOM 2495 C CA . ASP A 1 317 ? -15.086 36.294 -2.033 1.00 86.75 317 ASP A CA 1
ATOM 2496 C C . ASP A 1 317 ? -16.519 36.817 -1.933 1.00 86.75 317 ASP A C 1
ATOM 2498 O O . ASP A 1 317 ? -16.910 37.443 -0.942 1.00 86.75 317 ASP A O 1
ATOM 2502 N N . PHE A 1 318 ? -17.346 36.495 -2.927 1.00 90.44 318 PHE A N 1
ATOM 2503 C CA . PHE A 1 318 ? -18.763 36.816 -2.890 1.00 90.44 318 PHE A CA 1
ATOM 2504 C C . PHE A 1 318 ? -19.487 36.115 -1.737 1.00 90.44 318 PHE A C 1
ATOM 2506 O O . PHE A 1 318 ? -20.271 36.756 -1.041 1.00 90.44 318 PHE A O 1
ATOM 2513 N N . VAL A 1 319 ? -19.233 34.823 -1.504 1.00 79.25 319 VAL A N 1
ATOM 2514 C CA . VAL A 1 319 ? -19.839 34.066 -0.397 1.00 79.25 319 VAL A CA 1
ATOM 2515 C C . VAL A 1 319 ? -19.433 34.672 0.949 1.00 79.25 319 VAL A C 1
ATOM 2517 O O . VAL A 1 319 ? -20.309 34.919 1.781 1.00 79.25 319 VAL A O 1
ATOM 2520 N N . LYS A 1 320 ? -18.144 34.998 1.136 1.00 85.00 320 LYS A N 1
ATOM 2521 C CA . LYS A 1 320 ? -17.628 35.676 2.339 1.00 85.00 320 LYS A CA 1
ATOM 2522 C C . LYS A 1 320 ? -18.340 37.023 2.562 1.00 85.00 320 LYS A C 1
ATOM 2524 O O . LYS A 1 320 ? -18.881 37.275 3.643 1.00 85.00 320 LYS A O 1
ATOM 2529 N N . ALA A 1 321 ? -18.428 37.867 1.531 1.00 91.44 321 ALA A N 1
ATOM 2530 C CA . ALA A 1 321 ? -19.098 39.168 1.611 1.00 91.44 321 ALA A CA 1
ATOM 2531 C C . ALA A 1 321 ? -20.613 39.049 1.862 1.00 91.44 321 ALA A C 1
ATOM 2533 O O . ALA A 1 321 ? -21.190 39.827 2.630 1.00 91.44 321 ALA A O 1
ATOM 2534 N N . PHE A 1 322 ? -21.263 38.062 1.241 1.00 92.19 322 PHE A N 1
ATOM 2535 C CA . PHE A 1 322 ? -22.696 37.824 1.362 1.00 92.19 322 PHE A CA 1
ATOM 2536 C C . PHE A 1 322 ? -23.076 37.385 2.777 1.00 92.19 322 PHE A C 1
ATOM 2538 O O . PHE A 1 322 ? -23.980 37.972 3.367 1.00 92.19 322 PHE A O 1
ATOM 2545 N N . ILE A 1 323 ? -22.359 36.418 3.354 1.00 88.62 323 ILE A N 1
ATOM 2546 C CA . ILE A 1 323 ? -22.617 35.930 4.719 1.00 88.62 323 ILE A CA 1
ATOM 2547 C C . ILE A 1 323 ? -22.361 37.040 5.749 1.00 88.62 323 ILE A C 1
ATOM 2549 O O . ILE A 1 323 ? -23.154 37.225 6.672 1.00 88.62 323 ILE A O 1
ATOM 2553 N N . LYS A 1 324 ? -21.314 37.857 5.555 1.00 92.44 324 LYS A N 1
ATOM 2554 C CA . LYS A 1 324 ? -21.024 39.009 6.427 1.00 92.44 324 LYS A CA 1
ATOM 2555 C C . LYS A 1 324 ? -22.151 40.047 6.419 1.00 92.44 324 LYS A C 1
ATOM 2557 O O . LYS A 1 324 ? -22.496 40.596 7.466 1.00 92.44 324 LYS A O 1
ATOM 2562 N N . LYS A 1 325 ? -22.732 40.321 5.245 1.00 95.44 325 LYS A N 1
ATOM 2563 C CA . LYS A 1 325 ? -23.833 41.284 5.077 1.00 95.44 325 LYS A CA 1
ATOM 2564 C C . LYS A 1 325 ? -25.186 40.723 5.527 1.00 95.44 325 LYS A C 1
ATOM 2566 O O . LYS A 1 325 ? -26.032 41.480 5.998 1.00 95.44 325 LYS A O 1
ATOM 2571 N N . HIS A 1 326 ? -25.384 39.414 5.401 1.00 93.81 326 HIS A N 1
ATOM 2572 C CA . HIS A 1 326 ? -26.623 38.712 5.721 1.00 93.81 326 HIS A CA 1
ATOM 2573 C C . HIS A 1 326 ? -26.383 37.709 6.854 1.00 93.81 326 HIS A C 1
ATOM 2575 O O . HIS A 1 326 ? -26.290 36.504 6.625 1.00 93.81 326 HIS A O 1
ATOM 2581 N N . LYS A 1 327 ? -26.280 38.216 8.090 1.00 91.06 327 LYS A N 1
ATOM 2582 C CA . LYS A 1 327 ? -26.066 37.378 9.281 1.00 91.06 327 LYS A CA 1
ATOM 2583 C C . LYS A 1 327 ? -27.161 36.303 9.383 1.00 91.06 327 LYS A C 1
ATOM 2585 O O . LYS A 1 327 ? -28.342 36.640 9.381 1.00 91.06 327 LYS A O 1
ATOM 2590 N N . GLY A 1 328 ? -26.755 35.034 9.457 1.00 87.62 328 GLY A N 1
ATOM 2591 C CA . GLY A 1 328 ? -27.647 33.864 9.469 1.00 87.62 328 GLY A CA 1
ATOM 2592 C C . GLY A 1 328 ? -27.960 33.261 8.090 1.00 87.62 328 GLY A C 1
ATOM 2593 O O . GLY A 1 328 ? -28.684 32.275 8.010 1.00 87.62 328 GLY A O 1
ATOM 2594 N N . ALA A 1 329 ? -27.438 33.821 6.991 1.00 88.88 329 ALA A N 1
ATOM 2595 C CA . ALA A 1 329 ? -27.589 33.228 5.663 1.00 88.88 329 ALA A CA 1
ATOM 2596 C C . ALA A 1 329 ? -26.612 32.062 5.442 1.00 88.88 329 ALA A C 1
ATOM 2598 O O . ALA A 1 329 ? -25.450 32.120 5.843 1.00 88.88 329 ALA A O 1
ATOM 2599 N N . THR A 1 330 ? -27.066 31.021 4.740 1.00 86.19 330 THR A N 1
ATOM 2600 C CA . THR A 1 330 ? -26.237 29.846 4.442 1.00 86.19 330 THR A CA 1
ATOM 2601 C C . THR A 1 330 ? -25.446 30.019 3.141 1.00 86.19 330 THR A C 1
ATOM 2603 O O . THR A 1 330 ? -25.803 30.809 2.262 1.00 86.19 330 THR A O 1
ATOM 2606 N N . ILE A 1 331 ? -24.410 29.197 2.942 1.00 74.25 331 ILE A N 1
ATOM 2607 C CA . ILE A 1 331 ? -23.646 29.143 1.679 1.00 74.25 331 ILE A CA 1
ATOM 2608 C C . ILE A 1 331 ? -24.566 28.846 0.475 1.00 74.25 331 ILE A C 1
ATOM 2610 O O . ILE A 1 331 ? -24.345 29.352 -0.625 1.00 74.25 331 ILE A O 1
ATOM 2614 N N . LYS A 1 332 ? -25.653 28.081 0.668 1.00 78.31 332 LYS A N 1
ATOM 2615 C CA . LYS A 1 332 ? -26.640 27.804 -0.394 1.00 78.31 332 LYS A CA 1
ATOM 2616 C C . LYS A 1 332 ? -27.408 29.057 -0.817 1.00 78.31 332 LYS A C 1
ATOM 2618 O O . LYS A 1 332 ? -27.751 29.187 -1.995 1.00 78.31 332 LYS A O 1
ATOM 2623 N N . ASP A 1 333 ? -27.662 29.975 0.110 1.00 87.88 333 ASP A N 1
ATOM 2624 C CA . ASP A 1 333 ? -28.334 31.243 -0.177 1.00 87.88 333 ASP A CA 1
ATOM 2625 C C . ASP A 1 333 ? -27.402 32.188 -0.940 1.00 87.88 333 ASP A C 1
ATOM 2627 O O . ASP A 1 333 ? -27.816 32.780 -1.941 1.00 87.88 333 ASP A O 1
ATOM 2631 N N . ALA A 1 334 ? -26.118 32.217 -0.564 1.00 84.00 334 ALA A N 1
ATOM 2632 C CA . ALA A 1 334 ? -25.076 32.910 -1.318 1.00 84.00 334 ALA A CA 1
ATOM 2633 C C . ALA A 1 334 ? -24.938 32.340 -2.746 1.00 84.00 334 ALA A C 1
ATOM 2635 O O . ALA A 1 334 ? -24.975 33.086 -3.722 1.00 84.00 334 ALA A O 1
ATOM 2636 N N . ALA A 1 335 ? -24.909 31.015 -2.917 1.00 77.94 335 ALA A N 1
ATOM 2637 C CA . ALA A 1 335 ? -24.844 30.384 -4.240 1.00 77.94 335 ALA A CA 1
ATOM 2638 C C . ALA A 1 335 ? -26.039 30.744 -5.146 1.00 77.94 335 ALA A C 1
ATOM 2640 O O . ALA A 1 335 ? -25.874 30.988 -6.346 1.00 77.94 335 ALA A O 1
ATOM 2641 N N . LYS A 1 336 ? -27.254 30.820 -4.582 1.00 91.31 336 LYS A N 1
ATOM 2642 C CA . LYS A 1 336 ? -28.453 31.275 -5.309 1.00 91.31 336 LYS A CA 1
ATOM 2643 C C . LYS A 1 336 ? -28.377 32.758 -5.677 1.00 91.31 336 LYS A C 1
ATOM 2645 O O . LYS A 1 336 ? -28.815 33.124 -6.767 1.00 91.31 336 LYS A O 1
ATOM 2650 N N . ALA A 1 337 ? -27.844 33.603 -4.794 1.00 92.81 337 ALA A N 1
ATOM 2651 C CA . ALA A 1 337 ? -27.670 35.030 -5.050 1.00 92.81 337 ALA A CA 1
ATOM 2652 C C . ALA A 1 337 ? -26.624 35.294 -6.147 1.00 92.81 337 ALA A C 1
ATOM 2654 O O . ALA A 1 337 ? -26.883 36.082 -7.055 1.00 92.81 337 ALA A O 1
ATOM 2655 N N . TRP A 1 338 ? -25.509 34.560 -6.139 1.00 89.69 338 TRP A N 1
ATOM 2656 C CA . TRP A 1 338 ? -24.470 34.629 -7.172 1.00 89.69 338 TRP A CA 1
ATOM 2657 C C . TRP A 1 338 ? -25.008 34.284 -8.564 1.00 89.69 338 TRP A C 1
ATOM 2659 O O . TRP A 1 338 ? -24.812 35.030 -9.523 1.00 89.69 338 TRP A O 1
ATOM 2669 N N . LYS A 1 339 ? -25.793 33.200 -8.669 1.00 87.94 339 LYS A N 1
ATOM 2670 C CA . LYS A 1 339 ? -26.455 32.799 -9.925 1.00 87.94 339 LYS A CA 1
ATOM 2671 C C . LYS A 1 339 ? -27.460 33.831 -10.448 1.00 87.94 339 LYS A C 1
ATOM 2673 O O . LYS A 1 339 ? -27.715 33.854 -11.646 1.00 87.94 339 LYS A O 1
ATOM 2678 N N . LYS A 1 340 ? -28.042 34.664 -9.575 1.00 92.62 340 LYS A N 1
ATOM 2679 C CA . LYS A 1 340 ? -28.925 35.774 -9.975 1.00 92.62 340 LYS A CA 1
ATOM 2680 C C . LYS A 1 340 ? -28.150 37.024 -10.407 1.00 92.62 340 LYS A C 1
ATOM 2682 O O . LYS A 1 340 ? -28.698 37.803 -11.179 1.00 92.62 340 LYS A O 1
ATOM 2687 N N . GLN A 1 341 ? -26.927 37.226 -9.906 1.00 84.38 341 GLN A N 1
ATOM 2688 C CA . GLN A 1 341 ? -26.082 38.376 -10.251 1.00 84.38 341 GLN A CA 1
ATOM 2689 C C . GLN A 1 341 ? -25.290 38.189 -11.544 1.00 84.38 341 GLN A C 1
ATOM 2691 O O . GLN A 1 341 ? -25.042 39.178 -12.231 1.00 84.38 341 GLN A O 1
ATOM 2696 N N . LYS A 1 342 ? -24.918 36.955 -11.914 1.00 80.31 342 LYS A N 1
ATOM 2697 C CA . LYS A 1 342 ? -24.326 36.724 -13.236 1.00 80.31 342 LYS A CA 1
ATOM 2698 C C . LYS A 1 342 ? -25.391 36.985 -14.315 1.00 80.31 342 LYS A C 1
ATOM 2700 O O . LYS A 1 342 ? -26.417 36.297 -14.315 1.00 80.31 342 LYS A O 1
ATOM 2705 N N . PRO A 1 343 ? -25.195 37.953 -15.234 1.00 54.34 343 PRO A N 1
ATOM 2706 C CA . PRO A 1 343 ? -26.084 38.097 -16.378 1.00 54.34 343 PRO A CA 1
ATOM 2707 C C . PRO A 1 343 ? -26.073 36.773 -17.145 1.00 54.34 343 PRO A C 1
ATOM 2709 O O . PRO A 1 343 ? -25.012 36.177 -17.324 1.00 54.34 343 PRO A O 1
ATOM 2712 N N . LYS A 1 344 ? -27.247 36.283 -17.565 1.00 51.38 344 LYS A N 1
ATOM 2713 C CA . LYS A 1 344 ? -27.349 35.105 -18.437 1.00 51.38 344 LYS A CA 1
ATOM 2714 C C . LYS A 1 344 ? -26.587 35.413 -19.726 1.00 51.38 344 LYS A C 1
ATOM 2716 O O . LYS A 1 344 ? -27.126 36.062 -20.619 1.00 51.38 344 LYS A O 1
ATOM 2721 N N . ALA A 1 345 ? -25.320 35.022 -19.788 1.00 48.44 345 ALA A N 1
ATOM 2722 C CA . ALA A 1 345 ? -24.479 35.219 -20.951 1.00 48.44 345 ALA A CA 1
ATOM 2723 C C . ALA A 1 345 ? -25.025 34.337 -22.083 1.00 48.44 345 ALA A C 1
ATOM 2725 O O . ALA A 1 345 ? -24.829 33.131 -22.084 1.00 48.44 345 ALA A O 1
ATOM 2726 N N . ASN A 1 346 ? -25.794 34.964 -22.978 1.00 44.50 346 ASN A N 1
ATOM 2727 C CA . ASN A 1 346 ? -26.186 34.526 -24.318 1.00 44.50 346 ASN A CA 1
ATOM 2728 C C . ASN A 1 346 ? -26.244 33.006 -24.587 1.00 44.50 346 ASN A C 1
ATOM 2730 O O . ASN A 1 346 ? -25.325 32.436 -25.172 1.00 44.50 346 ASN A O 1
ATOM 2734 N N . ASP A 1 347 ? -27.427 32.415 -24.392 1.00 44.62 347 ASP A N 1
ATOM 2735 C CA . ASP A 1 347 ? -27.905 31.229 -25.131 1.00 44.62 347 ASP A CA 1
ATOM 2736 C C . ASP A 1 347 ? -28.178 31.570 -26.620 1.00 44.62 347 ASP A C 1
ATOM 2738 O O . ASP A 1 347 ? -29.267 31.375 -27.160 1.00 44.62 347 ASP A O 1
ATOM 2742 N N . LYS A 1 348 ? -27.181 32.130 -27.313 1.00 47.16 348 LYS A N 1
ATOM 2743 C CA . LYS A 1 348 ? -27.165 32.296 -28.774 1.00 47.16 348 LYS A CA 1
ATOM 2744 C C . LYS A 1 348 ? -25.898 31.658 -29.348 1.00 47.16 348 LYS A C 1
ATOM 2746 O O . LYS A 1 348 ? -25.080 32.327 -29.968 1.00 47.16 348 LYS A O 1
ATOM 2751 N N . LYS A 1 349 ? -25.751 30.340 -29.190 1.00 43.03 349 LYS A N 1
ATOM 2752 C CA . LYS A 1 349 ? -24.984 29.534 -30.151 1.00 43.03 349 LYS A CA 1
ATOM 2753 C C . LYS A 1 349 ? -25.971 28.917 -31.135 1.00 43.03 349 LYS A C 1
ATOM 2755 O O . LYS A 1 349 ? -26.749 28.028 -30.800 1.00 43.03 349 LYS A O 1
ATOM 2760 N N . GLY A 1 350 ? -25.974 29.477 -32.342 1.00 39.19 350 GLY A N 1
ATOM 2761 C CA . GLY A 1 350 ? -26.684 28.929 -33.485 1.00 39.19 350 GLY A CA 1
ATOM 2762 C C . GLY A 1 350 ? -26.206 27.513 -33.799 1.00 39.19 350 GLY A C 1
ATOM 2763 O O . GLY A 1 350 ? -25.044 27.167 -33.597 1.00 39.19 350 GLY A O 1
ATOM 2764 N N . LYS A 1 351 ? -27.132 26.705 -34.314 1.00 40.88 351 LYS A N 1
ATOM 2765 C CA . LYS A 1 351 ? -26.858 25.414 -34.943 1.00 40.88 351 LYS A CA 1
ATOM 2766 C C . LYS A 1 351 ? -25.949 25.627 -36.162 1.00 40.88 351 LYS A C 1
ATOM 2768 O O . LYS A 1 351 ? -26.441 25.858 -37.262 1.00 40.88 351 LYS A O 1
ATOM 2773 N N . GLY A 1 352 ? -24.638 25.556 -35.964 1.00 36.16 352 GLY A N 1
ATOM 2774 C CA . GLY A 1 352 ? -23.686 25.298 -37.038 1.00 36.16 352 GLY A CA 1
ATOM 2775 C C . GLY A 1 352 ? -23.728 23.810 -37.371 1.00 36.16 352 GLY A C 1
ATOM 2776 O O . GLY A 1 352 ? -23.336 22.984 -36.553 1.00 36.16 352 GLY A O 1
ATOM 2777 N N . LYS A 1 353 ? -24.269 23.474 -38.544 1.00 35.03 353 LYS A N 1
ATOM 2778 C CA . LYS A 1 353 ? -24.151 22.150 -39.169 1.00 35.03 353 LYS A CA 1
ATOM 2779 C C . LYS A 1 353 ? -22.661 21.814 -39.305 1.00 35.03 353 LYS A C 1
ATOM 2781 O O . LYS A 1 353 ? -21.946 22.567 -39.961 1.00 35.03 353 LYS A O 1
ATOM 2786 N N . LEU A 1 354 ? -22.215 20.697 -38.728 1.00 33.38 354 LEU A N 1
ATOM 2787 C CA . LEU A 1 354 ? -20.987 20.049 -39.185 1.00 33.38 354 LEU A CA 1
ATOM 2788 C C . LEU A 1 354 ? -21.189 19.655 -40.653 1.00 33.38 354 LEU A C 1
ATOM 2790 O O . LEU A 1 354 ? -22.203 19.043 -40.994 1.00 33.38 354 LEU A O 1
ATOM 2794 N N . ALA A 1 355 ? -20.257 20.061 -41.510 1.00 36.78 355 ALA A N 1
ATOM 2795 C CA . ALA A 1 355 ? -20.191 19.605 -42.887 1.00 36.78 355 ALA A CA 1
ATOM 2796 C C . ALA A 1 355 ? -19.858 18.106 -42.907 1.00 36.78 355 ALA A C 1
ATOM 2798 O O . ALA A 1 355 ? -18.943 17.660 -42.214 1.00 36.78 355 ALA A O 1
ATOM 2799 N N . GLU A 1 356 ? -20.629 17.347 -43.684 1.00 40.69 356 GLU A N 1
ATOM 2800 C CA . GLU A 1 356 ? -20.322 15.962 -44.032 1.00 40.69 356 GLU A CA 1
ATOM 2801 C C . GLU A 1 356 ? -19.002 15.901 -44.821 1.00 40.69 356 GLU A C 1
ATOM 2803 O O . GLU A 1 356 ? -18.739 16.796 -45.634 1.00 40.69 356 GLU A O 1
ATOM 2808 N N . PRO A 1 357 ? -18.167 14.867 -44.616 1.00 43.75 357 PRO A N 1
ATOM 2809 C CA . PRO A 1 357 ? -17.025 14.626 -45.487 1.00 43.75 357 PRO A CA 1
ATOM 2810 C C . PRO A 1 357 ? -17.516 14.333 -46.918 1.00 43.75 357 PRO A C 1
ATOM 2812 O O . PRO A 1 357 ? -18.568 13.708 -47.087 1.00 43.75 357 PRO A O 1
ATOM 2815 N N . PRO A 1 358 ? -16.788 14.780 -47.958 1.00 42.59 358 PRO A N 1
ATOM 2816 C CA . PRO A 1 358 ? -17.219 14.600 -49.336 1.00 42.59 358 PRO A CA 1
ATOM 2817 C C . PRO A 1 358 ? -17.323 13.114 -49.689 1.00 42.59 358 PRO A C 1
ATOM 2819 O O . PRO A 1 358 ? -16.449 12.309 -49.360 1.00 42.59 358 PRO A O 1
ATOM 2822 N N . ALA A 1 359 ? -18.415 12.773 -50.371 1.00 43.53 359 ALA A N 1
ATOM 2823 C CA . ALA A 1 359 ? -18.663 11.449 -50.912 1.00 43.53 359 ALA A CA 1
ATOM 2824 C C . ALA A 1 359 ? -17.551 11.046 -51.892 1.00 43.53 359 ALA A C 1
ATOM 2826 O O . ALA A 1 359 ? -17.189 11.807 -52.790 1.00 43.53 359 ALA A O 1
ATOM 2827 N N . VAL A 1 360 ? -17.035 9.832 -51.711 1.00 43.31 360 VAL A N 1
ATOM 2828 C CA . VAL A 1 360 ? -16.117 9.176 -52.643 1.00 43.31 360 VAL A CA 1
ATOM 2829 C C . VAL A 1 360 ? -16.900 8.808 -53.904 1.00 43.31 360 VAL A C 1
ATOM 2831 O O . VAL A 1 360 ? -17.895 8.087 -53.830 1.00 43.31 360 VAL A O 1
ATOM 2834 N N . ASP A 1 361 ? -16.461 9.334 -55.045 1.00 49.53 361 ASP A N 1
ATOM 2835 C CA . ASP A 1 361 ? -17.002 9.040 -56.373 1.00 49.53 361 ASP A CA 1
ATOM 2836 C C . ASP A 1 361 ? -16.642 7.593 -56.783 1.00 49.53 361 ASP A C 1
ATOM 2838 O O . ASP A 1 361 ? -15.456 7.255 -56.829 1.00 49.53 361 ASP A O 1
ATOM 2842 N N . PRO A 1 362 ? -17.621 6.711 -57.066 1.00 46.16 362 PRO A N 1
ATOM 2843 C CA . PRO A 1 362 ? -17.369 5.320 -57.434 1.00 46.16 362 PRO A CA 1
ATOM 2844 C C . PRO A 1 362 ? -16.961 5.107 -58.907 1.00 46.16 362 PRO A C 1
ATOM 2846 O O . PRO A 1 362 ? -16.973 3.966 -59.365 1.00 46.16 362 PRO A O 1
ATOM 2849 N N . ASN A 1 363 ? -16.591 6.148 -59.663 1.00 50.28 363 ASN A N 1
ATOM 2850 C CA . ASN A 1 363 ? -16.314 6.043 -61.102 1.00 50.28 363 ASN A CA 1
ATOM 2851 C C . ASN A 1 363 ? -14.868 6.394 -61.519 1.00 50.28 363 ASN A C 1
ATOM 2853 O O . ASN A 1 363 ? -14.645 7.219 -62.405 1.00 50.28 363 ASN A O 1
ATOM 2857 N N . MET A 1 364 ? -13.866 5.704 -60.960 1.00 39.19 364 MET A N 1
ATOM 2858 C CA . MET A 1 364 ? -12.545 5.615 -61.607 1.00 39.19 364 MET A CA 1
ATOM 2859 C C . MET A 1 364 ? -12.368 4.267 -62.327 1.00 39.19 364 MET A C 1
ATOM 2861 O O . MET A 1 364 ? -12.391 3.223 -61.672 1.00 39.19 364 MET A O 1
ATOM 2865 N N . PRO A 1 365 ? -12.170 4.256 -63.660 1.00 44.88 365 PRO A N 1
ATOM 2866 C CA . PRO A 1 365 ? -11.855 3.042 -64.399 1.00 44.88 365 PRO A CA 1
ATOM 2867 C C . PRO A 1 365 ? -10.417 2.593 -64.119 1.00 44.88 365 PRO A C 1
ATOM 2869 O O . PRO A 1 365 ? -9.475 3.385 -64.146 1.00 44.88 365 PRO A O 1
ATOM 2872 N N . GLY A 1 366 ? -10.273 1.295 -63.853 1.00 44.44 366 GLY A N 1
ATOM 2873 C CA . GLY A 1 366 ? -8.994 0.644 -63.620 1.00 44.44 366 GLY A CA 1
ATOM 2874 C C . GLY A 1 366 ? -8.073 0.707 -64.833 1.00 44.44 366 GLY A C 1
ATOM 2875 O O . GLY A 1 366 ? -8.516 0.630 -65.978 1.00 44.44 366 GLY A O 1
ATOM 2876 N N . ASN A 1 367 ? -6.773 0.790 -64.562 1.00 37.00 367 ASN A N 1
ATOM 2877 C CA . ASN A 1 367 ? -5.761 0.516 -65.565 1.00 37.00 367 ASN A CA 1
ATOM 2878 C C . ASN A 1 367 ? -4.609 -0.264 -64.923 1.00 37.00 367 ASN A C 1
ATOM 2880 O O . ASN A 1 367 ? -3.828 0.271 -64.141 1.00 37.00 367 ASN A O 1
ATOM 2884 N N . ILE A 1 368 ? -4.569 -1.556 -65.236 1.00 47.12 368 ILE A N 1
ATOM 2885 C CA . ILE A 1 368 ? -3.462 -2.473 -64.969 1.00 47.12 368 ILE A CA 1
ATOM 2886 C C . ILE A 1 368 ? -2.670 -2.552 -66.276 1.00 47.12 368 ILE A C 1
ATOM 2888 O O . ILE A 1 368 ? -3.245 -3.001 -67.269 1.00 47.12 368 ILE A O 1
ATOM 2892 N N . PRO A 1 369 ? -1.376 -2.204 -66.320 1.00 43.91 369 PRO A N 1
ATOM 2893 C CA . PRO A 1 369 ? -0.508 -2.666 -67.384 1.00 43.91 369 PRO A CA 1
ATOM 2894 C C . PRO A 1 369 ? 0.257 -3.898 -66.908 1.00 43.91 369 PRO A C 1
ATOM 2896 O O . PRO A 1 369 ? 1.031 -3.859 -65.951 1.00 43.91 369 PRO A O 1
ATOM 2899 N N . GLY A 1 370 ? -0.024 -5.004 -67.589 1.00 35.56 370 GLY A N 1
ATOM 2900 C CA . GLY A 1 370 ? 0.717 -6.246 -67.491 1.00 35.56 370 GLY A CA 1
ATOM 2901 C C . GLY A 1 370 ? 2.034 -6.225 -68.267 1.00 35.56 370 GLY A C 1
ATOM 2902 O O . GLY A 1 370 ? 2.385 -5.272 -68.959 1.00 35.56 370 GLY A O 1
ATOM 2903 N N . ALA A 1 371 ? 2.728 -7.343 -68.104 1.00 42.22 371 ALA A N 1
ATOM 2904 C CA . ALA A 1 371 ? 4.017 -7.705 -68.662 1.00 42.22 371 ALA A CA 1
ATOM 2905 C C . ALA A 1 371 ? 4.087 -7.737 -70.202 1.00 42.22 371 ALA A C 1
ATOM 2907 O O . ALA A 1 371 ? 3.162 -8.208 -70.860 1.00 42.22 371 ALA A O 1
ATOM 2908 N N . ALA A 1 372 ? 5.253 -7.349 -70.724 1.00 35.53 372 ALA A N 1
ATOM 2909 C CA . ALA A 1 372 ? 5.903 -7.828 -71.952 1.00 35.53 372 ALA A CA 1
ATOM 2910 C C . ALA A 1 372 ? 7.393 -7.436 -71.814 1.00 35.53 372 ALA A C 1
ATOM 2912 O O . ALA A 1 372 ? 7.686 -6.278 -71.535 1.00 35.53 372 ALA A O 1
ATOM 2913 N N . THR A 1 373 ? 8.328 -8.373 -71.614 1.00 45.72 373 THR A N 1
ATOM 2914 C CA . THR A 1 373 ? 9.178 -8.986 -72.659 1.00 45.72 373 THR A CA 1
ATOM 2915 C C . THR A 1 373 ? 9.530 -8.030 -73.795 1.00 45.72 373 THR A C 1
ATOM 2917 O O . THR A 1 373 ? 8.654 -7.732 -74.595 1.00 45.72 373 THR A O 1
ATOM 2920 N N . ASP A 1 374 ? 10.789 -7.588 -73.854 1.00 38.03 374 ASP A N 1
ATOM 2921 C CA . ASP A 1 374 ? 11.639 -7.711 -75.046 1.00 38.03 374 ASP A CA 1
ATOM 2922 C C . ASP A 1 374 ? 13.081 -7.250 -74.748 1.00 38.03 374 ASP A C 1
ATOM 2924 O O . ASP A 1 374 ? 13.329 -6.169 -74.216 1.00 38.03 374 ASP A O 1
ATOM 2928 N N . ASP A 1 375 ? 14.011 -8.141 -75.080 1.00 43.81 375 ASP A N 1
ATOM 2929 C CA . ASP A 1 375 ? 15.443 -7.920 -75.318 1.00 43.81 375 ASP A CA 1
ATOM 2930 C C . ASP A 1 375 ? 15.584 -7.197 -76.680 1.00 43.81 375 ASP A C 1
ATOM 2932 O O . ASP A 1 375 ? 14.776 -7.471 -77.578 1.00 43.81 375 ASP A O 1
ATOM 2936 N N . PRO A 1 376 ? 16.551 -6.279 -76.888 1.00 53.25 376 PRO A N 1
ATOM 2937 C CA . PRO A 1 376 ? 17.774 -6.743 -77.549 1.00 53.25 376 PRO A CA 1
ATOM 2938 C C . PRO A 1 376 ? 19.075 -5.993 -77.182 1.00 53.25 376 PRO A C 1
ATOM 2940 O O . PRO A 1 376 ? 19.144 -4.769 -77.110 1.00 53.25 376 PRO A O 1
ATOM 2943 N N . SER A 1 377 ? 20.142 -6.785 -77.083 1.00 40.91 377 SER A N 1
ATOM 2944 C CA . SER A 1 377 ? 21.495 -6.610 -77.655 1.00 40.91 377 SER A CA 1
ATOM 2945 C C . SER A 1 377 ? 21.908 -5.280 -78.333 1.00 40.91 377 SER A C 1
ATOM 2947 O O . SER A 1 377 ? 21.293 -4.856 -79.312 1.00 40.91 377 SER A O 1
ATOM 2949 N N . GLY A 1 378 ? 23.102 -4.792 -77.958 1.00 39.66 378 GLY A N 1
ATOM 2950 C CA . GLY A 1 378 ? 23.989 -3.881 -78.718 1.00 39.66 378 GLY A CA 1
ATOM 2951 C C . GLY A 1 378 ? 24.968 -3.175 -77.764 1.00 39.66 378 GLY A C 1
ATOM 2952 O O . GLY A 1 378 ? 24.537 -2.332 -76.994 1.00 39.66 378 GLY A O 1
ATOM 2953 N N . VAL A 1 379 ? 26.180 -3.688 -77.509 1.00 42.56 379 VAL A N 1
ATOM 2954 C CA . VAL A 1 379 ? 27.458 -3.439 -78.223 1.00 42.56 379 VAL A CA 1
ATOM 2955 C C . VAL A 1 379 ? 27.748 -1.957 -78.489 1.00 42.56 379 VAL A C 1
ATOM 2957 O O . VAL A 1 379 ? 27.176 -1.402 -79.415 1.00 42.56 379 VAL A O 1
ATOM 2960 N N . GLU A 1 380 ? 28.674 -1.393 -77.706 1.00 43.16 380 GLU A N 1
ATOM 2961 C CA . GLU A 1 380 ? 29.749 -0.430 -78.051 1.00 43.16 380 GLU A CA 1
ATOM 2962 C C . GLU A 1 380 ? 30.609 -0.307 -76.764 1.00 43.16 380 GLU A C 1
ATOM 2964 O O . GLU A 1 380 ? 30.073 -0.073 -75.683 1.00 43.16 380 GLU A O 1
ATOM 2969 N N . GLU A 1 381 ? 31.846 -0.828 -76.710 1.00 40.06 381 GLU A N 1
ATOM 2970 C CA . GLU A 1 381 ? 33.102 -0.096 -77.006 1.00 40.06 381 GLU A CA 1
ATOM 2971 C C . GLU A 1 381 ? 33.014 1.352 -76.497 1.00 40.06 381 GLU A C 1
ATOM 2973 O O . GLU A 1 381 ? 32.220 2.126 -77.001 1.00 40.06 381 GLU A O 1
ATOM 2978 N N . GLY A 1 382 ? 33.717 1.830 -75.480 1.00 34.50 382 GLY A N 1
ATOM 2979 C CA . GLY A 1 382 ? 35.030 1.548 -74.921 1.00 34.50 382 GLY A CA 1
ATOM 2980 C C . GLY A 1 382 ? 35.519 2.903 -74.385 1.00 34.50 382 GLY A C 1
ATOM 2981 O O . GLY A 1 382 ? 35.170 3.921 -74.965 1.00 34.50 382 GLY A O 1
ATOM 2982 N N . GLU A 1 383 ? 36.254 2.945 -73.278 1.00 39.53 383 GLU A N 1
ATOM 2983 C CA . GLU A 1 383 ? 37.354 3.901 -73.090 1.00 39.53 383 GLU A CA 1
ATOM 2984 C C . GLU A 1 383 ? 38.086 3.601 -71.782 1.00 39.53 383 GLU A C 1
ATOM 2986 O O . GLU A 1 383 ? 37.502 3.392 -70.718 1.00 39.53 383 GLU A O 1
ATOM 2991 N N . GLU A 1 384 ? 39.397 3.511 -71.944 1.00 41.81 384 GLU A N 1
ATOM 2992 C CA . GLU A 1 384 ? 40.417 3.278 -70.943 1.00 41.81 384 GLU A CA 1
ATOM 2993 C C . GLU A 1 384 ? 40.583 4.537 -70.082 1.00 41.81 384 GLU A C 1
ATOM 2995 O O . GLU A 1 384 ? 40.572 5.657 -70.588 1.00 41.81 384 GLU A O 1
ATOM 3000 N N . GLY A 1 385 ? 40.753 4.352 -68.774 1.00 38.59 385 GLY A N 1
ATOM 3001 C CA . GLY A 1 385 ? 40.963 5.435 -67.818 1.00 38.59 385 GLY A CA 1
ATOM 3002 C C . GLY A 1 385 ? 41.843 4.963 -66.671 1.00 38.59 385 GLY A C 1
ATOM 3003 O O . GLY A 1 385 ? 41.339 4.553 -65.635 1.00 38.59 385 GLY A O 1
ATOM 3004 N N . GLU A 1 386 ? 43.137 4.927 -66.976 1.00 41.84 386 GLU A N 1
ATOM 3005 C CA . GLU A 1 386 ? 44.335 5.043 -66.135 1.00 41.84 386 GLU A CA 1
ATOM 3006 C C . GLU A 1 386 ? 44.244 4.721 -64.631 1.00 41.84 386 GLU A C 1
ATOM 3008 O O . GLU A 1 386 ? 43.540 5.342 -63.839 1.00 41.84 386 GLU A O 1
ATOM 3013 N N . ALA A 1 387 ? 45.089 3.760 -64.252 1.00 43.12 387 ALA A N 1
ATOM 3014 C CA . ALA A 1 387 ? 45.517 3.502 -62.892 1.00 43.12 387 ALA A CA 1
ATOM 3015 C C . ALA A 1 387 ? 46.422 4.641 -62.401 1.00 43.12 387 ALA A C 1
ATOM 3017 O O . ALA A 1 387 ? 47.465 4.898 -63.002 1.00 43.12 387 ALA A O 1
ATOM 3018 N N . GLU A 1 388 ? 46.061 5.256 -61.278 1.00 43.19 388 GLU A N 1
ATOM 3019 C CA . GLU A 1 388 ? 47.019 5.966 -60.436 1.00 43.19 388 GLU A CA 1
ATOM 3020 C C . GLU A 1 388 ? 47.232 5.174 -59.145 1.00 43.19 388 GLU A C 1
ATOM 3022 O O . GLU A 1 388 ? 46.325 4.983 -58.331 1.00 43.19 388 GLU A O 1
ATOM 3027 N N . ASP A 1 389 ? 48.465 4.688 -59.017 1.00 49.56 389 ASP A N 1
ATOM 3028 C CA . ASP A 1 389 ? 49.084 4.215 -57.791 1.00 49.56 389 ASP A CA 1
ATOM 3029 C C . ASP A 1 389 ? 49.009 5.312 -56.720 1.00 49.56 389 ASP A C 1
ATOM 3031 O O . ASP A 1 389 ? 49.547 6.406 -56.902 1.00 49.56 389 ASP A O 1
ATOM 3035 N N . LEU A 1 390 ? 48.396 5.010 -55.573 1.00 44.00 390 LEU A N 1
ATOM 3036 C CA . LEU A 1 390 ? 48.607 5.786 -54.356 1.00 44.00 390 LEU A CA 1
ATOM 3037 C C . LEU A 1 390 ? 49.242 4.903 -53.288 1.00 44.00 390 LEU A C 1
ATOM 3039 O O . LEU A 1 390 ? 48.672 3.917 -52.823 1.00 44.00 390 LEU A O 1
ATOM 3043 N N . GLU A 1 391 ? 50.470 5.312 -52.983 1.00 43.91 391 GLU A N 1
ATOM 3044 C CA . GLU A 1 391 ? 51.424 4.779 -52.028 1.00 43.91 391 GLU A CA 1
ATOM 3045 C C . GLU A 1 391 ? 50.825 4.489 -50.647 1.00 43.91 391 GLU A C 1
ATOM 3047 O O . GLU A 1 391 ? 50.053 5.264 -50.077 1.00 43.91 391 GLU A O 1
ATOM 3052 N N . GLU A 1 392 ? 51.285 3.376 -50.081 1.00 44.19 392 GLU A N 1
ATOM 3053 C CA . GLU A 1 392 ? 51.158 3.020 -48.675 1.00 44.19 392 GLU A CA 1
ATOM 3054 C C . GLU A 1 392 ? 51.832 4.089 -47.795 1.00 44.19 392 GLU A C 1
ATOM 3056 O O . GLU A 1 392 ? 53.053 4.137 -47.649 1.00 44.19 392 GLU A O 1
ATOM 3061 N N . GLY A 1 393 ? 51.020 4.958 -47.194 1.00 34.91 393 GLY A N 1
ATOM 3062 C CA . GLY A 1 393 ? 51.440 5.863 -46.128 1.00 34.91 393 GLY A CA 1
ATOM 3063 C C . GLY A 1 393 ? 51.296 5.202 -44.759 1.00 34.91 393 GLY A C 1
ATOM 3064 O O . GLY A 1 393 ? 50.211 5.195 -44.177 1.00 34.91 393 GLY A O 1
ATOM 3065 N N . GLU A 1 394 ? 52.393 4.670 -44.223 1.00 42.94 394 GLU A N 1
ATOM 3066 C CA . GLU A 1 394 ? 52.512 4.362 -42.798 1.00 42.94 394 GLU A CA 1
ATOM 3067 C C . GLU A 1 394 ? 52.530 5.659 -41.960 1.00 42.94 394 GLU A C 1
ATOM 3069 O O . GLU A 1 394 ? 53.309 6.573 -42.232 1.00 42.94 394 GLU A O 1
ATOM 3074 N N . GLY A 1 395 ? 51.748 5.697 -40.873 1.00 38.31 395 GLY A N 1
ATOM 3075 C CA . GLY A 1 395 ? 52.079 6.490 -39.680 1.00 38.31 395 GLY A CA 1
ATOM 3076 C C . GLY A 1 395 ? 51.071 7.560 -39.245 1.00 38.31 395 GLY A C 1
ATOM 3077 O O . GLY A 1 395 ? 51.069 8.663 -39.772 1.00 38.31 395 GLY A O 1
ATOM 3078 N N . TYR A 1 396 ? 50.289 7.261 -38.204 1.00 38.97 396 TYR A N 1
ATOM 3079 C CA . TYR A 1 396 ? 50.355 7.871 -36.859 1.00 38.97 396 TYR A CA 1
ATOM 3080 C C . TYR A 1 396 ? 49.118 7.421 -36.066 1.00 38.97 396 TYR A C 1
ATOM 3082 O O . TYR A 1 396 ? 47.984 7.696 -36.443 1.00 38.97 396 TYR A O 1
ATOM 3090 N N . ILE A 1 397 ? 49.336 6.698 -34.967 1.00 42.66 397 ILE A N 1
ATOM 3091 C CA . ILE A 1 397 ? 48.296 6.453 -33.965 1.00 42.66 397 ILE A CA 1
ATOM 3092 C C . ILE A 1 397 ? 48.237 7.722 -33.116 1.00 42.66 397 ILE A C 1
ATOM 3094 O O . ILE A 1 397 ? 49.226 8.066 -32.468 1.00 42.66 397 ILE A O 1
ATOM 3098 N N . ASP A 1 398 ? 47.106 8.423 -33.161 1.00 42.22 398 ASP A N 1
ATOM 3099 C CA . ASP A 1 398 ? 46.855 9.593 -32.326 1.00 42.22 398 ASP A CA 1
ATOM 3100 C C . ASP A 1 398 ? 46.851 9.209 -30.839 1.00 42.22 398 ASP A C 1
ATOM 3102 O O . ASP A 1 398 ? 46.140 8.311 -30.382 1.00 42.22 398 ASP A O 1
ATOM 3106 N N . ASP A 1 399 ? 47.694 9.920 -30.098 1.00 52.38 399 ASP A N 1
ATOM 3107 C CA . ASP A 1 399 ? 47.882 9.863 -28.652 1.00 52.38 399 ASP A CA 1
ATOM 3108 C C . ASP A 1 399 ? 46.595 10.347 -27.947 1.00 52.38 399 ASP A C 1
ATOM 3110 O O . ASP A 1 399 ? 46.113 11.449 -28.246 1.00 52.38 399 ASP A O 1
ATOM 3114 N N . PRO A 1 400 ? 45.984 9.582 -27.022 1.00 47.62 400 PRO A N 1
ATOM 3115 C CA . PRO A 1 400 ? 44.750 10.017 -26.396 1.00 47.62 400 PRO A CA 1
ATOM 3116 C C . PRO A 1 400 ? 45.023 11.147 -25.393 1.00 47.62 400 PRO A C 1
ATOM 3118 O O . PRO A 1 400 ? 45.630 10.951 -24.343 1.00 47.62 400 PRO A O 1
ATOM 3121 N N . LEU A 1 401 ? 44.458 12.316 -25.710 1.00 53.75 401 LEU A N 1
ATOM 3122 C CA . LEU A 1 401 ? 44.107 13.418 -24.804 1.00 53.75 401 LEU A CA 1
ATOM 3123 C C . LEU A 1 401 ? 45.279 14.182 -24.166 1.00 53.75 401 LEU A C 1
ATOM 3125 O O . LEU A 1 401 ? 45.549 14.089 -22.967 1.00 53.75 401 LEU A O 1
ATOM 3129 N N . LYS A 1 402 ? 45.861 15.111 -24.933 1.00 64.62 402 LYS A N 1
ATOM 3130 C CA . LYS A 1 402 ? 46.456 16.312 -24.329 1.00 64.62 402 LYS A CA 1
ATOM 3131 C C . LYS A 1 402 ? 45.338 17.223 -23.796 1.00 64.62 402 LYS A C 1
ATOM 3133 O O . LYS A 1 402 ? 44.423 17.543 -24.558 1.00 64.62 402 LYS A O 1
ATOM 3138 N N . PRO A 1 403 ? 45.391 17.673 -22.529 1.00 67.38 403 PRO A N 1
ATOM 3139 C CA . PRO A 1 403 ? 44.442 18.658 -22.025 1.00 67.38 403 PRO A CA 1
ATOM 3140 C C . PRO A 1 403 ? 44.547 19.959 -22.832 1.00 67.38 403 PRO A C 1
ATOM 3142 O O . PRO A 1 403 ? 45.641 20.358 -23.237 1.00 67.38 403 PRO A O 1
ATOM 3145 N N . ALA A 1 404 ? 43.399 20.602 -23.068 1.00 72.88 404 ALA A N 1
ATOM 3146 C CA . ALA A 1 404 ? 43.324 21.871 -23.785 1.00 72.88 404 ALA A CA 1
ATOM 3147 C C . ALA A 1 404 ? 44.231 22.921 -23.123 1.00 72.88 404 ALA A C 1
ATOM 3149 O O . ALA A 1 404 ? 44.255 23.040 -21.897 1.00 72.88 404 ALA A O 1
ATOM 3150 N N . ASP A 1 405 ? 44.968 23.679 -23.941 1.00 81.31 405 ASP A N 1
ATOM 3151 C CA . ASP A 1 405 ? 45.860 24.735 -23.461 1.00 81.31 405 ASP A CA 1
ATOM 3152 C C . ASP A 1 405 ? 45.060 25.735 -22.602 1.00 81.31 405 ASP A C 1
ATOM 3154 O O . ASP A 1 405 ? 44.106 26.340 -23.112 1.00 81.31 405 ASP A O 1
ATOM 3158 N N . PRO A 1 406 ? 45.427 25.931 -21.320 1.00 74.31 406 PRO A N 1
ATOM 3159 C CA . PRO A 1 406 ? 44.694 26.778 -20.379 1.00 74.31 406 PRO A CA 1
ATOM 3160 C C . PRO A 1 406 ? 44.636 28.258 -20.787 1.00 74.31 406 PRO A C 1
ATOM 3162 O O . PRO A 1 406 ? 43.831 29.006 -20.233 1.00 74.31 406 PRO A O 1
ATOM 3165 N N . ASN A 1 407 ? 45.454 28.688 -21.753 1.00 77.44 407 ASN A N 1
ATOM 3166 C CA . ASN A 1 407 ? 45.443 30.051 -22.283 1.00 77.44 407 ASN A CA 1
ATOM 3167 C C . ASN A 1 407 ? 44.499 30.237 -23.480 1.00 77.44 407 ASN A C 1
ATOM 3169 O O . ASN A 1 407 ? 44.337 31.355 -23.966 1.00 77.44 407 ASN A O 1
ATOM 3173 N N . THR A 1 408 ? 43.865 29.167 -23.959 1.00 84.62 408 THR A N 1
ATOM 3174 C CA . THR A 1 408 ? 42.843 29.242 -25.009 1.00 84.62 408 THR A CA 1
ATOM 3175 C C . THR A 1 408 ? 41.449 29.383 -24.408 1.00 84.62 408 THR A C 1
ATOM 3177 O O . THR A 1 408 ? 41.194 28.946 -23.285 1.00 84.62 408 THR A O 1
ATOM 3180 N N . ALA A 1 409 ? 40.509 29.938 -25.177 1.00 68.38 409 ALA A N 1
ATOM 3181 C CA . ALA A 1 409 ? 39.110 30.043 -24.756 1.00 68.38 409 ALA A CA 1
ATOM 3182 C C . ALA A 1 409 ? 38.509 28.672 -24.378 1.00 68.38 409 ALA A C 1
ATOM 3184 O O . ALA A 1 409 ? 37.758 28.572 -23.411 1.00 68.38 409 ALA A O 1
ATOM 3185 N N . ALA A 1 410 ? 38.902 27.603 -25.082 1.00 67.81 410 ALA A N 1
ATOM 3186 C CA . ALA A 1 410 ? 38.489 26.234 -24.776 1.00 67.81 410 ALA A CA 1
ATOM 3187 C C . ALA A 1 410 ? 39.078 25.723 -23.446 1.00 67.81 410 ALA A C 1
ATOM 3189 O O . ALA A 1 410 ? 38.360 25.122 -22.649 1.00 67.81 410 ALA A O 1
ATOM 3190 N N . GLY A 1 411 ? 40.355 26.008 -23.164 1.00 86.00 411 GLY A N 1
ATOM 3191 C CA . GLY A 1 411 ? 40.984 25.660 -21.885 1.00 86.00 411 GLY A CA 1
ATOM 3192 C C . GLY A 1 411 ? 40.400 26.432 -20.698 1.00 86.00 411 GLY A C 1
ATOM 3193 O O . GLY A 1 411 ? 40.179 25.856 -19.632 1.00 86.00 411 GLY A O 1
ATOM 3194 N N . GLN A 1 412 ? 40.065 27.710 -20.888 1.00 81.56 412 GLN A N 1
ATOM 3195 C CA . GLN A 1 412 ? 39.402 28.524 -19.863 1.00 81.56 412 GLN A CA 1
ATOM 3196 C C . GLN A 1 412 ? 37.970 28.044 -19.584 1.00 81.56 412 GLN A C 1
ATOM 3198 O O . GLN A 1 412 ? 37.577 27.948 -18.421 1.00 81.56 412 GLN A O 1
ATOM 3203 N N . ALA A 1 413 ? 37.216 27.670 -20.623 1.00 70.06 413 ALA A N 1
ATOM 3204 C CA . ALA A 1 413 ? 35.879 27.097 -20.480 1.00 70.06 413 ALA A CA 1
ATOM 3205 C C . ALA A 1 413 ? 35.905 25.734 -19.763 1.00 70.06 413 ALA A C 1
ATOM 3207 O O . ALA A 1 413 ? 35.095 25.494 -18.867 1.00 70.06 413 ALA A O 1
ATOM 3208 N N . ALA A 1 414 ? 36.874 24.871 -20.088 1.00 74.88 414 ALA A N 1
ATOM 3209 C CA . ALA A 1 414 ? 37.052 23.583 -19.419 1.00 74.88 414 ALA A CA 1
ATOM 3210 C C . ALA A 1 414 ? 37.404 23.744 -17.927 1.00 74.88 414 ALA A C 1
ATOM 3212 O O . ALA A 1 414 ? 36.832 23.056 -17.081 1.00 74.88 414 ALA A O 1
ATOM 3213 N N . MET A 1 415 ? 38.279 24.698 -17.579 1.00 82.19 415 MET A N 1
ATOM 3214 C CA . MET A 1 415 ? 38.593 25.002 -16.176 1.00 82.19 415 MET A CA 1
ATOM 3215 C C . MET A 1 415 ? 37.397 25.595 -15.417 1.00 82.19 415 MET A C 1
ATOM 3217 O O . MET A 1 415 ? 37.170 25.231 -14.262 1.00 82.19 415 MET A O 1
ATOM 3221 N N . ALA A 1 416 ? 36.601 26.459 -16.053 1.00 75.38 416 ALA A N 1
ATOM 3222 C CA . ALA A 1 416 ? 35.391 27.017 -15.448 1.00 75.38 416 ALA A CA 1
ATOM 3223 C C . ALA A 1 416 ? 34.328 25.936 -15.178 1.00 75.38 416 ALA A C 1
ATOM 3225 O O . ALA A 1 416 ? 33.748 25.903 -14.092 1.00 75.38 416 ALA A O 1
ATOM 3226 N N . ALA A 1 417 ? 34.126 25.005 -16.115 1.00 65.88 417 ALA A N 1
ATOM 3227 C CA . ALA A 1 417 ? 33.217 23.872 -15.944 1.00 65.88 417 ALA A CA 1
ATOM 3228 C C . ALA A 1 417 ? 33.668 22.936 -14.808 1.00 65.88 417 ALA A C 1
ATOM 3230 O O . ALA A 1 417 ? 32.857 22.509 -13.984 1.00 65.88 417 ALA A O 1
ATOM 3231 N N . GLN A 1 418 ? 34.974 22.670 -14.705 1.00 73.81 418 GLN A N 1
ATOM 3232 C CA . GLN A 1 418 ? 35.529 21.840 -13.635 1.00 73.81 418 GLN A CA 1
ATOM 3233 C C . GLN A 1 418 ? 35.418 22.519 -12.257 1.00 73.81 418 GLN A C 1
ATOM 3235 O O . GLN A 1 418 ? 35.139 21.851 -11.260 1.00 73.81 418 GLN A O 1
ATOM 3240 N N . ALA A 1 419 ? 35.575 23.846 -12.192 1.00 73.12 419 ALA A N 1
ATOM 3241 C CA . ALA A 1 419 ? 35.360 24.626 -10.974 1.00 73.12 419 ALA A CA 1
ATOM 3242 C C . ALA A 1 419 ? 33.881 24.643 -10.543 1.00 73.12 419 ALA A C 1
ATOM 3244 O O . ALA A 1 419 ? 33.592 24.465 -9.359 1.00 73.12 419 ALA A O 1
ATOM 3245 N N . ALA A 1 420 ? 32.948 24.775 -11.492 1.00 62.59 420 ALA A N 1
ATOM 3246 C CA . ALA A 1 420 ? 31.509 24.728 -11.230 1.00 62.59 420 ALA A CA 1
ATOM 3247 C C . ALA A 1 420 ? 31.056 23.348 -10.718 1.00 62.59 420 ALA A C 1
ATOM 3249 O O . ALA A 1 420 ? 30.322 23.260 -9.734 1.00 62.59 420 ALA A O 1
ATOM 3250 N N . ALA A 1 421 ? 31.566 22.261 -11.308 1.00 63.19 421 ALA A N 1
ATOM 3251 C CA . ALA A 1 421 ? 31.296 20.902 -10.837 1.00 63.19 421 ALA A CA 1
ATOM 3252 C C . ALA A 1 421 ? 31.795 20.676 -9.397 1.00 63.19 421 ALA A C 1
ATOM 3254 O O . ALA A 1 421 ? 31.122 20.038 -8.587 1.00 63.19 421 ALA A O 1
ATOM 3255 N N . LYS A 1 422 ? 32.952 21.254 -9.045 1.00 67.81 422 LYS A N 1
ATOM 3256 C CA . LYS A 1 422 ? 33.522 21.162 -7.694 1.00 67.81 422 LYS A CA 1
ATOM 3257 C C . LYS A 1 422 ? 32.733 21.978 -6.664 1.00 67.81 422 LYS A C 1
ATOM 3259 O O . LYS A 1 422 ? 32.575 21.527 -5.533 1.00 67.81 422 LYS A O 1
ATOM 3264 N N . ALA A 1 423 ? 32.210 23.142 -7.055 1.00 58.00 423 ALA A N 1
ATOM 3265 C CA . ALA A 1 423 ? 31.349 23.968 -6.209 1.00 58.00 423 ALA A CA 1
ATOM 3266 C C . ALA A 1 423 ? 29.995 23.290 -5.930 1.00 58.00 423 ALA A C 1
ATOM 3268 O O . ALA A 1 423 ? 29.544 23.262 -4.786 1.00 58.00 423 ALA A O 1
ATOM 3269 N N . ASN A 1 424 ? 29.399 22.656 -6.944 1.00 52.94 424 ASN A N 1
ATOM 3270 C CA . ASN A 1 424 ? 28.134 21.931 -6.796 1.00 52.94 424 ASN A CA 1
ATOM 3271 C C . ASN A 1 424 ? 28.285 20.649 -5.959 1.00 52.94 424 ASN A C 1
ATOM 3273 O O . ASN A 1 424 ? 27.404 20.326 -5.166 1.00 52.94 424 ASN A O 1
ATOM 3277 N N . GLY A 1 425 ? 29.427 19.959 -6.055 1.00 48.19 425 GLY A N 1
ATOM 3278 C CA . GLY A 1 425 ? 29.738 18.818 -5.186 1.00 48.19 425 GLY A CA 1
ATOM 3279 C C . GLY A 1 425 ? 29.938 19.199 -3.712 1.00 48.19 425 GLY A C 1
ATOM 3280 O O . GLY A 1 425 ? 29.599 18.418 -2.827 1.00 48.19 425 GLY A O 1
ATOM 3281 N N . ALA A 1 426 ? 30.441 20.406 -3.430 1.00 43.84 426 ALA A N 1
ATOM 3282 C CA . ALA A 1 426 ? 30.617 20.899 -2.063 1.00 43.84 426 ALA A CA 1
ATOM 3283 C C . ALA A 1 426 ? 29.290 21.325 -1.405 1.00 43.84 426 ALA A C 1
ATOM 3285 O O . ALA A 1 426 ? 29.112 21.109 -0.209 1.00 43.84 426 ALA A O 1
ATOM 3286 N N . ALA A 1 427 ? 28.341 21.863 -2.180 1.00 43.97 427 ALA A N 1
ATOM 3287 C CA . ALA A 1 427 ? 27.012 22.237 -1.687 1.00 43.97 427 ALA A CA 1
ATOM 3288 C C . ALA A 1 427 ? 26.144 21.021 -1.303 1.00 43.97 427 ALA A C 1
ATOM 3290 O O . ALA A 1 427 ? 25.310 21.114 -0.407 1.00 43.97 427 ALA A O 1
ATOM 3291 N N . ALA A 1 428 ? 26.374 19.862 -1.930 1.00 40.31 428 ALA A N 1
ATOM 3292 C CA . ALA A 1 428 ? 25.657 18.621 -1.627 1.00 40.31 428 ALA A CA 1
ATOM 3293 C C . ALA A 1 428 ? 26.128 17.921 -0.331 1.00 40.31 428 ALA A C 1
ATOM 3295 O O . ALA A 1 428 ? 25.446 17.027 0.164 1.00 40.31 428 ALA A O 1
ATOM 3296 N N . LEU A 1 429 ? 27.278 18.315 0.234 1.00 38.41 429 LEU A N 1
ATOM 3297 C CA . LEU A 1 429 ? 27.870 17.684 1.425 1.00 38.41 429 LEU A CA 1
ATOM 3298 C C . LEU A 1 429 ? 27.531 18.386 2.749 1.00 38.41 429 LEU A C 1
ATOM 3300 O O . LEU A 1 429 ? 27.849 17.857 3.812 1.00 38.41 429 LEU A O 1
ATOM 3304 N N . THR A 1 430 ? 26.852 19.534 2.720 1.00 40.72 430 THR A N 1
ATOM 3305 C CA . THR A 1 430 ? 26.405 20.250 3.927 1.00 40.72 430 THR A CA 1
ATOM 3306 C C . THR A 1 430 ? 24.895 20.120 4.117 1.00 40.72 430 THR A C 1
ATOM 3308 O O . THR A 1 430 ? 24.175 21.112 4.188 1.00 40.72 430 THR A O 1
ATOM 3311 N N . GLY A 1 431 ? 24.396 18.884 4.172 1.00 40.72 431 GLY A N 1
ATOM 3312 C CA . GLY A 1 431 ? 23.041 18.598 4.642 1.00 40.72 431 GLY A CA 1
ATOM 3313 C C . GLY A 1 431 ? 22.985 18.697 6.166 1.00 40.72 431 GLY A C 1
ATOM 3314 O O . GLY A 1 431 ? 23.349 17.749 6.857 1.00 40.72 431 GLY A O 1
ATOM 3315 N N . ALA A 1 432 ? 22.550 19.842 6.691 1.00 31.77 432 ALA A N 1
ATOM 3316 C CA . ALA A 1 432 ? 22.228 20.019 8.104 1.00 31.77 432 ALA A CA 1
ATOM 3317 C C . ALA A 1 432 ? 20.881 20.740 8.229 1.00 31.77 432 ALA A C 1
ATOM 3319 O O . ALA A 1 432 ? 20.811 21.968 8.232 1.00 31.77 432 ALA A O 1
ATOM 3320 N N . ASP A 1 433 ? 19.814 19.948 8.324 1.00 38.75 433 ASP A N 1
ATOM 3321 C CA . ASP A 1 433 ? 18.488 20.420 8.703 1.00 38.75 433 ASP A CA 1
ATOM 3322 C C . ASP A 1 433 ? 18.421 20.708 10.212 1.00 38.75 433 ASP A C 1
ATOM 3324 O O . ASP A 1 433 ? 18.857 19.913 11.046 1.00 38.75 433 ASP A O 1
ATOM 3328 N N . ASN A 1 434 ? 17.782 21.834 10.540 1.00 47.16 434 ASN A N 1
ATOM 3329 C CA . ASN A 1 434 ? 17.212 22.200 11.841 1.00 47.16 434 ASN A CA 1
ATOM 3330 C C . ASN A 1 434 ? 18.170 22.371 13.034 1.00 47.16 434 ASN A C 1
ATOM 3332 O O . ASN A 1 434 ? 18.101 21.650 14.030 1.00 47.16 434 ASN A O 1
ATOM 3336 N N . ALA A 1 435 ? 18.931 23.466 13.024 1.00 40.78 435 ALA A N 1
ATOM 3337 C CA . ALA A 1 435 ? 19.331 24.134 14.260 1.00 40.78 435 ALA A CA 1
ATOM 3338 C C . ALA A 1 435 ? 19.006 25.629 14.161 1.00 40.78 435 ALA A C 1
ATOM 3340 O O . ALA A 1 435 ? 19.530 26.327 13.301 1.00 40.78 435 ALA A O 1
ATOM 3341 N N . ASP A 1 436 ? 18.130 26.103 15.049 1.00 51.38 436 ASP A N 1
ATOM 3342 C CA . ASP A 1 436 ? 17.849 27.520 15.283 1.00 51.38 436 ASP A CA 1
ATOM 3343 C C . ASP A 1 436 ? 19.175 28.287 15.509 1.00 51.38 436 ASP A C 1
ATOM 3345 O O . ASP A 1 436 ? 19.814 28.106 16.558 1.00 51.38 436 ASP A O 1
ATOM 3349 N N . PRO A 1 437 ? 19.617 29.133 14.556 1.00 48.66 437 PRO A N 1
ATOM 3350 C CA . PRO A 1 437 ? 20.911 29.806 14.645 1.00 48.66 437 PRO A CA 1
ATOM 3351 C C . PRO A 1 437 ? 20.972 30.804 15.812 1.00 48.66 437 PRO A C 1
ATOM 3353 O O . PRO A 1 437 ? 22.061 31.127 16.291 1.00 48.66 437 PRO A O 1
ATOM 3356 N N . GLY A 1 438 ? 19.822 31.236 16.347 1.00 52.22 438 GLY A N 1
ATOM 3357 C CA . GLY A 1 438 ? 19.756 32.084 17.537 1.00 52.22 438 GLY A CA 1
ATOM 3358 C C . GLY A 1 438 ? 20.143 31.355 18.828 1.00 52.22 438 GLY A C 1
ATOM 3359 O O . GLY A 1 438 ? 20.668 31.972 19.758 1.00 52.22 438 GLY A O 1
ATOM 3360 N N . ARG A 1 439 ? 19.946 30.033 18.893 1.00 46.81 439 ARG A N 1
ATOM 3361 C CA . ARG A 1 439 ? 20.172 29.239 20.111 1.00 46.81 439 ARG A CA 1
ATOM 3362 C C . ARG A 1 439 ? 21.627 28.790 20.270 1.00 46.81 439 ARG A C 1
ATOM 3364 O O . ARG A 1 439 ? 22.131 28.759 21.394 1.00 46.81 439 ARG A O 1
ATOM 3371 N N . ALA A 1 440 ? 22.318 28.529 19.160 1.00 48.69 440 ALA A N 1
ATOM 3372 C CA . ALA A 1 440 ? 23.744 28.194 19.152 1.00 48.69 440 ALA A CA 1
ATOM 3373 C C . ALA A 1 440 ? 24.619 29.388 19.578 1.00 48.69 440 ALA A C 1
ATOM 3375 O O . ALA A 1 440 ? 25.537 29.233 20.384 1.00 48.69 440 ALA A O 1
ATOM 3376 N N . LEU A 1 441 ? 24.277 30.603 19.129 1.00 44.38 441 LEU A N 1
ATOM 3377 C CA . LEU A 1 441 ? 25.005 31.823 19.500 1.00 44.38 441 LEU A CA 1
ATOM 3378 C C . LEU A 1 441 ? 24.816 32.190 20.986 1.00 44.38 441 LEU A C 1
ATOM 3380 O O . LEU A 1 441 ? 25.729 32.708 21.629 1.00 44.38 441 LEU A O 1
ATOM 3384 N N . ALA A 1 442 ? 23.647 31.881 21.558 1.00 55.00 442 ALA A N 1
ATOM 3385 C CA . ALA A 1 442 ? 23.362 32.096 22.976 1.00 55.00 442 ALA A CA 1
ATOM 3386 C C . ALA A 1 442 ? 24.086 31.092 23.896 1.00 55.00 442 ALA A C 1
ATOM 3388 O O . ALA A 1 442 ? 24.487 31.461 24.998 1.00 55.00 442 ALA A O 1
ATOM 3389 N N . GLN A 1 443 ? 24.298 29.846 23.451 1.00 51.22 443 GLN A N 1
ATOM 3390 C CA . GLN A 1 443 ? 25.072 28.847 24.202 1.00 51.22 443 GLN A CA 1
ATOM 3391 C C . GLN A 1 443 ? 26.583 29.104 24.157 1.00 51.22 443 GLN A C 1
ATOM 3393 O O . GLN A 1 443 ? 27.244 28.936 25.180 1.00 51.22 443 GLN A O 1
ATOM 3398 N N . LEU A 1 444 ? 27.117 29.577 23.027 1.00 48.81 444 LEU A N 1
ATOM 3399 C CA . LEU A 1 444 ? 28.531 29.956 22.900 1.00 48.81 444 LEU A CA 1
ATOM 3400 C C . LEU A 1 444 ? 28.892 31.181 23.753 1.00 48.81 444 LEU A C 1
ATOM 3402 O O . LEU A 1 444 ? 29.928 31.196 24.410 1.00 48.81 444 LEU A O 1
ATOM 3406 N N . ASN A 1 445 ? 28.002 32.173 23.840 1.00 53.84 445 ASN A N 1
ATOM 3407 C CA . ASN A 1 445 ? 28.224 33.333 24.711 1.00 53.84 445 ASN A CA 1
ATOM 3408 C C . ASN A 1 445 ? 28.097 33.002 26.211 1.00 53.84 445 ASN A C 1
ATOM 3410 O O . ASN A 1 445 ? 28.633 33.731 27.044 1.00 53.84 445 ASN A O 1
ATOM 3414 N N . ALA A 1 446 ? 27.409 31.912 26.569 1.00 53.91 446 ALA A N 1
ATOM 3415 C CA . ALA A 1 446 ? 27.244 31.475 27.956 1.00 53.91 446 ALA A CA 1
ATOM 3416 C C . ALA A 1 446 ? 28.385 30.568 28.460 1.00 53.91 446 ALA A C 1
ATOM 3418 O O . ALA A 1 446 ? 28.552 30.433 29.671 1.00 53.91 446 ALA A O 1
ATOM 3419 N N . SER A 1 447 ? 29.170 29.955 27.566 1.00 60.44 447 SER A N 1
ATOM 3420 C CA . SER A 1 447 ? 30.256 29.032 27.932 1.00 60.44 447 SER A CA 1
ATOM 3421 C C . SER A 1 447 ? 31.620 29.703 28.122 1.00 60.44 447 SER A C 1
ATOM 3423 O O . SER A 1 447 ? 32.547 29.051 28.597 1.00 60.44 447 SER A O 1
ATOM 3425 N N . GLY A 1 448 ? 31.759 30.992 27.785 1.00 57.16 448 GLY A N 1
ATOM 3426 C CA . GLY A 1 448 ? 33.012 31.740 27.943 1.00 57.16 448 GLY A CA 1
ATOM 3427 C C . GLY A 1 448 ? 34.170 31.232 27.073 1.00 57.16 448 GLY A C 1
ATOM 3428 O O . GLY A 1 448 ? 35.316 31.576 27.349 1.00 57.16 448 GLY A O 1
ATOM 3429 N N . MET A 1 449 ? 33.884 30.417 26.054 1.00 55.62 449 MET A N 1
ATOM 3430 C CA . MET A 1 449 ? 34.885 29.893 25.124 1.00 55.62 449 MET A CA 1
ATOM 3431 C C . MET A 1 449 ? 35.281 30.954 24.104 1.00 55.62 449 MET A C 1
ATOM 3433 O O . MET A 1 449 ? 34.434 31.657 23.550 1.00 55.62 449 MET A O 1
ATOM 3437 N N . THR A 1 450 ? 36.581 31.063 23.854 1.00 70.25 450 THR A N 1
ATOM 3438 C CA . THR A 1 450 ? 37.115 31.945 22.820 1.00 70.25 450 THR A CA 1
ATOM 3439 C C . THR A 1 450 ? 37.182 31.199 21.481 1.00 70.25 450 THR A C 1
ATOM 3441 O O . THR A 1 450 ? 37.251 29.971 21.478 1.00 70.25 450 THR A O 1
ATOM 3444 N N . PRO A 1 451 ? 37.176 31.897 20.331 1.00 48.91 451 PRO A N 1
ATOM 3445 C CA . PRO A 1 451 ? 37.298 31.261 19.013 1.00 48.91 451 PRO A CA 1
ATOM 3446 C C . PRO A 1 451 ? 38.521 30.337 18.860 1.00 48.91 451 PRO A C 1
ATOM 3448 O O . PRO A 1 451 ? 38.470 29.382 18.085 1.00 48.91 451 PRO A O 1
ATOM 3451 N N . ASP A 1 452 ? 39.577 30.560 19.646 1.00 58.12 452 ASP A N 1
ATOM 3452 C CA . ASP A 1 452 ? 40.795 29.743 19.645 1.00 58.12 452 ASP A CA 1
ATOM 3453 C C . ASP A 1 452 ? 40.591 28.354 20.297 1.00 58.12 452 ASP A C 1
ATOM 3455 O O . ASP A 1 452 ? 41.313 27.405 19.986 1.00 58.12 452 ASP A O 1
ATOM 3459 N N . ASP A 1 453 ? 39.571 28.190 21.151 1.00 60.50 453 ASP A N 1
ATOM 3460 C CA . ASP A 1 453 ? 39.255 26.915 21.815 1.00 60.50 453 ASP A CA 1
ATOM 3461 C C . ASP A 1 453 ? 38.571 25.910 20.864 1.00 60.50 453 ASP A C 1
ATOM 3463 O O . ASP A 1 453 ? 38.650 24.691 21.057 1.00 60.50 453 ASP A O 1
ATOM 3467 N N . THR A 1 454 ? 37.921 26.409 19.809 1.00 60.41 454 THR A N 1
ATOM 3468 C CA . THR A 1 454 ? 37.179 25.609 18.819 1.00 60.41 454 THR A CA 1
ATOM 3469 C C . THR A 1 454 ? 38.091 24.854 17.847 1.00 60.41 454 THR A C 1
ATOM 3471 O O . THR A 1 454 ? 37.826 23.690 17.531 1.00 60.41 454 THR A O 1
ATOM 3474 N N . ASP A 1 455 ? 39.211 25.455 17.440 1.00 55.12 455 ASP A N 1
ATOM 3475 C CA . ASP A 1 455 ? 40.155 24.835 16.498 1.00 55.12 455 ASP A CA 1
ATOM 3476 C C . ASP A 1 455 ? 40.960 23.700 17.152 1.00 55.12 455 ASP A C 1
ATOM 3478 O O . ASP A 1 455 ? 41.231 22.669 16.527 1.00 55.12 455 ASP A O 1
ATOM 3482 N N . ALA A 1 456 ? 41.272 23.831 18.445 1.00 55.72 456 ALA A N 1
ATOM 3483 C CA . ALA A 1 456 ? 41.974 22.802 19.210 1.00 55.72 456 ALA A CA 1
ATOM 3484 C C . ALA A 1 456 ? 41.125 21.532 19.418 1.00 55.72 456 ALA A C 1
ATOM 3486 O O . ALA A 1 456 ? 41.661 20.420 19.386 1.00 55.72 456 ALA A O 1
ATOM 3487 N N . GLN A 1 457 ? 39.802 21.666 19.583 1.00 53.75 457 GLN A N 1
ATOM 3488 C CA . GLN A 1 457 ? 38.903 20.514 19.733 1.00 53.75 457 GLN A CA 1
ATOM 3489 C C . GLN A 1 457 ? 38.606 19.812 18.405 1.00 53.75 457 GLN A C 1
ATOM 3491 O O . GLN A 1 457 ? 38.569 18.581 18.368 1.00 53.75 457 GLN A O 1
ATOM 3496 N N . MET A 1 458 ? 38.482 20.554 17.300 1.00 51.38 458 MET A N 1
ATOM 3497 C CA . MET A 1 458 ? 38.329 19.949 15.971 1.00 51.38 458 MET A CA 1
ATOM 3498 C C . MET A 1 458 ? 39.561 19.127 15.562 1.00 51.38 458 MET A C 1
ATOM 3500 O O . MET A 1 458 ? 39.428 18.031 15.014 1.00 51.38 458 MET A O 1
ATOM 3504 N N . LEU A 1 459 ? 40.766 19.589 15.912 1.00 52.72 459 LEU A N 1
ATOM 3505 C CA . LEU A 1 459 ? 42.012 18.842 15.699 1.00 52.72 459 LEU A CA 1
ATOM 3506 C C . LEU A 1 459 ? 42.137 17.590 16.583 1.00 52.72 459 LEU A C 1
ATOM 3508 O O . LEU A 1 459 ? 42.728 16.597 16.150 1.00 52.72 459 LEU A O 1
ATOM 3512 N N . ALA A 1 460 ? 41.579 17.607 17.797 1.00 53.31 460 ALA A N 1
ATOM 3513 C CA . ALA A 1 460 ? 41.544 16.437 18.676 1.00 53.31 460 ALA A CA 1
ATOM 3514 C C . ALA A 1 460 ? 40.556 15.370 18.174 1.00 53.31 460 ALA A C 1
ATOM 3516 O O . ALA A 1 460 ? 40.843 14.175 18.258 1.00 53.31 460 ALA A O 1
ATOM 3517 N N . TRP A 1 461 ? 39.435 15.791 17.583 1.00 48.44 461 TRP A N 1
ATOM 3518 C CA . TRP A 1 461 ? 38.419 14.873 17.070 1.00 48.44 461 TRP A CA 1
ATOM 3519 C C . TRP A 1 461 ? 38.888 14.111 15.822 1.00 48.44 461 TRP A C 1
ATOM 3521 O O . TRP A 1 461 ? 38.631 12.917 15.695 1.00 48.44 461 TRP A O 1
ATOM 3531 N N . PHE A 1 462 ? 39.690 14.752 14.963 1.00 51.53 462 PHE A N 1
ATOM 3532 C CA . PHE A 1 462 ? 40.297 14.099 13.796 1.00 51.53 462 PHE A CA 1
ATOM 3533 C C . PHE A 1 462 ? 41.422 13.106 14.134 1.00 51.53 462 PHE A C 1
ATOM 3535 O O . PHE A 1 462 ? 41.722 12.232 13.323 1.00 51.53 462 PHE A O 1
ATOM 3542 N N . ARG A 1 463 ? 42.058 13.212 15.309 1.00 53.59 463 ARG A N 1
ATOM 3543 C CA . ARG A 1 463 ? 43.176 12.331 15.702 1.00 53.59 463 ARG A CA 1
ATOM 3544 C C . ARG A 1 463 ? 42.758 11.098 16.506 1.00 53.59 463 ARG A C 1
ATOM 3546 O O . ARG A 1 463 ? 43.575 10.200 16.662 1.00 53.59 463 ARG A O 1
ATOM 3553 N N . GLY A 1 464 ? 41.519 11.032 16.991 1.00 42.41 464 GLY A N 1
ATOM 3554 C CA . GLY A 1 464 ? 41.029 9.928 17.830 1.00 42.41 464 GLY A CA 1
ATOM 3555 C C . GLY A 1 464 ? 40.363 8.762 17.087 1.00 42.41 464 GLY A C 1
ATOM 3556 O O . GLY A 1 464 ? 39.838 7.871 17.741 1.00 42.41 464 GLY A O 1
ATOM 3557 N N . GLY A 1 465 ? 40.334 8.768 15.751 1.00 39.91 465 GLY A N 1
ATOM 3558 C CA . GLY A 1 465 ? 39.593 7.789 14.937 1.00 39.91 465 GLY A CA 1
ATOM 3559 C C . GLY A 1 465 ? 40.399 6.598 14.405 1.00 39.91 465 GLY A C 1
ATOM 3560 O O . GLY A 1 465 ? 39.951 5.958 13.457 1.00 39.91 465 GLY A O 1
ATOM 3561 N N . ALA A 1 466 ? 41.585 6.321 14.948 1.00 43.56 466 ALA A N 1
ATOM 3562 C CA . ALA A 1 466 ? 42.415 5.194 14.527 1.00 43.56 466 ALA A CA 1
ATOM 3563 C C . ALA A 1 466 ? 43.044 4.480 15.733 1.00 43.56 466 ALA A C 1
ATOM 3565 O O . ALA A 1 466 ? 44.248 4.583 15.942 1.00 43.56 466 ALA A O 1
ATOM 3566 N N . GLU A 1 467 ? 42.214 3.764 16.496 1.00 36.88 467 GLU A N 1
ATOM 3567 C CA . GLU A 1 467 ? 42.574 2.544 17.241 1.00 36.88 467 GLU A CA 1
ATOM 3568 C C . GLU A 1 467 ? 41.413 1.546 17.193 1.00 36.88 467 GLU A C 1
ATOM 3570 O O . GLU A 1 467 ? 40.249 1.985 17.358 1.00 36.88 467 GLU A O 1
#